Protein AF-A0A6A0AAS9-F1 (afdb_monomer)

Nearest PDB structures (foldseek):
  2fbl-assembly1_B  TM=6.594E-01  e=3.360E+00  Nitrosomonas europaea
  4n9f-assembly3_L  TM=2.201E-01  e=4.772E+00  Homo sapiens

Structure (mmCIF, N/CA/C/O backbone):
data_AF-A0A6A0AAS9-F1
#
_entry.id   AF-A0A6A0AAS9-F1
#
loop_
_atom_site.group_PDB
_atom_site.id
_atom_site.type_symbol
_atom_site.label_atom_id
_atom_site.label_alt_id
_atom_site.label_comp_id
_atom_site.label_asym_id
_atom_site.label_entity_id
_atom_site.label_seq_id
_atom_site.pdbx_PDB_ins_code
_atom_site.Cartn_x
_atom_site.Cartn_y
_atom_site.Cartn_z
_atom_site.occupancy
_atom_site.B_iso_or_equiv
_atom_site.auth_seq_id
_atom_site.auth_comp_id
_atom_site.auth_asym_id
_atom_site.auth_atom_id
_atom_site.pdbx_PDB_model_num
ATOM 1 N N . MET A 1 1 ? 22.861 -44.349 33.613 1.00 24.25 1 MET A N 1
ATOM 2 C CA . MET A 1 1 ? 22.292 -43.710 34.822 1.00 24.25 1 MET A CA 1
ATOM 3 C C . MET A 1 1 ? 21.444 -42.534 34.352 1.00 24.25 1 MET A C 1
ATOM 5 O O . MET A 1 1 ? 22.016 -41.662 33.726 1.00 24.25 1 MET A O 1
ATOM 9 N N . CYS A 1 2 ? 20.123 -42.449 3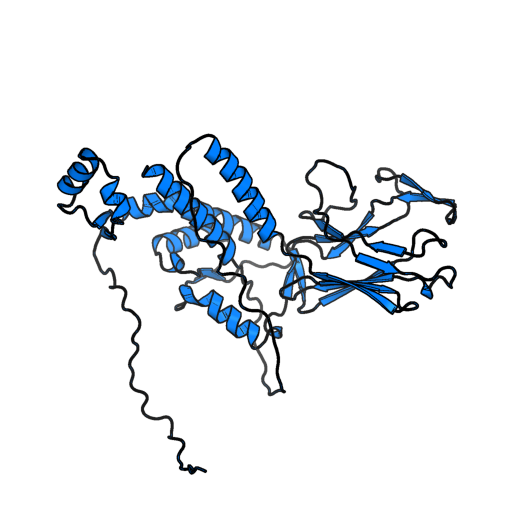4.475 1.00 21.61 2 CYS A N 1
ATOM 10 C CA . CYS A 1 2 ? 19.079 -43.303 35.037 1.00 21.61 2 CYS A CA 1
ATOM 11 C C . CYS A 1 2 ? 17.767 -43.032 34.260 1.00 21.61 2 CYS A C 1
ATOM 13 O O . CYS A 1 2 ? 17.529 -41.895 33.875 1.00 21.61 2 CYS A O 1
ATOM 15 N N . ALA A 1 3 ? 16.996 -44.108 34.033 1.00 23.16 3 ALA A N 1
ATOM 16 C CA . ALA A 1 3 ? 15.526 -44.290 33.976 1.00 23.16 3 ALA A CA 1
ATOM 17 C C . ALA A 1 3 ? 14.603 -43.041 33.997 1.00 23.16 3 ALA A C 1
ATOM 19 O O . ALA A 1 3 ? 14.866 -42.095 34.721 1.00 23.16 3 ALA A O 1
ATOM 20 N N . PHE A 1 4 ? 13.473 -42.986 33.275 1.00 24.28 4 PHE A N 1
ATOM 21 C CA . PHE A 1 4 ? 12.215 -43.734 33.510 1.00 24.28 4 PHE A CA 1
ATOM 22 C C . PHE A 1 4 ? 11.340 -43.689 32.228 1.00 24.28 4 PHE A C 1
ATOM 24 O O . PHE A 1 4 ? 11.196 -42.633 31.626 1.00 24.28 4 PHE A O 1
ATOM 31 N N . LYS A 1 5 ? 10.932 -44.824 31.641 1.00 24.59 5 LYS A N 1
ATOM 32 C CA . LYS A 1 5 ? 9.709 -45.630 31.880 1.00 24.59 5 LYS A CA 1
ATOM 33 C C . LYS A 1 5 ? 8.413 -45.010 31.321 1.00 24.59 5 LYS A C 1
ATOM 35 O O . LYS A 1 5 ? 7.878 -44.047 31.854 1.00 24.59 5 LYS A O 1
ATOM 40 N N . ALA A 1 6 ? 7.915 -45.652 30.265 1.00 29.52 6 ALA A N 1
ATOM 41 C CA . ALA A 1 6 ? 6.607 -45.457 29.658 1.00 29.52 6 ALA A CA 1
ATOM 42 C C . ALA A 1 6 ? 5.466 -46.015 30.533 1.00 29.52 6 ALA A C 1
ATOM 44 O O . ALA A 1 6 ? 5.584 -47.118 31.060 1.00 29.52 6 ALA A O 1
ATOM 45 N N . CYS A 1 7 ? 4.379 -45.246 30.611 1.00 25.20 7 CYS A N 1
ATOM 46 C CA . CYS A 1 7 ? 2.962 -45.575 30.844 1.00 25.20 7 CYS A CA 1
ATOM 47 C C . CYS A 1 7 ? 2.233 -44.314 30.326 1.00 25.20 7 CYS A C 1
ATOM 49 O O . CYS A 1 7 ? 2.644 -43.218 30.681 1.00 25.20 7 CYS A O 1
ATOM 51 N N . GLY A 1 8 ? 1.280 -44.314 29.399 1.00 24.19 8 GLY A N 1
ATOM 52 C CA . GLY A 1 8 ? 0.074 -45.124 29.304 1.00 24.19 8 GLY A CA 1
ATOM 53 C C . GLY A 1 8 ? -1.126 -44.163 29.380 1.00 24.19 8 GLY A C 1
ATOM 54 O O . GLY A 1 8 ? -1.190 -43.368 30.309 1.00 24.19 8 GLY A O 1
ATOM 55 N N . LEU A 1 9 ? -2.052 -44.287 28.419 1.00 26.77 9 LEU A N 1
ATOM 56 C CA . LEU A 1 9 ? -3.430 -43.758 28.389 1.00 26.77 9 LEU A CA 1
ATOM 57 C C . LEU A 1 9 ? -3.648 -42.294 27.946 1.00 26.77 9 LEU A C 1
ATOM 59 O O . LEU A 1 9 ? -3.470 -41.335 28.690 1.00 26.77 9 LEU A O 1
ATOM 63 N N . VAL A 1 10 ? -4.152 -42.172 26.714 1.00 31.30 10 VAL A N 1
ATOM 64 C CA . VAL A 1 10 ? -4.952 -41.043 26.217 1.00 31.30 10 VAL A CA 1
ATOM 65 C C . VAL A 1 10 ? -6.337 -41.119 26.881 1.00 31.30 10 VAL A C 1
ATOM 67 O O . VAL A 1 10 ? -6.957 -42.180 26.786 1.00 31.30 10 VAL A O 1
ATOM 70 N N . PRO A 1 11 ? -6.852 -40.061 27.534 1.00 27.94 11 PRO A N 1
ATOM 71 C CA . PRO A 1 11 ? -8.242 -40.026 27.973 1.00 27.94 11 PRO A CA 1
ATOM 72 C C . PRO A 1 11 ? -9.173 -39.533 26.853 1.00 27.94 11 PRO A C 1
ATOM 74 O O . PRO A 1 11 ? -8.846 -38.602 26.117 1.00 27.94 11 PRO A O 1
ATOM 77 N N . ASP A 1 12 ? -10.342 -40.166 26.775 1.00 29.03 12 ASP A N 1
ATOM 78 C CA . ASP A 1 12 ? -11.507 -39.818 25.951 1.00 29.03 12 ASP A CA 1
ATOM 79 C C . ASP A 1 12 ? -12.031 -38.392 26.276 1.00 29.03 12 ASP A C 1
ATOM 81 O O . ASP A 1 12 ? -11.926 -37.950 27.427 1.00 29.03 12 ASP A O 1
ATOM 85 N N . PRO A 1 13 ? -12.622 -37.641 25.323 1.00 32.91 13 PRO A N 1
ATOM 86 C CA . PRO A 1 13 ? -13.003 -36.248 25.506 1.00 32.91 13 PRO A CA 1
ATOM 87 C C . PRO A 1 13 ? -14.413 -36.153 26.104 1.00 32.91 13 PRO A C 1
ATOM 89 O O . PRO A 1 13 ? -15.363 -35.718 25.459 1.00 32.91 13 PRO A O 1
ATOM 92 N N . ALA A 1 14 ? -14.562 -36.543 27.363 1.00 32.09 14 ALA A N 1
ATOM 93 C CA . ALA A 1 14 ? -15.755 -36.260 28.148 1.00 32.09 14 ALA A CA 1
ATOM 94 C C . ALA A 1 14 ? -15.316 -35.925 29.576 1.00 32.09 14 ALA A C 1
ATOM 96 O O . ALA A 1 14 ? -14.760 -36.774 30.258 1.00 32.09 14 ALA A O 1
ATOM 97 N N . HIS A 1 15 ? -15.569 -34.678 29.992 1.00 32.19 15 HIS A N 1
ATOM 98 C CA . HIS A 1 15 ? -15.170 -34.023 31.255 1.00 32.19 15 HIS A CA 1
ATOM 99 C C . HIS A 1 15 ? -13.961 -33.077 31.170 1.00 32.19 15 HIS A C 1
ATOM 101 O O . HIS A 1 15 ? -12.913 -33.290 31.771 1.00 32.19 15 HIS A O 1
ATOM 107 N N . LEU A 1 16 ? -14.168 -31.937 30.504 1.00 30.36 16 LEU A N 1
ATOM 108 C CA . LEU A 1 16 ? -13.463 -30.697 30.833 1.00 30.36 16 LEU A CA 1
ATOM 109 C C . LEU A 1 16 ? -14.308 -29.912 31.853 1.00 30.36 16 LEU A C 1
ATOM 111 O O . LEU A 1 16 ? -15.492 -29.684 31.589 1.00 30.36 16 LEU A O 1
ATOM 115 N N . PRO A 1 17 ? -13.752 -29.480 32.999 1.00 27.05 17 PRO A N 1
ATOM 116 C CA . PRO A 1 17 ? -14.460 -28.588 33.903 1.00 27.05 17 PRO A CA 1
ATOM 117 C C . PRO A 1 17 ? -14.666 -27.234 33.216 1.00 27.05 17 PRO A C 1
ATOM 119 O O . PRO A 1 17 ? -13.723 -26.569 32.785 1.00 27.05 17 PRO A O 1
ATOM 122 N N . SER A 1 18 ? -15.928 -26.828 33.111 1.00 33.19 18 SER A N 1
ATOM 123 C CA . SER A 1 18 ? -16.366 -25.511 32.658 1.00 33.19 18 SER A CA 1
ATOM 124 C C . SER A 1 18 ? -15.930 -24.439 33.662 1.00 33.19 18 SER A C 1
ATOM 126 O O . SER A 1 18 ? -16.688 -24.052 34.548 1.00 33.19 18 SER A O 1
ATOM 128 N N . GLY A 1 19 ? -14.685 -23.984 33.548 1.00 28.33 19 GLY A N 1
ATOM 129 C CA . GLY A 1 19 ? -14.107 -22.924 34.369 1.00 28.33 19 GLY A CA 1
ATOM 130 C C . GLY A 1 19 ? -13.579 -21.792 33.500 1.00 28.33 19 GLY A C 1
ATOM 131 O O . GLY A 1 19 ? -12.372 -21.617 33.363 1.00 28.33 19 GLY A O 1
ATOM 132 N N . SER A 1 20 ? -14.473 -21.017 32.884 1.00 27.97 20 SER A N 1
ATOM 133 C CA . SER A 1 20 ? -14.099 -19.764 32.229 1.00 27.97 20 SER A CA 1
ATOM 134 C C . SER A 1 20 ? -13.783 -18.709 33.293 1.00 27.97 20 SER A C 1
ATOM 136 O O . SER A 1 20 ? -14.646 -17.919 33.673 1.00 27.97 20 SER A O 1
ATOM 138 N N . HIS A 1 21 ? -12.537 -18.651 33.760 1.00 29.02 21 HIS A N 1
ATOM 139 C CA . HIS A 1 21 ? -12.019 -17.448 34.410 1.00 29.02 21 HIS A CA 1
ATOM 140 C C . HIS A 1 21 ? -11.728 -16.388 33.339 1.00 29.02 21 HIS A C 1
ATOM 142 O O . HIS A 1 21 ? -10.588 -16.053 33.034 1.00 29.02 21 HIS A O 1
ATOM 148 N N . THR A 1 22 ? -12.788 -15.849 32.739 1.00 28.25 22 THR A N 1
ATOM 149 C CA . THR A 1 22 ? -12.727 -14.502 32.177 1.00 28.25 22 THR A CA 1
ATOM 150 C C . THR A 1 22 ? -12.576 -13.537 33.350 1.00 28.25 22 THR A C 1
ATOM 152 O O . THR A 1 22 ? -13.376 -13.643 34.283 1.00 28.25 22 THR A O 1
ATOM 155 N N . PRO A 1 23 ? -11.628 -12.581 33.338 1.00 27.02 23 PRO A N 1
ATOM 156 C CA . PRO A 1 23 ? -11.674 -11.464 34.266 1.00 27.02 23 PRO A CA 1
ATOM 157 C C . PRO A 1 23 ? -13.021 -10.773 34.059 1.00 27.02 23 PRO A C 1
ATOM 159 O O . PRO A 1 23 ? -13.262 -10.140 33.026 1.00 27.02 23 PRO A O 1
ATOM 162 N N . SER A 1 24 ? -13.941 -10.965 34.999 1.00 25.89 24 SER A N 1
ATOM 163 C CA . SER A 1 24 ? -15.200 -10.246 35.020 1.00 25.89 24 SER A CA 1
ATOM 164 C C . SER A 1 24 ? -14.860 -8.803 35.363 1.00 25.89 24 SER A C 1
ATOM 166 O O . SER A 1 24 ? -14.802 -8.423 36.531 1.00 25.89 24 SER A O 1
ATOM 168 N N . TYR A 1 25 ? -14.604 -7.987 34.342 1.00 33.50 25 TYR A N 1
ATOM 169 C CA . TYR A 1 25 ? -14.815 -6.557 34.491 1.00 33.50 25 TYR A CA 1
ATOM 170 C C . TYR A 1 25 ? -16.264 -6.402 34.949 1.00 33.50 25 TYR A C 1
ATOM 172 O O . TYR A 1 25 ? -17.143 -6.936 34.260 1.00 33.50 25 TYR A O 1
ATOM 180 N N . PRO A 1 26 ? -16.523 -5.777 36.112 1.00 32.34 26 PRO A N 1
ATOM 181 C CA . PRO A 1 26 ? -17.867 -5.692 36.649 1.00 32.34 26 PRO A CA 1
ATOM 182 C C . PRO A 1 26 ? -18.768 -5.130 35.559 1.00 32.34 26 PRO A C 1
ATOM 184 O O . PRO A 1 26 ? -18.497 -4.063 35.001 1.00 32.34 26 PRO A O 1
ATOM 187 N N . ALA A 1 27 ? -19.798 -5.898 35.206 1.00 33.97 27 ALA A N 1
ATOM 188 C CA . ALA A 1 27 ? -20.847 -5.417 34.338 1.00 33.97 27 ALA A CA 1
ATOM 189 C C . ALA A 1 27 ? -21.392 -4.154 35.006 1.00 33.97 27 ALA A C 1
ATOM 191 O O . ALA A 1 27 ? -21.988 -4.214 36.080 1.00 33.97 27 ALA A O 1
ATOM 192 N N . CYS A 1 28 ? -21.125 -3.000 34.400 1.00 38.88 28 CYS A N 1
ATOM 193 C CA . CYS A 1 28 ? -21.655 -1.711 34.811 1.00 38.88 28 CYS A CA 1
ATOM 194 C C . CYS A 1 28 ? -23.146 -1.651 34.459 1.00 38.88 28 CYS A C 1
ATOM 196 O O . CYS A 1 28 ? -23.604 -0.829 33.670 1.00 38.88 28 CYS A O 1
ATOM 198 N N . HIS A 1 29 ? -23.923 -2.561 35.038 1.00 36.62 29 HIS A N 1
ATOM 199 C CA . HIS A 1 29 ? -25.361 -2.448 35.064 1.00 36.62 29 HIS A CA 1
ATOM 200 C C . HIS A 1 29 ? -25.709 -1.356 36.080 1.00 36.62 29 HIS A C 1
ATOM 202 O O . HIS A 1 29 ? -25.609 -1.523 37.290 1.00 36.62 29 HIS A O 1
ATOM 208 N N . ASN A 1 30 ? -26.094 -0.207 35.524 1.00 42.44 30 ASN A N 1
ATOM 209 C CA . ASN A 1 30 ? -26.834 0.878 36.166 1.00 42.44 30 ASN A CA 1
ATOM 210 C C . ASN A 1 30 ? -26.091 1.898 37.055 1.00 42.44 30 ASN A C 1
ATOM 212 O O . ASN A 1 30 ? -26.749 2.691 37.724 1.00 42.44 30 ASN A O 1
ATOM 216 N N . ARG A 1 31 ? -24.752 1.989 37.024 1.00 51.09 31 ARG A N 1
ATOM 217 C CA . ARG A 1 31 ? -24.054 3.176 37.571 1.00 51.09 31 ARG A CA 1
ATOM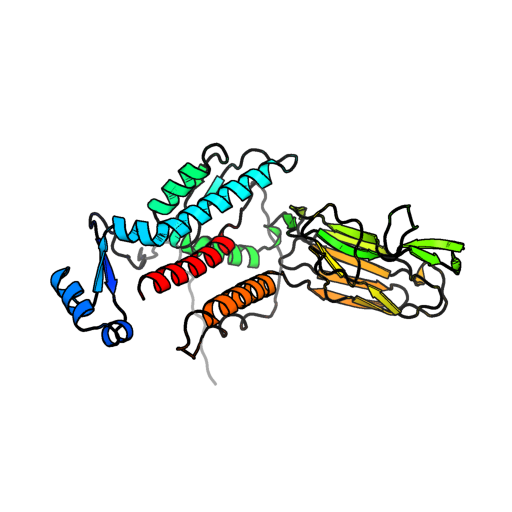 218 C C . ARG A 1 31 ? -23.901 4.250 36.492 1.00 51.09 31 ARG A C 1
ATOM 220 O O . ARG A 1 31 ? -23.215 4.040 35.497 1.00 51.09 31 ARG A O 1
ATOM 227 N N . MET A 1 32 ? -24.525 5.415 36.698 1.00 65.75 32 MET A N 1
ATOM 228 C CA . MET A 1 32 ? -24.415 6.582 35.801 1.00 65.75 32 MET A CA 1
ATOM 229 C C . MET A 1 32 ? -23.026 7.252 35.822 1.00 65.75 32 MET A C 1
ATOM 231 O O . MET A 1 32 ? -22.773 8.167 35.025 1.00 65.75 32 MET A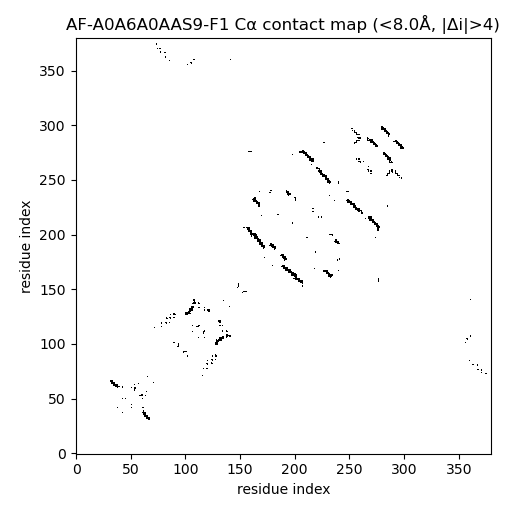 O 1
ATOM 235 N N . SER A 1 33 ? -22.134 6.783 36.699 1.00 76.88 33 SER A N 1
ATOM 236 C CA . SER A 1 33 ? -20.777 7.277 36.900 1.00 76.88 33 SER A CA 1
ATOM 237 C C . SER A 1 33 ? -19.734 6.151 36.908 1.00 76.88 33 SER A C 1
ATOM 239 O O . SER A 1 33 ? -19.996 5.012 37.298 1.00 76.88 33 SER A O 1
ATOM 241 N N . CYS A 1 34 ? -18.532 6.478 36.440 1.00 83.69 34 CYS A N 1
ATOM 242 C CA . CYS A 1 34 ? -17.347 5.630 36.449 1.00 83.69 34 CYS A CA 1
ATOM 243 C C . CYS A 1 34 ? -16.312 6.257 37.380 1.00 83.69 34 CYS A C 1
ATOM 245 O O . CYS A 1 34 ? -16.076 7.460 37.300 1.00 83.69 34 CYS A O 1
ATOM 247 N N . ARG A 1 35 ? -15.690 5.449 38.242 1.00 86.44 35 ARG A N 1
ATOM 248 C CA . ARG A 1 35 ? -14.568 5.887 39.071 1.00 86.44 35 ARG A CA 1
ATOM 249 C C . ARG A 1 35 ? -13.258 5.453 38.437 1.00 86.44 35 ARG A C 1
ATOM 251 O O . ARG A 1 35 ? -13.110 4.294 38.052 1.00 86.44 35 ARG A O 1
ATOM 258 N N . VAL A 1 36 ? -12.339 6.400 38.295 1.00 86.62 36 VAL A N 1
ATOM 259 C CA . VAL A 1 36 ? -11.010 6.174 37.725 1.00 86.62 36 VAL A CA 1
ATOM 260 C C . VAL A 1 36 ? -9.975 6.504 38.795 1.00 86.62 36 VAL A C 1
ATOM 262 O O . VAL A 1 36 ? -9.987 7.630 39.288 1.00 86.62 36 VAL A O 1
ATOM 265 N N . PRO A 1 37 ? -9.079 5.577 39.168 1.00 87.31 37 PRO A N 1
ATOM 266 C CA . PRO A 1 37 ? -8.049 5.869 40.156 1.00 87.31 37 PRO A CA 1
ATOM 267 C C . PRO A 1 37 ? -7.137 6.990 39.654 1.00 87.31 37 PRO A C 1
ATOM 269 O O . PRO A 1 37 ? -6.669 6.969 38.514 1.00 87.31 37 PRO A O 1
ATOM 272 N N . ILE A 1 38 ? -6.884 7.970 40.517 1.00 88.19 38 ILE A N 1
ATOM 273 C CA . ILE A 1 38 ? -5.963 9.068 40.243 1.00 88.19 38 ILE A CA 1
ATOM 274 C C . ILE A 1 38 ? -4.557 8.583 40.630 1.00 88.1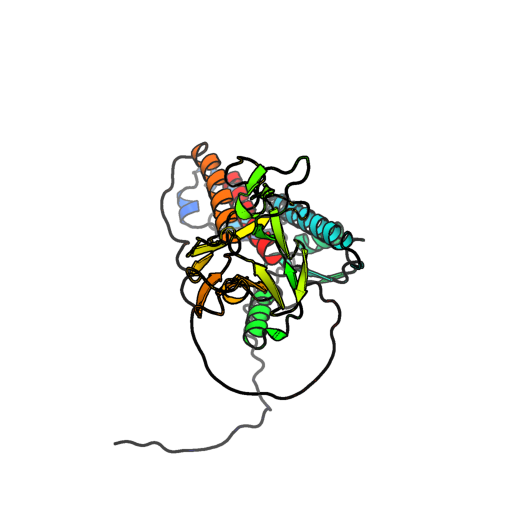9 38 ILE A C 1
ATOM 276 O O . ILE A 1 38 ? -4.349 8.177 41.778 1.00 88.19 38 ILE A O 1
ATOM 280 N N . PRO A 1 39 ? -3.572 8.589 39.710 1.00 89.38 39 PRO A N 1
ATOM 281 C CA . PRO A 1 39 ? -2.202 8.206 40.038 1.00 89.38 39 PRO A CA 1
ATOM 282 C C . PRO A 1 39 ? -1.659 9.016 41.220 1.00 89.38 39 PRO A C 1
ATOM 284 O O . PRO A 1 39 ? -1.864 10.228 41.292 1.00 89.38 39 PRO A O 1
ATOM 287 N N . ARG A 1 40 ? -0.934 8.363 42.138 1.00 88.38 40 ARG A N 1
ATOM 288 C CA . ARG A 1 40 ? -0.419 9.010 43.362 1.00 88.38 40 ARG A CA 1
ATOM 289 C C . ARG A 1 40 ? 0.446 10.233 43.061 1.00 88.38 40 ARG A C 1
ATOM 291 O O . ARG A 1 40 ? 0.318 11.243 43.746 1.00 88.38 40 ARG A O 1
ATOM 298 N N . ASP A 1 41 ? 1.254 10.159 42.009 1.00 90.56 41 ASP A N 1
ATOM 299 C CA . ASP A 1 41 ? 2.111 11.264 41.572 1.00 90.56 41 ASP A CA 1
ATOM 300 C C . ASP A 1 41 ? 1.283 12.467 41.115 1.00 90.56 41 ASP A C 1
ATOM 302 O O . ASP A 1 41 ? 1.607 13.608 41.439 1.00 90.56 41 ASP A O 1
ATOM 306 N N . LEU A 1 42 ? 0.157 12.218 40.437 1.00 88.44 42 LEU A N 1
ATOM 307 C CA . LEU A 1 42 ? -0.763 13.278 40.045 1.00 88.44 42 LEU A CA 1
ATOM 308 C C . LEU A 1 42 ? -1.376 13.927 41.289 1.00 88.44 42 LEU A C 1
ATOM 310 O O . LEU A 1 42 ? -1.331 15.145 41.405 1.00 88.44 42 LEU A O 1
ATOM 314 N N . ILE A 1 43 ? -1.840 13.135 42.265 1.00 88.44 43 ILE A N 1
ATOM 315 C CA . ILE A 1 43 ? -2.364 13.648 43.546 1.00 88.44 43 ILE A CA 1
ATOM 316 C C . ILE A 1 43 ? -1.309 14.490 44.283 1.00 88.44 43 ILE A C 1
ATOM 318 O O . ILE A 1 43 ? -1.644 15.517 44.878 1.00 88.44 43 ILE A O 1
ATOM 322 N N . ALA A 1 44 ? -0.037 14.086 44.264 1.00 89.81 44 ALA A N 1
ATOM 323 C CA . ALA A 1 44 ? 1.046 14.839 44.894 1.00 89.81 44 ALA A CA 1
ATOM 324 C C . ALA A 1 44 ? 1.233 16.227 44.254 1.00 89.81 44 ALA A C 1
ATOM 326 O O . ALA A 1 44 ? 1.466 17.194 44.978 1.00 89.81 44 ALA A O 1
ATOM 327 N N . LEU A 1 45 ? 1.046 16.328 42.934 1.00 93.00 45 LEU A N 1
ATOM 328 C CA . LEU A 1 45 ? 1.152 17.570 42.163 1.00 93.00 45 LEU A CA 1
ATOM 329 C C . LEU A 1 45 ? -0.090 18.474 42.247 1.00 93.00 45 LEU A C 1
ATOM 331 O O . LEU A 1 45 ? 0.007 19.659 41.937 1.00 93.00 45 LEU A O 1
ATOM 335 N N . MET A 1 46 ? -1.249 17.955 42.670 1.00 89.25 46 MET A N 1
ATOM 336 C CA . MET A 1 46 ? -2.474 18.759 42.771 1.00 89.25 46 MET A CA 1
ATOM 337 C C . MET A 1 46 ? -2.364 19.855 43.840 1.00 89.25 46 MET A C 1
ATOM 339 O O . MET A 1 46 ? -1.908 19.612 44.967 1.00 89.25 46 MET A O 1
ATOM 343 N N . THR A 1 47 ? -2.872 21.047 43.519 1.00 93.88 47 THR A N 1
ATOM 344 C CA . THR A 1 47 ? -2.945 22.177 44.456 1.00 93.88 47 THR A CA 1
ATOM 345 C C . THR A 1 47 ? -3.929 21.897 45.596 1.00 93.88 47 THR A C 1
ATOM 347 O O . THR A 1 47 ? -4.792 21.016 45.508 1.00 93.88 47 THR A O 1
ATOM 350 N N . ARG A 1 48 ? -3.826 22.663 46.694 1.00 90.56 48 ARG A N 1
ATOM 351 C CA . ARG A 1 48 ? -4.788 22.572 47.809 1.00 90.56 48 ARG A CA 1
ATOM 352 C C . ARG A 1 48 ? -6.223 22.826 47.333 1.00 90.56 48 ARG A C 1
ATOM 354 O O . ARG A 1 48 ? -7.114 22.086 47.736 1.00 90.56 48 ARG A O 1
ATOM 361 N N . ASP A 1 49 ? -6.421 23.774 46.419 1.00 92.19 49 ASP A N 1
ATOM 362 C CA . ASP A 1 49 ? -7.743 24.123 45.883 1.00 92.19 49 ASP A CA 1
ATOM 363 C C . ASP A 1 49 ? -8.330 23.014 45.004 1.00 92.19 49 ASP A C 1
ATOM 365 O O . ASP A 1 49 ? -9.517 22.703 45.100 1.00 92.19 49 ASP A O 1
ATOM 369 N N . GLN A 1 50 ? -7.503 22.352 44.187 1.00 88.19 50 GLN A N 1
ATOM 370 C CA . GLN A 1 50 ? -7.934 21.205 43.381 1.00 88.19 50 GLN A CA 1
ATOM 371 C C . GLN A 1 50 ? -8.320 20.012 44.265 1.00 88.19 50 GLN A C 1
ATOM 373 O O . GLN A 1 50 ? -9.345 19.370 44.028 1.00 88.19 50 GLN A O 1
ATOM 378 N N . LYS A 1 51 ? -7.537 19.740 45.319 1.00 88.75 51 LYS A N 1
ATOM 379 C CA . LYS A 1 51 ? -7.851 18.700 46.314 1.00 88.75 51 LYS A CA 1
ATOM 380 C C . LYS A 1 51 ? -9.135 19.022 47.076 1.00 88.75 51 LYS A C 1
ATOM 382 O O . LYS A 1 51 ? -9.967 18.136 47.246 1.00 88.75 51 LYS A O 1
ATOM 387 N N . ALA A 1 52 ? -9.322 20.279 47.482 1.00 88.69 52 ALA A N 1
ATOM 388 C CA . ALA A 1 52 ? -10.540 20.738 48.144 1.00 88.69 52 ALA A CA 1
ATOM 389 C C . ALA A 1 52 ? -11.763 20.624 47.221 1.00 88.69 52 ALA A C 1
ATOM 391 O O . ALA A 1 52 ? -12.810 20.153 47.655 1.00 88.69 52 ALA A O 1
ATOM 392 N N . SER A 1 53 ? -11.615 20.966 45.939 1.00 87.19 53 SER A N 1
ATOM 393 C CA . SER A 1 53 ? -12.683 20.859 44.937 1.00 87.19 53 SER A CA 1
ATOM 394 C C . SER A 1 53 ? -13.091 19.404 44.678 1.00 87.19 53 SER A C 1
ATOM 396 O O . SER A 1 53 ? -14.282 19.100 44.616 1.00 87.19 53 SER A O 1
ATOM 398 N N . LEU A 1 54 ? -12.125 18.479 44.579 1.00 87.44 54 LEU A N 1
ATOM 399 C CA . LEU A 1 54 ? -12.414 17.041 44.504 1.00 87.44 54 LEU A CA 1
ATOM 400 C C . LEU A 1 54 ? -13.111 16.547 45.774 1.00 87.44 54 LEU A C 1
ATOM 402 O O . LEU A 1 54 ? -14.137 15.876 45.691 1.00 87.44 54 LEU A O 1
ATOM 406 N N . TRP A 1 55 ? -12.601 16.918 46.949 1.00 86.38 55 TRP A N 1
ATOM 407 C CA . TRP A 1 55 ? -13.201 16.520 48.220 1.00 86.38 55 TRP A CA 1
ATOM 408 C C . TRP A 1 55 ? -14.651 17.001 48.353 1.00 86.38 55 TRP A C 1
ATOM 410 O O . TRP A 1 55 ? -15.523 16.224 48.733 1.00 86.38 55 TRP A O 1
ATOM 420 N N . GLN A 1 56 ? -14.932 18.252 47.979 1.00 87.88 56 GLN A N 1
ATOM 421 C CA . GLN A 1 56 ? -16.289 18.807 47.981 1.00 87.88 56 GLN A CA 1
ATOM 422 C C . GLN A 1 56 ? -17.229 18.069 47.023 1.00 87.88 56 GLN A C 1
ATOM 424 O O . GLN A 1 56 ? -18.407 17.910 47.327 1.00 87.88 56 GLN A O 1
ATOM 429 N N . ARG A 1 57 ? -16.722 17.614 45.873 1.00 82.62 57 ARG A N 1
ATOM 430 C CA . ARG A 1 57 ? -17.537 16.974 44.836 1.00 82.62 57 ARG A CA 1
ATOM 431 C C . ARG A 1 57 ? -17.871 15.508 45.130 1.00 82.62 57 ARG A C 1
ATOM 433 O O . ARG A 1 57 ? -18.949 15.060 44.755 1.00 82.62 57 ARG A O 1
ATOM 440 N N . GLN A 1 58 ? -16.948 14.751 45.721 1.00 83.31 58 GLN A N 1
ATOM 441 C CA . GLN A 1 58 ? -17.035 13.278 45.771 1.00 83.31 58 GLN A CA 1
ATOM 442 C C . GLN A 1 58 ? -16.517 12.659 47.081 1.00 83.31 58 GLN A C 1
ATOM 444 O O . GLN A 1 58 ? -16.458 11.437 47.185 1.00 83.31 58 GLN A O 1
ATOM 449 N N . SER A 1 59 ? -16.141 13.483 48.069 1.00 82.44 59 SER A N 1
ATOM 450 C CA . SER A 1 59 ? -15.650 13.061 49.397 1.00 82.44 59 SER A CA 1
ATOM 451 C C . SER A 1 59 ? -14.468 12.080 49.367 1.00 82.44 59 SER A C 1
ATOM 453 O O . SER A 1 59 ? -14.214 11.375 50.338 1.00 82.44 59 SER A O 1
ATOM 455 N N . GLU A 1 60 ? -13.731 12.048 48.254 1.00 82.75 60 GLU A N 1
ATOM 456 C CA . GLU A 1 60 ? -12.590 11.167 48.013 1.00 82.75 60 GLU A CA 1
ATOM 457 C C . GLU A 1 60 ? -11.596 11.849 47.058 1.00 82.75 60 GLU A C 1
ATOM 459 O O . GLU A 1 60 ? -11.991 12.578 46.146 1.00 82.75 60 GLU A O 1
ATOM 464 N N . ILE A 1 61 ? -10.293 11.643 47.278 1.00 82.94 61 ILE A N 1
ATOM 465 C CA . ILE A 1 61 ? -9.200 12.265 46.491 1.00 82.94 61 ILE A CA 1
ATOM 466 C C . ILE A 1 61 ? -8.433 11.211 45.676 1.00 82.94 61 ILE A C 1
ATOM 468 O O . ILE A 1 61 ? -7.667 11.539 44.778 1.00 82.94 61 ILE A O 1
ATOM 472 N N . SER A 1 62 ? -8.625 9.929 45.986 1.00 85.38 62 SER A N 1
ATOM 473 C CA . SER A 1 62 ? -7.885 8.819 45.377 1.00 85.38 62 SER A CA 1
ATOM 474 C C . SER A 1 62 ? -8.473 8.360 44.045 1.00 85.38 62 SER A C 1
ATOM 476 O O . SER A 1 62 ? -7.761 7.790 43.222 1.00 85.38 62 SER A O 1
ATOM 478 N N . GLU A 1 63 ? -9.756 8.619 43.816 1.00 87.12 63 GLU A N 1
ATOM 479 C CA . GLU A 1 63 ? -10.474 8.249 42.600 1.00 87.12 63 GLU A CA 1
ATOM 480 C C . GLU A 1 63 ? -11.208 9.461 42.044 1.00 87.12 63 GLU A C 1
ATOM 482 O O . GLU A 1 63 ? -11.645 10.310 42.805 1.00 87.12 63 GLU A O 1
ATOM 487 N N . LEU A 1 64 ? -11.360 9.546 40.727 1.00 86.88 64 LEU A N 1
ATOM 488 C CA . LEU A 1 64 ? -12.145 10.561 40.037 1.00 86.88 64 LEU A CA 1
ATOM 489 C C . LEU A 1 64 ? -13.465 9.956 39.565 1.00 86.88 64 LEU A C 1
ATOM 491 O O . LEU A 1 64 ? -13.469 9.031 38.751 1.00 86.88 64 LEU A O 1
ATOM 495 N N . GLU A 1 65 ? -14.582 10.507 40.031 1.00 88.06 65 GLU A N 1
ATOM 496 C CA . GLU A 1 65 ? -15.919 10.124 39.601 1.00 88.06 65 GLU A CA 1
ATOM 497 C C . GLU A 1 65 ? -16.348 10.928 38.365 1.00 88.06 65 GLU A C 1
ATOM 499 O O . GLU A 1 65 ? -16.633 12.130 38.414 1.00 88.06 65 GLU A O 1
ATOM 504 N N . LEU A 1 66 ? -16.400 10.229 37.233 1.00 86.00 66 LEU A N 1
ATOM 505 C CA . LEU A 1 66 ? -16.796 10.748 35.934 1.00 86.00 66 LEU A CA 1
ATOM 506 C C . LEU A 1 66 ? -18.220 10.320 35.607 1.00 86.00 66 LEU A C 1
ATOM 508 O O . LEU A 1 66 ? -18.520 9.131 35.483 1.00 86.00 66 LEU A O 1
ATOM 512 N N . SER A 1 67 ? -19.095 11.292 35.382 1.00 89.25 67 SER A N 1
ATOM 513 C CA . SER A 1 67 ? -20.414 11.033 34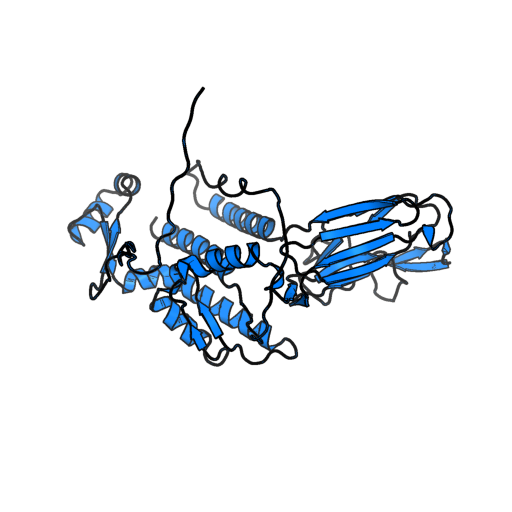.822 1.00 89.25 67 SER A CA 1
ATOM 514 C C . SER A 1 67 ? -20.314 10.544 33.376 1.00 89.25 67 SER A C 1
ATOM 516 O O . SER A 1 67 ? -19.358 10.808 32.637 1.00 89.25 67 SER A O 1
ATOM 518 N N . SER A 1 68 ? -21.381 9.900 32.910 1.00 87.00 68 SER A N 1
ATOM 519 C CA . SER A 1 68 ? -21.508 9.517 31.501 1.00 87.00 68 SER A CA 1
ATOM 520 C C . SER A 1 68 ? -21.389 10.710 30.535 1.00 87.00 68 SER A C 1
ATOM 522 O O . SER A 1 68 ? -20.936 10.544 29.402 1.00 87.00 68 SER A O 1
ATOM 524 N N . ALA A 1 69 ? -21.808 11.913 30.947 1.00 88.94 69 ALA A N 1
ATOM 525 C CA . ALA A 1 69 ? -21.720 13.121 30.126 1.00 88.94 69 ALA A CA 1
ATOM 526 C C . ALA A 1 69 ? -20.274 13.613 29.990 1.00 88.94 69 ALA A C 1
ATOM 528 O O . ALA A 1 69 ? -19.834 13.896 28.875 1.00 88.94 69 ALA A O 1
ATOM 529 N N . GLU A 1 70 ? -19.529 13.637 31.094 1.00 87.81 70 GLU A N 1
ATOM 530 C CA . GLU A 1 70 ? -18.110 14.005 31.112 1.00 87.81 70 GLU A CA 1
ATOM 531 C C . GLU A 1 70 ? -17.281 13.004 30.310 1.00 87.81 70 GLU A C 1
ATOM 533 O O . GLU A 1 70 ? -16.499 13.399 29.446 1.00 87.81 70 GLU A O 1
ATOM 538 N N . MET A 1 71 ? -17.533 11.704 30.484 1.00 88.19 71 MET A N 1
ATOM 539 C CA . MET A 1 71 ? -16.843 10.675 29.709 1.00 88.19 71 MET A CA 1
ATOM 540 C C . MET A 1 71 ? -17.105 10.817 28.203 1.00 88.19 71 MET A C 1
ATOM 542 O O . MET A 1 71 ? -16.178 10.734 27.396 1.00 88.19 71 MET A O 1
ATOM 546 N N . ARG A 1 72 ? -18.346 11.118 27.795 1.00 90.06 72 ARG A N 1
ATOM 547 C CA . ARG A 1 72 ? -18.651 11.431 26.389 1.00 90.06 72 ARG A CA 1
ATOM 548 C C . ARG A 1 72 ? -17.941 12.691 25.906 1.00 90.06 72 ARG A C 1
ATOM 550 O O . ARG A 1 72 ? -17.495 12.711 24.762 1.00 90.06 72 ARG A O 1
ATOM 557 N N . ALA A 1 73 ? -17.851 13.731 26.733 1.00 89.44 73 ALA A N 1
ATOM 558 C CA . ALA A 1 73 ? -17.184 14.978 26.372 1.00 89.44 73 ALA A CA 1
ATOM 559 C C . ALA A 1 73 ? -15.687 14.764 26.102 1.00 89.44 73 ALA A C 1
ATOM 561 O O . ALA A 1 73 ? -15.180 15.283 25.108 1.00 89.44 73 ALA A O 1
ATOM 562 N N . ILE A 1 74 ? -15.021 13.931 26.912 1.00 88.94 74 ILE A N 1
ATOM 563 C CA . ILE A 1 74 ? -13.604 13.568 26.744 1.00 88.94 74 ILE A CA 1
ATOM 564 C C . ILE A 1 74 ? -13.357 12.921 25.370 1.00 88.94 74 ILE A C 1
ATOM 566 O O . ILE A 1 74 ? -12.441 13.318 24.653 1.00 88.94 74 ILE A O 1
ATOM 570 N N . PHE A 1 75 ? -14.197 11.964 24.959 1.00 88.69 75 PHE A N 1
ATOM 571 C CA . PHE A 1 75 ? -14.000 11.201 23.715 1.00 88.69 75 PHE A CA 1
ATOM 572 C C . PHE A 1 75 ? -14.722 11.767 22.482 1.00 88.69 75 PHE A C 1
ATOM 574 O O . PHE A 1 75 ? -14.624 11.195 21.393 1.00 88.69 75 PHE A O 1
ATOM 581 N N . LYS A 1 76 ? -15.454 12.878 22.621 1.00 90.75 76 LYS A N 1
ATOM 582 C CA . LYS A 1 76 ? -16.313 13.437 21.565 1.00 90.75 76 LYS A CA 1
ATOM 583 C C . LYS A 1 76 ? -15.558 13.687 20.258 1.00 90.75 76 LYS A C 1
ATOM 585 O O . LYS A 1 76 ? -16.011 13.259 19.196 1.00 90.75 76 LYS A O 1
ATOM 590 N N . GLU A 1 77 ? -14.413 14.364 20.331 1.00 91.25 77 GLU A N 1
ATOM 591 C CA . GLU A 1 77 ? -13.633 14.719 19.138 1.00 91.25 77 GLU A CA 1
ATOM 592 C C . GLU A 1 77 ? -12.972 13.492 18.500 1.00 91.25 77 GLU A C 1
ATOM 594 O O . GLU A 1 77 ? -12.946 13.372 17.276 1.00 91.25 77 GLU A O 1
ATOM 599 N N . SER A 1 78 ? -12.527 12.528 19.309 1.00 89.69 78 SER A N 1
ATOM 600 C CA . SER A 1 78 ? -11.959 11.263 18.831 1.00 89.69 78 SER A CA 1
ATOM 601 C C . SER A 1 78 ? -12.995 10.463 18.050 1.00 89.69 78 SER A C 1
ATOM 603 O O . SER A 1 78 ? -12.735 10.024 16.934 1.00 89.69 78 SER A O 1
ATOM 605 N N . VAL A 1 79 ? -14.204 10.316 18.601 1.00 92.25 79 VAL A N 1
ATOM 606 C CA . VAL A 1 79 ? -15.298 9.590 17.943 1.00 92.25 79 VAL A CA 1
ATOM 607 C C . VAL A 1 79 ? -15.743 10.298 16.664 1.00 92.25 79 VAL A C 1
ATOM 609 O O . VAL A 1 79 ? -15.999 9.639 15.653 1.00 92.25 79 VAL A O 1
ATOM 612 N N . LYS A 1 80 ? -15.787 11.634 16.669 1.00 93.19 80 LYS A N 1
ATOM 613 C CA . LYS A 1 80 ? -16.071 12.434 15.471 1.00 93.19 80 LYS A CA 1
ATOM 614 C C . LYS A 1 80 ? -15.049 12.168 14.366 1.00 93.19 80 LYS A C 1
ATOM 616 O O . LYS A 1 80 ? -15.442 11.964 13.217 1.00 93.19 80 LYS A O 1
ATOM 621 N N . GLU A 1 81 ? -13.766 12.121 14.707 1.00 92.62 81 GLU A N 1
ATOM 622 C CA . GLU A 1 81 ? -12.700 11.847 13.744 1.00 92.62 81 GLU A CA 1
ATOM 623 C C . GLU A 1 81 ? -12.776 10.419 13.189 1.00 92.62 81 GLU A C 1
ATOM 625 O O . GLU A 1 81 ? -12.683 10.226 11.977 1.00 92.62 81 GLU A O 1
ATOM 630 N N . VAL A 1 82 ? -13.055 9.424 14.038 1.00 91.19 82 VAL A N 1
ATOM 631 C CA . VAL A 1 82 ? -13.290 8.037 13.600 1.00 91.19 82 VAL A CA 1
ATOM 632 C C . VAL A 1 82 ? -14.433 7.964 12.588 1.00 91.19 82 VAL A C 1
ATOM 634 O O . VAL A 1 82 ? -14.276 7.371 11.521 1.00 91.19 82 VAL A O 1
ATOM 637 N N . CYS A 1 83 ? -15.563 8.614 12.880 1.00 95.50 83 CYS A N 1
ATOM 638 C CA . CYS A 1 83 ? -16.708 8.658 11.971 1.00 95.50 83 CYS A CA 1
ATOM 639 C C . CYS A 1 83 ? -16.342 9.321 10.636 1.00 95.50 83 CYS A C 1
ATOM 641 O O . CYS A 1 83 ? -16.675 8.803 9.569 1.00 95.50 83 CYS A O 1
ATOM 643 N N . ARG A 1 84 ? -15.616 10.445 10.682 1.00 95.62 84 ARG A N 1
ATOM 644 C CA . ARG A 1 84 ? -15.160 11.169 9.489 1.00 95.62 84 ARG A CA 1
ATOM 645 C C . ARG A 1 84 ? -14.267 10.295 8.606 1.00 95.62 84 ARG A C 1
ATOM 647 O O . ARG A 1 84 ? -14.458 10.256 7.390 1.00 95.62 84 ARG A O 1
ATOM 654 N N . LEU A 1 85 ? -13.311 9.585 9.207 1.00 91.38 85 LEU A N 1
ATOM 655 C CA . LEU A 1 85 ? -12.398 8.686 8.500 1.00 91.38 85 LEU A CA 1
ATOM 656 C C . LEU A 1 85 ? -13.133 7.491 7.889 1.00 91.38 85 LEU A C 1
ATOM 658 O O . LEU A 1 85 ? -12.902 7.193 6.717 1.00 91.38 85 LEU A O 1
ATOM 662 N N . ALA A 1 86 ? -14.047 6.866 8.635 1.00 90.38 86 ALA A N 1
ATOM 663 C CA . ALA A 1 86 ? -14.855 5.750 8.149 1.00 90.38 86 ALA A CA 1
ATOM 664 C C . ALA A 1 86 ? -15.689 6.154 6.923 1.00 90.38 86 ALA A C 1
ATOM 666 O O . ALA A 1 86 ? -15.614 5.512 5.877 1.00 90.38 86 ALA A O 1
ATOM 667 N N . VAL A 1 87 ? -16.408 7.280 7.003 1.00 93.31 87 VAL A N 1
ATOM 668 C CA . VAL A 1 87 ? -17.189 7.817 5.877 1.00 93.31 87 VAL A CA 1
ATOM 669 C C . VAL A 1 87 ? -16.296 8.109 4.673 1.00 93.31 87 VAL A C 1
ATOM 671 O O . VAL A 1 87 ? -16.644 7.756 3.545 1.00 93.31 87 VAL A O 1
ATOM 674 N N . ARG A 1 88 ? -15.132 8.734 4.891 1.00 90.44 88 ARG A N 1
ATOM 675 C CA . ARG A 1 88 ? -14.183 9.046 3.815 1.00 90.44 88 ARG A CA 1
ATOM 676 C C . ARG A 1 88 ? -13.695 7.781 3.106 1.00 90.44 88 ARG A C 1
ATOM 678 O O . ARG A 1 88 ? -13.659 7.768 1.880 1.00 90.44 88 ARG A O 1
ATOM 685 N N . GLN A 1 89 ? -13.337 6.743 3.860 1.00 86.94 89 GLN A N 1
ATOM 686 C CA . GLN A 1 89 ? -12.844 5.478 3.309 1.00 86.94 89 GLN A CA 1
ATOM 687 C C . GLN A 1 89 ? -13.936 4.718 2.553 1.00 86.94 89 GLN A C 1
ATOM 689 O O . GLN A 1 89 ? -13.689 4.269 1.439 1.00 86.94 89 GLN A O 1
ATOM 694 N N . LEU A 1 90 ? -15.155 4.643 3.093 1.00 88.62 90 LEU A N 1
ATOM 695 C CA . LEU A 1 90 ? -16.280 3.995 2.411 1.00 88.62 90 LEU A CA 1
ATOM 696 C C . LEU A 1 90 ? -16.653 4.710 1.106 1.00 88.62 90 LEU A C 1
ATOM 698 O O . LEU A 1 90 ? -16.889 4.062 0.089 1.00 88.62 90 LEU A O 1
ATOM 702 N N . LYS A 1 91 ? -16.655 6.050 1.102 1.00 88.06 91 LYS A N 1
ATOM 703 C CA . LYS A 1 91 ? -16.871 6.834 -0.123 1.00 88.06 91 LYS A CA 1
ATOM 704 C C . LYS A 1 91 ? -15.753 6.631 -1.144 1.00 88.06 91 LYS A C 1
ATOM 706 O O . LYS A 1 91 ? -16.042 6.573 -2.331 1.00 88.06 91 LYS A O 1
ATOM 711 N N . ALA A 1 92 ? -14.499 6.537 -0.700 1.00 82.44 92 ALA A N 1
ATOM 712 C CA . ALA A 1 92 ? -13.377 6.254 -1.590 1.00 82.44 92 ALA A CA 1
ATOM 713 C C . ALA A 1 92 ? -13.495 4.858 -2.211 1.00 82.44 92 ALA A C 1
ATOM 715 O O . ALA A 1 92 ? -13.389 4.738 -3.424 1.00 82.44 92 ALA A O 1
ATOM 716 N N . ALA A 1 93 ? -13.817 3.843 -1.406 1.00 80.31 93 ALA A N 1
ATOM 717 C CA . ALA A 1 93 ? -14.005 2.477 -1.880 1.00 80.31 93 ALA A CA 1
ATOM 718 C C . ALA A 1 93 ? -15.116 2.371 -2.937 1.00 80.31 93 ALA A C 1
ATOM 720 O O . ALA A 1 93 ? -14.913 1.714 -3.948 1.00 80.31 93 ALA A O 1
ATOM 721 N N . ARG A 1 94 ? -16.245 3.071 -2.751 1.00 81.19 94 ARG A N 1
ATOM 722 C CA . ARG A 1 94 ? -17.359 3.101 -3.721 1.00 81.19 94 ARG A CA 1
ATOM 723 C C . ARG A 1 94 ? -17.025 3.748 -5.065 1.00 81.19 94 ARG A C 1
ATOM 725 O O . ARG A 1 94 ? -17.741 3.512 -6.027 1.00 81.19 94 ARG A O 1
ATOM 732 N N . ARG A 1 95 ? -16.007 4.612 -5.130 1.00 80.00 95 ARG A N 1
ATOM 733 C CA . ARG A 1 95 ? -15.581 5.229 -6.399 1.00 80.00 95 ARG A CA 1
ATOM 734 C C . ARG A 1 95 ? -14.741 4.287 -7.254 1.00 80.00 95 ARG A C 1
ATOM 736 O O . ARG A 1 95 ? -14.556 4.574 -8.429 1.00 80.00 95 ARG A O 1
ATOM 743 N N . ASN A 1 96 ? -14.224 3.208 -6.674 1.00 72.69 96 ASN A N 1
ATOM 744 C CA . ASN A 1 96 ? -13.460 2.226 -7.422 1.00 72.69 96 ASN A CA 1
ATOM 745 C C . ASN A 1 96 ? -14.429 1.359 -8.234 1.00 72.69 96 ASN A C 1
ATOM 747 O O . ASN A 1 96 ? -15.422 0.862 -7.699 1.00 72.69 96 ASN A O 1
ATOM 751 N N . GLU A 1 97 ? -14.136 1.187 -9.520 1.00 56.28 97 GLU A N 1
ATOM 752 C CA . GLU A 1 97 ? -14.959 0.407 -10.444 1.00 56.28 97 GLU A CA 1
ATOM 753 C C . GLU A 1 97 ? -15.203 -1.014 -9.905 1.00 56.28 97 GLU A C 1
ATOM 755 O O . GLU A 1 97 ? -14.300 -1.667 -9.378 1.00 56.28 97 GLU A O 1
ATOM 760 N N . GLY A 1 98 ? -16.457 -1.470 -9.976 1.00 62.53 98 GLY A N 1
ATOM 761 C CA . GLY A 1 98 ? -16.874 -2.795 -9.500 1.00 62.53 98 GLY A CA 1
ATOM 762 C C . GLY A 1 98 ? -17.092 -2.929 -7.986 1.00 62.53 98 GLY A C 1
ATOM 763 O O . GLY A 1 98 ? -17.523 -3.989 -7.531 1.00 62.53 98 GLY A O 1
ATOM 764 N N . ALA A 1 99 ? -16.850 -1.887 -7.182 1.00 65.56 99 ALA A N 1
ATOM 765 C CA . ALA A 1 99 ? -17.124 -1.930 -5.748 1.00 65.56 99 ALA A CA 1
ATOM 766 C C . ALA A 1 99 ? -18.604 -1.625 -5.449 1.00 65.56 99 ALA A C 1
ATOM 768 O O . ALA A 1 99 ? -19.048 -0.477 -5.492 1.00 65.56 99 ALA A O 1
ATOM 769 N N . GLY A 1 100 ? -19.371 -2.662 -5.106 1.00 68.31 100 GLY A N 1
ATOM 770 C CA . GLY A 1 100 ? -20.717 -2.514 -4.547 1.00 68.31 100 GLY A CA 1
ATOM 771 C C . GLY A 1 100 ? -20.732 -1.804 -3.178 1.00 68.31 100 GLY A C 1
ATOM 772 O O . GLY A 1 100 ? -19.683 -1.428 -2.639 1.00 68.31 100 GLY A O 1
ATOM 773 N N . PRO A 1 101 ? -21.918 -1.603 -2.573 1.00 73.50 101 PRO A N 1
ATOM 774 C CA . PRO A 1 101 ? -22.009 -1.106 -1.203 1.00 73.50 101 PRO A CA 1
ATOM 775 C C . PRO A 1 101 ? -21.227 -2.014 -0.239 1.00 73.50 101 PRO A C 1
ATOM 777 O O . PRO A 1 101 ? -21.120 -3.223 -0.433 1.00 73.50 101 PRO A O 1
ATOM 780 N N . CYS A 1 102 ? -20.652 -1.422 0.809 1.00 86.44 102 CYS A N 1
ATOM 781 C CA . CYS A 1 102 ? -19.923 -2.186 1.815 1.00 86.44 102 CYS A CA 1
ATOM 782 C C . CYS A 1 102 ? -20.908 -3.046 2.617 1.00 86.44 102 CYS A C 1
ATOM 784 O O . CYS A 1 102 ? -21.779 -2.511 3.297 1.00 86.44 102 CYS A O 1
ATOM 786 N N . SER A 1 103 ? -20.757 -4.367 2.579 1.00 89.56 103 SER A N 1
ATOM 787 C CA . SER A 1 103 ? -21.675 -5.277 3.271 1.00 89.56 103 SER A CA 1
ATOM 788 C C . SER A 1 103 ? -21.587 -5.152 4.795 1.00 89.56 103 SER A C 1
ATOM 790 O O . SER A 1 103 ? -22.599 -5.098 5.495 1.00 89.56 103 SER A O 1
ATOM 792 N N . VAL A 1 104 ? -20.372 -5.084 5.343 1.00 91.31 104 VAL A N 1
ATOM 793 C CA . VAL A 1 104 ? -20.152 -5.091 6.793 1.00 91.31 104 VAL A CA 1
ATOM 794 C C . VAL A 1 104 ? -19.004 -4.169 7.185 1.00 91.31 104 VAL A C 1
ATOM 796 O O . VAL A 1 104 ? -17.896 -4.270 6.666 1.00 91.31 104 VAL A O 1
ATOM 799 N N . VAL A 1 105 ? -19.248 -3.325 8.187 1.00 92.94 105 VAL A N 1
ATOM 800 C CA . VAL A 1 105 ? -18.214 -2.620 8.949 1.00 92.94 105 VAL A CA 1
ATOM 801 C C . VAL A 1 105 ? -17.989 -3.362 10.264 1.00 92.94 105 VAL A C 1
ATOM 803 O O . VAL A 1 105 ? -18.899 -3.466 11.089 1.00 92.94 105 VAL A O 1
ATOM 806 N N . LEU A 1 106 ? -16.770 -3.861 10.468 1.00 93.94 106 LEU A N 1
ATOM 807 C CA . LEU A 1 106 ? -16.360 -4.537 11.699 1.00 93.94 106 LEU A CA 1
ATOM 808 C C . LEU A 1 106 ? -15.692 -3.540 12.654 1.00 93.94 106 LEU A C 1
ATOM 810 O O . LEU A 1 106 ? -14.655 -2.963 12.325 1.00 93.94 106 LEU A O 1
ATOM 814 N N . LEU A 1 107 ? -16.259 -3.352 13.848 1.00 94.19 107 LEU A N 1
ATOM 815 C CA . LEU A 1 107 ? -15.624 -2.573 14.915 1.00 94.19 107 LEU A CA 1
ATOM 816 C C . LEU A 1 107 ? -14.790 -3.510 15.787 1.00 94.19 107 LEU A C 1
ATOM 818 O O . LEU A 1 107 ? -15.317 -4.373 16.484 1.00 94.19 107 LEU A O 1
ATOM 822 N N . VAL A 1 108 ? -13.476 -3.310 15.760 1.00 93.25 108 VAL A N 1
ATOM 823 C CA . VAL A 1 108 ? -12.491 -4.092 16.517 1.00 93.25 108 VAL A CA 1
ATOM 824 C C . VAL A 1 108 ? -11.637 -3.178 17.403 1.00 93.25 108 VAL A C 1
ATOM 826 O O . VAL A 1 108 ? -11.602 -1.963 17.217 1.00 93.25 108 VAL A O 1
ATOM 829 N N . GLY A 1 109 ? -10.954 -3.762 18.385 1.00 88.56 109 GLY A N 1
ATOM 830 C CA . GLY A 1 109 ? -10.229 -3.074 19.453 1.00 88.56 109 GLY A CA 1
ATOM 831 C C . GLY A 1 109 ? -11.033 -2.967 20.754 1.00 88.56 109 GLY A C 1
ATOM 832 O O . GLY A 1 109 ? -12.233 -3.238 20.794 1.00 88.56 109 GLY A O 1
ATOM 833 N N . GLY A 1 110 ? -10.375 -2.561 21.843 1.00 86.31 110 GLY A N 1
ATOM 834 C CA . GLY A 1 110 ? -11.026 -2.421 23.155 1.00 86.31 110 GLY A CA 1
ATOM 835 C C . GLY A 1 110 ? -12.157 -1.385 23.161 1.00 86.31 110 GLY A C 1
ATOM 836 O O . GLY A 1 110 ? -13.208 -1.611 23.758 1.00 86.31 110 GLY A O 1
ATOM 837 N N . PHE A 1 111 ? -11.992 -0.290 22.411 1.00 89.00 111 PHE A N 1
ATOM 838 C CA . PHE A 1 111 ? -12.987 0.785 22.337 1.00 89.00 111 PHE A CA 1
ATOM 839 C C . PHE A 1 111 ? -14.245 0.409 21.533 1.00 89.00 111 PHE A C 1
ATOM 841 O O . PHE A 1 111 ? -15.280 1.055 21.677 1.00 89.00 111 PHE A O 1
ATOM 848 N N . ALA A 1 112 ? -14.200 -0.674 20.747 1.00 90.12 112 ALA A N 1
ATOM 849 C CA . ALA A 1 112 ? -15.343 -1.168 19.978 1.00 90.12 112 ALA A CA 1
ATOM 850 C C . ALA A 1 112 ? -16.537 -1.590 20.850 1.00 90.12 112 ALA A C 1
ATOM 852 O O . ALA A 1 112 ? -17.665 -1.562 20.373 1.00 90.12 112 ALA A O 1
ATOM 853 N N . ARG A 1 113 ? -16.308 -1.928 22.130 1.00 87.44 113 ARG A N 1
ATOM 854 C CA . ARG A 1 113 ? -17.376 -2.254 23.095 1.00 87.44 113 ARG A CA 1
ATOM 855 C C . ARG A 1 113 ? -18.126 -1.025 23.615 1.00 87.44 113 ARG A C 1
ATOM 857 O O . ARG A 1 113 ? -19.083 -1.169 24.371 1.00 87.44 113 ARG A O 1
ATOM 864 N N . SER A 1 114 ? -17.683 0.184 23.269 1.00 89.62 114 SER A N 1
ATOM 865 C CA . SER A 1 114 ? -18.364 1.409 23.670 1.00 89.62 114 SER A CA 1
ATOM 866 C C . SER A 1 114 ? -19.667 1.571 22.889 1.00 89.62 114 SER A C 1
ATOM 868 O O . SER A 1 114 ? -19.644 1.829 21.685 1.00 89.62 114 SER A O 1
ATOM 870 N N . SER A 1 115 ? -20.801 1.524 23.592 1.00 90.94 115 SER A N 1
ATOM 871 C CA . SER A 1 115 ? -22.121 1.807 23.008 1.00 90.94 115 SER A CA 1
ATOM 872 C C . SER A 1 115 ? -22.194 3.207 22.386 1.00 90.94 115 SER A C 1
ATOM 874 O O . SER A 1 115 ? -22.868 3.412 21.378 1.00 90.94 115 SER A O 1
ATOM 876 N N . TYR A 1 116 ? -21.444 4.171 22.935 1.00 91.75 116 TYR A N 1
ATOM 877 C CA . TYR A 1 116 ? -21.316 5.515 22.372 1.00 91.75 116 TYR A CA 1
ATOM 878 C C . TYR A 1 116 ? -20.615 5.508 21.007 1.00 91.75 116 TYR A C 1
ATOM 880 O O . TYR A 1 116 ? -21.122 6.119 20.063 1.00 91.75 116 TYR A O 1
ATOM 888 N N . LEU A 1 117 ? -19.478 4.812 20.884 1.00 93.06 117 LEU A N 1
ATOM 889 C CA . LEU A 1 117 ? -18.760 4.688 19.612 1.00 93.06 117 LEU A CA 1
ATOM 890 C C . LEU A 1 117 ? -19.610 3.941 18.583 1.00 93.06 117 LEU A C 1
ATOM 892 O O . LEU A 1 117 ? -19.782 4.431 17.469 1.00 93.06 117 LEU A O 1
ATOM 896 N N . GLU A 1 118 ? -20.153 2.782 18.962 1.00 94.00 118 GLU A N 1
ATOM 897 C CA . GLU A 1 118 ? -20.965 1.941 18.083 1.00 94.00 118 GLU A CA 1
ATOM 898 C C . GLU A 1 118 ? -22.150 2.727 17.509 1.00 94.00 118 GLU A C 1
ATOM 900 O O . GLU A 1 118 ? -22.335 2.761 16.290 1.00 94.00 118 GLU A O 1
ATOM 905 N N . ALA A 1 119 ? -22.906 3.433 18.359 1.00 95.25 119 ALA A N 1
ATOM 906 C CA . ALA A 1 119 ? -24.044 4.240 17.927 1.00 95.25 119 ALA A CA 1
ATOM 907 C C . ALA A 1 119 ? -23.632 5.368 16.966 1.00 95.25 119 ALA A C 1
ATOM 909 O O . ALA A 1 119 ? -24.304 5.604 15.958 1.00 95.25 119 ALA A O 1
ATOM 910 N N . LYS A 1 120 ? -22.518 6.061 17.243 1.00 96.38 120 LYS A N 1
ATOM 911 C CA . LYS A 1 120 ? -22.021 7.147 16.385 1.00 96.38 120 LYS A CA 1
ATOM 912 C C . LYS A 1 120 ? -21.526 6.639 15.036 1.00 96.38 120 LYS A C 1
ATOM 914 O O . LYS A 1 120 ? -21.885 7.224 14.016 1.00 96.38 120 LYS A O 1
ATOM 919 N N . VAL A 1 121 ? -20.771 5.543 15.014 1.00 95.69 121 VAL A N 1
ATOM 920 C CA . VAL A 1 121 ? -20.286 4.937 13.768 1.00 95.69 121 VAL A CA 1
ATOM 921 C C . VAL A 1 121 ? -21.456 4.404 12.945 1.00 95.69 121 VAL A C 1
ATOM 923 O O . VAL A 1 121 ? -21.542 4.728 11.764 1.00 95.69 121 VAL A O 1
ATOM 926 N N . ARG A 1 122 ? -22.401 3.676 13.559 1.00 95.94 122 ARG A N 1
ATOM 927 C CA . ARG A 1 122 ? -23.607 3.165 12.882 1.00 95.94 122 ARG A CA 1
ATOM 928 C C . ARG A 1 122 ? -24.428 4.282 12.243 1.00 95.94 122 ARG A C 1
ATOM 930 O O . ARG A 1 122 ? -24.856 4.135 11.102 1.00 95.94 122 ARG A O 1
ATOM 937 N N . ALA A 1 123 ? -24.603 5.406 12.937 1.00 97.00 123 ALA A N 1
ATOM 938 C CA . ALA A 1 123 ? -25.272 6.573 12.370 1.00 97.00 123 ALA A CA 1
ATOM 939 C C . ALA A 1 123 ? -24.474 7.194 11.209 1.00 97.00 123 ALA A C 1
ATOM 941 O O . ALA A 1 123 ? -25.053 7.520 10.176 1.00 97.00 123 ALA A O 1
ATOM 942 N N . ALA A 1 124 ? -23.153 7.332 11.356 1.00 95.94 124 ALA A N 1
ATOM 943 C CA . ALA A 1 124 ? -22.299 7.984 10.366 1.00 95.94 124 ALA A CA 1
ATOM 944 C C . ALA A 1 124 ? -22.189 7.212 9.041 1.00 95.94 124 ALA A C 1
ATOM 946 O O . ALA A 1 124 ? -22.110 7.830 7.982 1.00 95.94 124 ALA A O 1
ATOM 947 N N . VAL A 1 125 ? -22.174 5.877 9.087 1.00 93.69 125 VAL A N 1
ATOM 948 C CA . VAL A 1 125 ? -22.008 5.026 7.892 1.00 93.69 125 VAL A CA 1
ATOM 949 C C . VAL A 1 125 ? -23.332 4.552 7.290 1.00 93.69 125 VAL A C 1
ATOM 951 O O . VAL A 1 125 ? -23.332 3.773 6.335 1.00 93.69 125 VAL A O 1
ATOM 954 N N . ARG A 1 126 ? -24.469 5.016 7.819 1.00 92.56 126 ARG A N 1
ATOM 955 C CA . ARG A 1 126 ? -25.797 4.660 7.312 1.00 92.56 126 ARG A CA 1
ATOM 956 C C . ARG A 1 126 ? -25.916 5.017 5.827 1.00 92.56 126 ARG A C 1
ATOM 958 O O . ARG A 1 126 ? -25.589 6.128 5.421 1.00 92.56 126 ARG A O 1
ATOM 965 N N . GLY A 1 127 ? -26.366 4.060 5.015 1.00 89.56 127 GLY A N 1
ATOM 966 C CA . GLY A 1 127 ? -26.466 4.208 3.557 1.00 89.56 127 GLY A CA 1
ATOM 967 C C . GLY A 1 127 ? -25.137 4.054 2.806 1.00 89.56 127 GLY A C 1
ATOM 968 O O . GLY A 1 127 ? -25.141 3.964 1.579 1.00 89.56 127 GLY A O 1
ATOM 969 N N . LEU A 1 128 ? -24.005 3.977 3.519 1.00 89.25 128 LEU A N 1
ATOM 970 C CA . LEU A 1 128 ? -22.687 3.651 2.963 1.00 89.25 128 LEU A CA 1
ATOM 971 C C . LEU A 1 128 ? -22.326 2.172 3.155 1.00 89.25 128 LEU A C 1
ATOM 973 O O . LEU A 1 128 ? -21.675 1.600 2.274 1.00 89.25 128 LEU A O 1
ATOM 977 N N . ALA A 1 129 ? -22.787 1.570 4.253 1.00 89.81 129 ALA A N 1
ATOM 978 C CA . ALA A 1 129 ? -22.649 0.150 4.545 1.00 89.81 129 ALA A CA 1
ATOM 979 C C . ALA A 1 129 ? -23.965 -0.482 5.027 1.00 89.81 129 ALA A C 1
ATOM 981 O O . ALA A 1 129 ? -24.792 0.215 5.623 1.00 89.81 129 ALA A O 1
ATOM 982 N N . ASP A 1 130 ? -24.130 -1.790 4.811 1.00 89.69 130 ASP A N 1
ATOM 983 C CA . ASP A 1 130 ? -25.372 -2.500 5.149 1.00 89.69 130 ASP A CA 1
ATOM 984 C C . ASP A 1 130 ? -25.459 -2.804 6.648 1.00 89.69 130 ASP A C 1
ATOM 986 O O . ASP A 1 130 ? -26.519 -2.661 7.261 1.00 89.69 130 ASP A O 1
ATOM 990 N N . LYS A 1 131 ? -24.342 -3.219 7.263 1.00 91.81 131 LYS A N 1
ATOM 991 C CA . LYS A 1 131 ? -24.295 -3.607 8.68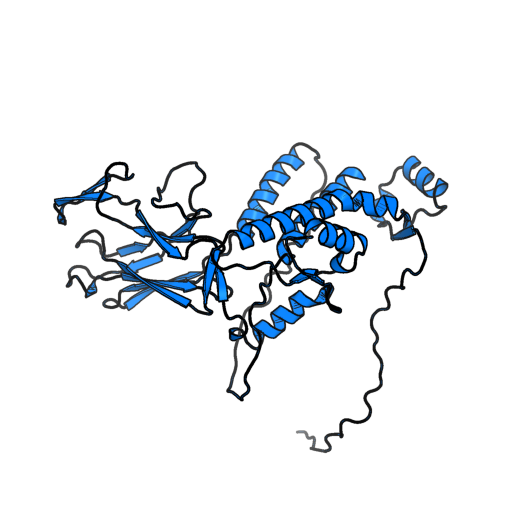1 1.00 91.81 131 LYS A CA 1
ATOM 992 C C . LYS A 1 131 ? -23.057 -3.080 9.393 1.00 91.81 131 LYS A C 1
ATOM 994 O O . LYS A 1 131 ? -21.978 -2.963 8.822 1.00 91.81 131 LYS A O 1
ATOM 999 N N . VAL A 1 132 ? -23.219 -2.825 10.690 1.00 93.38 132 VAL A N 1
ATOM 1000 C CA . VAL A 1 132 ? -22.133 -2.492 11.618 1.00 93.38 132 VAL A CA 1
ATOM 1001 C C . VAL A 1 132 ? -22.133 -3.519 12.740 1.00 93.38 132 VAL A C 1
ATOM 1003 O O . VAL A 1 132 ? -23.113 -3.598 13.487 1.00 93.38 132 VAL A O 1
ATOM 1006 N N . VAL A 1 133 ? -21.054 -4.297 12.836 1.00 93.81 133 VAL A N 1
ATOM 1007 C CA . VAL A 1 133 ? -20.939 -5.467 13.715 1.00 93.81 133 VAL A CA 1
ATOM 1008 C C . VAL A 1 133 ? -19.743 -5.306 14.650 1.00 93.81 133 VAL A C 1
ATOM 1010 O O . VAL A 1 133 ? -18.640 -4.980 14.213 1.00 93.81 133 VAL A O 1
ATOM 1013 N N . VAL A 1 134 ? -19.961 -5.574 15.937 1.00 93.00 134 VAL A N 1
ATOM 1014 C CA . VAL A 1 134 ? -18.906 -5.704 16.949 1.00 93.00 134 VAL A CA 1
ATOM 1015 C C . VAL A 1 134 ? -18.714 -7.201 17.219 1.00 93.00 134 VAL A C 1
ATOM 1017 O O . VAL A 1 134 ? -19.617 -7.828 17.775 1.00 93.00 134 VAL A O 1
ATOM 1020 N N . PRO A 1 135 ? -17.591 -7.817 16.813 1.00 90.88 135 PRO A N 1
ATOM 1021 C CA . PRO A 1 135 ? -17.347 -9.230 17.089 1.00 90.88 135 PRO A CA 1
ATOM 1022 C C . PRO A 1 135 ? -17.240 -9.506 18.602 1.00 90.88 135 PRO A C 1
ATOM 1024 O O . PRO A 1 135 ? -16.686 -8.667 19.317 1.00 90.88 135 PRO A O 1
ATOM 1027 N N . PRO A 1 136 ? -17.653 -10.687 19.106 1.00 89.19 136 PRO A N 1
ATOM 1028 C CA . PRO A 1 136 ? -17.544 -11.026 20.533 1.00 89.19 136 PRO A CA 1
ATOM 1029 C C . PRO A 1 136 ? -16.118 -10.879 21.100 1.00 89.19 136 PRO A C 1
ATOM 1031 O O . PRO A 1 136 ? -15.922 -10.389 22.209 1.00 89.19 136 PRO A O 1
ATOM 1034 N N . 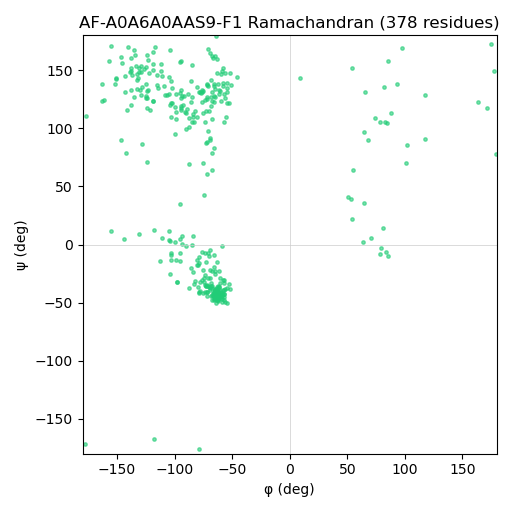GLY A 1 137 ? -15.105 -11.225 20.300 1.00 89.44 137 GLY A N 1
ATOM 1035 C CA . GLY A 1 137 ? -13.682 -11.060 20.613 1.00 89.44 137 GLY A CA 1
ATOM 1036 C C . GLY A 1 137 ? -13.064 -9.772 20.062 1.00 89.44 137 GLY A C 1
ATOM 1037 O O . GLY A 1 137 ? -11.913 -9.794 19.640 1.00 89.44 137 GLY A O 1
ATOM 1038 N N . CYS A 1 138 ? -13.794 -8.651 19.998 1.00 90.88 138 CYS A N 1
ATOM 1039 C CA . CYS A 1 138 ? -13.330 -7.438 19.302 1.00 90.88 138 CYS A CA 1
ATOM 1040 C C . CYS A 1 138 ? -11.935 -6.954 19.748 1.00 90.88 138 CYS A C 1
ATOM 1042 O O . CYS A 1 138 ? -11.172 -6.460 18.923 1.00 90.88 138 CYS A O 1
ATOM 1044 N N . HIS A 1 139 ? -11.576 -7.130 21.022 1.00 87.81 139 HIS A N 1
ATOM 1045 C CA . HIS A 1 139 ? -10.295 -6.720 21.601 1.00 87.81 139 HIS A CA 1
ATOM 1046 C C . HIS A 1 139 ? -9.115 -7.623 21.193 1.00 87.81 139 HIS A C 1
ATOM 1048 O O . HIS A 1 139 ? -7.999 -7.124 21.087 1.00 87.81 139 HIS A O 1
ATOM 1054 N N . THR A 1 140 ? -9.351 -8.907 20.902 1.00 92.00 140 THR A N 1
ATOM 1055 C CA . THR A 1 140 ? -8.330 -9.862 20.428 1.00 92.00 140 THR A CA 1
ATOM 1056 C C . THR A 1 140 ? -8.402 -10.140 18.929 1.00 92.00 140 THR A C 1
ATOM 1058 O O . THR A 1 140 ? -7.502 -10.780 18.395 1.00 92.00 140 THR A O 1
ATOM 1061 N N . ALA A 1 141 ? -9.422 -9.641 18.224 1.00 91.56 141 ALA A N 1
ATOM 1062 C CA . ALA A 1 141 ? -9.684 -9.953 16.817 1.00 91.56 141 ALA A CA 1
ATOM 1063 C C . ALA A 1 141 ? -8.467 -9.738 15.897 1.00 91.56 141 ALA A C 1
ATOM 1065 O O . ALA A 1 141 ? -8.223 -10.539 14.998 1.00 91.56 141 ALA A O 1
ATOM 1066 N N . VAL A 1 142 ? -7.679 -8.686 16.143 1.00 89.81 142 VAL A N 1
ATOM 1067 C CA . VAL A 1 142 ? -6.466 -8.380 15.365 1.00 89.81 142 VAL A CA 1
ATOM 1068 C C . VAL A 1 142 ? -5.379 -9.429 15.595 1.00 89.81 142 VAL A C 1
ATOM 1070 O O . VAL A 1 142 ? -4.816 -9.945 14.635 1.00 89.81 142 VAL A O 1
ATOM 1073 N N . MET A 1 143 ? -5.118 -9.776 16.858 1.00 91.50 143 MET A N 1
ATOM 1074 C CA . MET A 1 143 ? -4.143 -10.804 17.230 1.00 91.50 143 MET A CA 1
ATOM 1075 C C . MET A 1 143 ? -4.570 -12.176 16.702 1.00 91.50 143 MET A C 1
ATOM 1077 O O . MET A 1 143 ? -3.770 -12.869 16.086 1.00 91.50 143 MET A O 1
ATOM 1081 N N . ALA A 1 144 ? -5.842 -12.541 16.876 1.00 91.50 144 ALA A N 1
ATOM 1082 C CA . ALA A 1 144 ? -6.389 -13.793 16.365 1.00 91.50 144 ALA A CA 1
ATOM 1083 C C . ALA A 1 144 ? -6.240 -13.892 14.837 1.00 91.50 144 ALA A C 1
ATOM 1085 O O . ALA A 1 144 ? -5.826 -14.929 14.323 1.00 91.50 144 ALA A O 1
ATOM 1086 N N . GLY A 1 145 ? -6.507 -12.799 14.113 1.00 90.88 145 GLY A N 1
ATOM 1087 C CA . GLY A 1 145 ? -6.275 -12.723 12.671 1.00 90.88 145 GLY A CA 1
ATOM 1088 C C . GLY A 1 145 ? -4.798 -12.866 12.292 1.00 90.88 145 GLY A C 1
ATOM 1089 O O . GLY A 1 145 ? -4.486 -13.576 11.341 1.00 90.88 145 GLY A O 1
ATOM 1090 N N . ALA A 1 146 ? -3.886 -12.251 13.050 1.00 89.50 146 ALA A N 1
ATOM 1091 C CA . ALA A 1 146 ? -2.445 -12.371 12.824 1.00 89.50 146 ALA A CA 1
ATOM 1092 C C . ALA A 1 146 ? -1.935 -13.805 13.046 1.00 89.50 146 ALA A C 1
ATOM 1094 O O . ALA A 1 146 ? -1.164 -14.309 12.236 1.00 89.50 146 ALA A O 1
ATOM 1095 N N . VAL A 1 147 ? -2.413 -14.488 14.090 1.00 93.75 147 VAL A N 1
ATOM 1096 C CA . VAL A 1 147 ? -2.090 -15.901 14.344 1.00 93.75 147 VAL A CA 1
ATOM 1097 C C . VAL A 1 147 ? -2.591 -16.778 13.195 1.00 93.75 147 VAL A C 1
ATOM 1099 O O . VAL A 1 147 ? -1.826 -17.570 12.654 1.00 93.75 147 VAL A O 1
ATOM 1102 N N . GLN A 1 148 ? -3.842 -16.595 12.755 1.00 92.50 148 GLN A N 1
ATOM 1103 C CA . GLN A 1 148 ? -4.375 -17.330 11.599 1.00 92.50 148 GLN A CA 1
ATOM 1104 C C . GLN A 1 148 ? -3.579 -17.066 10.317 1.00 92.50 148 GLN A C 1
ATOM 1106 O O . GLN A 1 148 ? -3.351 -17.994 9.544 1.00 92.50 148 GLN A O 1
ATOM 1111 N N . TYR A 1 149 ? -3.146 -15.822 10.100 1.00 89.25 149 TYR A N 1
ATOM 1112 C CA . TYR A 1 149 ? -2.273 -15.475 8.984 1.00 89.25 149 TYR A CA 1
ATOM 1113 C C . TYR A 1 149 ? -0.920 -16.190 9.079 1.00 89.25 149 TYR A C 1
ATOM 1115 O O . TYR A 1 149 ? -0.452 -16.708 8.075 1.00 89.25 149 TYR A O 1
ATOM 1123 N N . GLY A 1 150 ? -0.323 -16.280 10.272 1.00 89.81 150 GLY A N 1
ATOM 1124 C CA . GLY A 1 150 ? 0.926 -17.017 10.488 1.00 89.81 150 GLY A CA 1
ATOM 1125 C C . GLY A 1 150 ? 0.817 -18.511 10.164 1.00 89.81 150 GLY A C 1
ATOM 1126 O O . GLY A 1 150 ? 1.751 -19.075 9.605 1.00 89.81 150 GLY A O 1
ATOM 1127 N N . PHE A 1 151 ? -0.329 -19.139 10.453 1.00 93.56 151 PHE A N 1
ATOM 1128 C CA . PHE A 1 151 ? -0.587 -20.538 10.085 1.00 93.56 151 PHE A CA 1
ATOM 1129 C C . PHE A 1 151 ? -0.805 -20.738 8.582 1.00 93.56 151 PHE A C 1
ATOM 1131 O O . PHE A 1 151 ? -0.355 -21.734 8.024 1.00 93.56 151 PHE A O 1
ATOM 1138 N N . ASN A 1 152 ? -1.537 -19.833 7.928 1.00 90.56 152 ASN A N 1
ATOM 1139 C CA . ASN A 1 152 ? -1.826 -19.931 6.500 1.00 90.56 152 ASN A CA 1
ATOM 1140 C C . ASN A 1 152 ? -1.904 -18.535 5.851 1.00 90.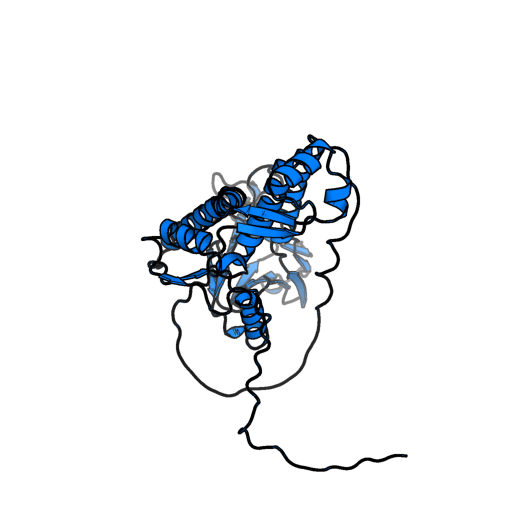56 152 ASN A C 1
ATOM 1142 O O . ASN A 1 152 ? -2.997 -17.958 5.761 1.00 90.56 152 ASN A O 1
ATOM 1146 N N . PRO A 1 153 ? -0.769 -18.008 5.350 1.00 86.62 153 PRO A N 1
ATOM 1147 C CA . PRO A 1 153 ? -0.723 -16.715 4.669 1.00 86.62 153 PRO A CA 1
ATOM 1148 C C . PRO A 1 153 ? -1.590 -16.655 3.405 1.00 86.62 153 PRO A C 1
ATOM 1150 O O . PRO A 1 153 ? -2.225 -15.630 3.145 1.00 86.62 153 PRO A O 1
ATOM 1153 N N . ALA A 1 154 ? -1.708 -17.780 2.687 1.00 84.94 154 ALA A N 1
ATOM 1154 C CA . ALA A 1 154 ? -2.486 -17.907 1.451 1.00 84.94 154 ALA A CA 1
ATOM 1155 C C . ALA A 1 154 ? -4.002 -17.724 1.660 1.00 84.94 154 ALA A C 1
ATOM 1157 O O . ALA A 1 154 ? -4.758 -17.576 0.698 1.00 84.94 154 ALA A O 1
ATOM 1158 N N . ARG A 1 155 ? -4.469 -17.667 2.918 1.00 88.62 155 ARG A N 1
ATOM 1159 C CA . ARG A 1 155 ? -5.841 -17.257 3.256 1.00 88.62 155 ARG A CA 1
ATOM 1160 C C . ARG A 1 155 ? -6.150 -15.830 2.791 1.00 88.62 155 ARG A C 1
ATOM 1162 O O . ARG A 1 155 ? -7.306 -15.512 2.517 1.00 88.62 155 ARG A O 1
ATOM 1169 N N . ILE A 1 156 ? -5.145 -14.958 2.709 1.00 87.81 156 ILE A N 1
ATOM 1170 C CA . ILE A 1 156 ? -5.306 -13.617 2.145 1.00 87.81 156 ILE A CA 1
ATOM 1171 C C . ILE A 1 156 ? -5.154 -13.716 0.635 1.00 87.81 156 ILE A C 1
ATOM 1173 O O . ILE A 1 156 ? -4.043 -13.838 0.147 1.00 87.81 156 ILE A O 1
ATOM 1177 N N . HIS A 1 157 ? -6.263 -13.629 -0.096 1.00 89.25 157 HIS A N 1
ATOM 1178 C CA . HIS A 1 157 ? -6.257 -13.776 -1.555 1.00 89.25 157 HIS A CA 1
ATOM 1179 C C . HIS A 1 157 ? -5.658 -12.573 -2.289 1.00 89.25 157 HIS A C 1
ATOM 1181 O O . HIS A 1 157 ? -5.023 -12.724 -3.328 1.00 89.25 157 HIS A O 1
ATOM 1187 N N . ALA A 1 158 ? -5.898 -11.371 -1.767 1.00 90.62 158 ALA A N 1
ATOM 1188 C CA . ALA A 1 158 ? -5.453 -10.133 -2.382 1.00 90.62 158 ALA A CA 1
ATOM 1189 C C . ALA A 1 158 ? -5.357 -8.997 -1.358 1.00 90.62 158 ALA A C 1
ATOM 1191 O O . ALA A 1 158 ? -6.015 -9.005 -0.312 1.00 90.62 158 ALA A O 1
ATOM 1192 N N . ARG A 1 159 ? -4.559 -7.983 -1.684 1.00 89.81 159 ARG A N 1
ATOM 1193 C CA . ARG A 1 159 ? -4.397 -6.738 -0.926 1.00 89.81 159 ARG A CA 1
ATOM 1194 C C . ARG A 1 159 ? -4.528 -5.556 -1.872 1.00 89.81 159 ARG A C 1
ATOM 1196 O O . ARG A 1 159 ? -4.207 -5.661 -3.046 1.00 89.81 159 ARG A O 1
ATOM 1203 N N . ARG A 1 160 ? -4.973 -4.407 -1.365 1.00 88.00 160 ARG A N 1
ATOM 1204 C CA . ARG A 1 160 ? -4.911 -3.159 -2.137 1.00 88.00 160 ARG A CA 1
ATOM 1205 C C . ARG A 1 160 ? -3.575 -2.472 -1.905 1.00 88.00 160 ARG A C 1
ATOM 1207 O O . ARG A 1 160 ? -3.186 -2.287 -0.749 1.00 88.00 160 ARG A O 1
ATOM 1214 N N . SER A 1 161 ? -2.893 -2.089 -2.981 1.00 90.56 161 SER A N 1
ATOM 1215 C CA . SER A 1 161 ? -1.644 -1.341 -2.868 1.00 90.56 161 SER A CA 1
ATOM 1216 C C . SER A 1 161 ? -1.899 0.028 -2.243 1.00 90.56 161 SER A C 1
ATOM 1218 O O . SER A 1 161 ? -2.820 0.745 -2.626 1.00 90.56 161 SER A O 1
ATOM 1220 N N . ARG A 1 162 ? -1.081 0.421 -1.266 1.00 85.88 162 ARG A N 1
ATOM 1221 C CA . ARG A 1 162 ? -1.255 1.699 -0.560 1.00 85.88 162 ARG A CA 1
ATOM 1222 C C . ARG A 1 162 ? -0.796 2.903 -1.383 1.00 85.88 162 ARG A C 1
ATOM 1224 O O . ARG A 1 162 ? -1.296 4.007 -1.184 1.00 85.88 162 ARG A O 1
ATOM 1231 N N . MET A 1 163 ? 0.193 2.695 -2.241 1.00 90.62 163 MET A N 1
ATOM 1232 C CA . MET A 1 163 ? 0.826 3.707 -3.080 1.00 90.62 163 MET A CA 1
ATOM 1233 C C . MET A 1 163 ? 1.035 3.111 -4.467 1.00 90.62 163 MET A C 1
ATOM 1235 O O . MET A 1 163 ? 1.020 1.890 -4.628 1.00 90.62 163 MET A O 1
ATOM 1239 N N . ALA A 1 164 ? 1.229 3.959 -5.466 1.00 92.31 164 ALA A N 1
ATOM 1240 C CA . ALA A 1 164 ? 1.760 3.486 -6.726 1.00 92.31 164 ALA A CA 1
ATOM 1241 C C . ALA A 1 164 ? 3.264 3.252 -6.558 1.00 92.31 164 ALA A C 1
ATOM 1243 O O . ALA A 1 164 ? 3.949 4.115 -6.010 1.00 92.31 164 ALA A O 1
ATOM 1244 N N . TYR A 1 165 ? 3.774 2.111 -7.007 1.00 94.38 165 TYR A N 1
ATOM 1245 C CA . TYR A 1 165 ? 5.203 1.805 -6.955 1.00 94.38 165 TYR A CA 1
ATOM 1246 C C . TYR A 1 165 ? 5.765 1.680 -8.362 1.00 94.38 165 TYR A C 1
ATOM 1248 O O . TYR A 1 165 ? 5.077 1.231 -9.283 1.00 94.38 165 TYR A O 1
ATOM 1256 N N . GLY A 1 166 ? 7.016 2.091 -8.529 1.00 95.19 166 GLY A N 1
ATOM 1257 C CA . GLY A 1 166 ? 7.678 2.007 -9.817 1.00 95.19 166 GLY A CA 1
ATOM 1258 C C . GLY A 1 166 ? 9.119 2.476 -9.792 1.00 95.19 166 GLY A C 1
ATOM 1259 O O . GLY A 1 166 ? 9.694 2.736 -8.732 1.00 95.19 166 GLY A O 1
ATOM 1260 N N . VAL A 1 167 ? 9.691 2.578 -10.986 1.00 95.31 167 VAL A N 1
ATOM 1261 C CA . VAL A 1 167 ? 11.090 2.965 -11.196 1.00 95.31 167 VAL A CA 1
ATOM 1262 C C . VAL A 1 167 ? 11.188 4.154 -12.142 1.00 95.31 167 VAL A C 1
ATOM 1264 O O . VAL A 1 167 ? 10.323 4.358 -12.998 1.00 95.31 167 VAL A O 1
ATOM 1267 N N . LYS A 1 168 ? 12.258 4.937 -12.001 1.00 93.38 168 LYS A N 1
ATOM 1268 C CA . LYS A 1 168 ? 12.619 5.976 -12.971 1.00 93.38 168 LYS A CA 1
ATOM 1269 C C . LYS A 1 168 ? 13.309 5.333 -14.169 1.00 93.38 168 LYS A C 1
ATOM 1271 O O . LYS A 1 168 ? 14.217 4.524 -14.006 1.00 93.38 168 LYS A O 1
ATOM 1276 N N . THR A 1 169 ? 12.871 5.693 -15.367 1.00 94.00 169 THR A N 1
ATOM 1277 C CA . THR A 1 169 ? 13.353 5.133 -16.633 1.00 94.00 169 THR A CA 1
ATOM 1278 C C . THR A 1 169 ? 13.631 6.233 -17.645 1.00 94.00 169 THR A C 1
ATOM 1280 O O . THR A 1 169 ? 13.158 7.365 -17.509 1.00 94.00 169 THR A O 1
ATOM 1283 N N . CYS A 1 170 ? 14.390 5.881 -18.683 1.00 93.00 170 CYS A N 1
ATOM 1284 C CA . CYS A 1 170 ? 14.548 6.728 -19.853 1.00 93.00 170 CYS A CA 1
ATOM 1285 C C . CYS A 1 170 ? 13.549 6.327 -20.945 1.00 93.00 170 CYS A C 1
ATOM 1287 O O . CYS A 1 170 ? 13.441 5.148 -21.281 1.00 93.00 170 CYS A O 1
ATOM 1289 N N . ALA A 1 171 ? 12.865 7.305 -21.532 1.00 93.62 171 ALA A N 1
ATOM 1290 C CA . ALA A 1 171 ? 11.922 7.114 -22.635 1.00 93.62 171 ALA A CA 1
ATOM 1291 C C . ALA A 1 171 ? 12.143 8.174 -23.721 1.00 93.62 171 ALA A C 1
ATOM 1293 O O . ALA A 1 171 ? 12.856 9.152 -23.489 1.00 93.62 171 ALA A O 1
ATOM 1294 N N . GLN A 1 172 ? 11.552 7.982 -24.902 1.00 95.06 172 GLN A N 1
ATOM 1295 C CA . GLN A 1 172 ? 11.565 9.008 -25.948 1.00 95.06 172 GLN A CA 1
ATOM 1296 C C . GLN A 1 172 ? 10.925 10.295 -25.416 1.00 95.06 172 GLN A C 1
ATOM 1298 O O . GLN A 1 172 ? 9.917 10.243 -24.706 1.00 95.06 172 GLN A O 1
ATOM 1303 N N . TRP A 1 173 ? 11.541 11.441 -25.700 1.00 96.06 173 TRP A N 1
ATOM 1304 C CA . TRP A 1 173 ? 11.037 12.720 -25.219 1.00 96.06 173 TRP A CA 1
ATOM 1305 C C . TRP A 1 173 ? 9.806 13.145 -26.016 1.00 96.06 173 TRP A C 1
ATOM 1307 O O . TRP A 1 173 ? 9.821 13.160 -27.244 1.00 96.06 173 TRP A O 1
ATOM 1317 N N . THR A 1 174 ? 8.760 13.548 -25.306 1.00 92.94 174 THR A N 1
ATOM 1318 C CA . THR A 1 174 ? 7.563 14.164 -25.882 1.00 92.94 174 THR A CA 1
ATOM 1319 C C . THR A 1 174 ? 7.481 15.621 -25.456 1.00 92.94 174 THR A C 1
ATOM 1321 O O . THR A 1 174 ? 8.011 15.999 -24.408 1.00 92.94 174 THR A O 1
ATOM 1324 N N . GLU A 1 175 ? 6.795 16.448 -26.241 1.00 92.06 175 GLU A N 1
ATOM 1325 C CA . GLU A 1 175 ? 6.607 17.858 -25.904 1.00 92.06 175 GLU A CA 1
ATOM 1326 C C . GLU A 1 175 ? 5.998 18.023 -24.501 1.00 92.06 175 GLU A C 1
ATOM 1328 O O . GLU A 1 175 ? 5.053 17.327 -24.129 1.00 92.06 175 GLU A O 1
ATOM 1333 N N . GLY A 1 176 ? 6.603 18.894 -23.688 1.00 85.81 176 GLY A N 1
ATOM 1334 C CA . GLY A 1 176 ? 6.217 19.113 -22.291 1.00 85.81 176 GLY A CA 1
ATOM 1335 C C . GLY A 1 176 ? 6.804 18.128 -21.270 1.00 85.81 176 GLY A C 1
ATOM 1336 O O . GLY A 1 176 ? 6.657 18.362 -20.072 1.00 85.81 176 GLY A O 1
ATOM 1337 N N . ALA A 1 177 ? 7.504 17.065 -21.689 1.00 88.88 177 ALA A N 1
ATOM 1338 C CA . ALA A 1 177 ? 8.154 16.154 -20.747 1.00 88.88 177 ALA A CA 1
ATOM 1339 C C . ALA A 1 177 ? 9.394 16.806 -20.088 1.00 88.88 177 ALA A C 1
ATOM 1341 O O . ALA A 1 177 ? 10.205 17.432 -20.781 1.00 88.88 177 ALA A O 1
ATOM 1342 N N . PRO A 1 178 ? 9.596 16.641 -18.769 1.00 90.75 178 PRO A N 1
ATOM 1343 C CA . PRO A 1 178 ? 10.789 17.132 -18.083 1.00 90.75 178 PRO A CA 1
ATOM 1344 C C . PRO A 1 178 ? 12.048 16.334 -18.452 1.00 90.75 178 PRO A C 1
ATOM 1346 O O . PRO A 1 178 ? 11.977 15.255 -19.048 1.00 90.75 178 PRO A O 1
ATOM 1349 N N . GLY A 1 179 ? 13.219 16.856 -18.076 1.00 89.75 179 GLY A N 1
ATOM 1350 C CA . GLY A 1 179 ? 14.487 16.124 -18.182 1.00 89.75 179 GLY A CA 1
ATOM 1351 C C . GLY A 1 179 ? 14.910 15.783 -19.615 1.00 89.75 179 GLY A C 1
ATOM 1352 O O . GLY A 1 179 ? 15.443 14.699 -19.849 1.00 89.75 179 GLY A O 1
ATOM 1353 N N . LYS A 1 180 ? 14.636 16.669 -20.586 1.00 94.12 180 LYS A N 1
ATOM 1354 C CA . LYS A 1 180 ? 15.038 16.498 -21.992 1.00 94.12 180 LYS A CA 1
ATOM 1355 C C . LYS A 1 180 ? 16.561 16.436 -22.125 1.00 94.12 180 LYS A C 1
ATOM 1357 O O . LYS A 1 180 ? 17.251 17.353 -21.688 1.00 94.12 180 LYS A O 1
ATOM 1362 N N . PHE A 1 181 ? 17.074 15.424 -22.817 1.00 94.31 181 PHE A N 1
ATOM 1363 C CA . PHE A 1 181 ? 18.484 15.335 -23.194 1.00 94.31 181 PHE A CA 1
ATOM 1364 C C . PHE A 1 181 ? 18.658 14.667 -24.562 1.00 94.31 181 PHE A C 1
ATOM 1366 O O . PHE A 1 181 ? 17.790 13.926 -25.017 1.00 94.31 181 PHE A O 1
ATOM 1373 N N . TRP A 1 182 ? 19.771 14.951 -25.240 1.00 95.81 182 TRP A N 1
ATOM 1374 C CA . TRP A 1 182 ? 20.127 14.304 -26.505 1.00 95.81 182 TRP A CA 1
ATOM 1375 C C . TRP A 1 182 ? 20.844 12.978 -26.246 1.00 95.81 182 TRP A C 1
ATOM 1377 O O . TRP A 1 182 ? 21.848 12.949 -25.532 1.00 95.81 182 TRP A O 1
ATOM 1387 N N . HIS A 1 183 ? 20.361 11.887 -26.840 1.00 93.94 183 HIS A N 1
ATOM 1388 C CA . HIS A 1 183 ? 20.964 10.568 -26.689 1.00 93.94 183 HIS A CA 1
ATOM 1389 C C . HIS A 1 183 ? 21.860 10.229 -27.881 1.00 93.94 183 HIS A C 1
ATOM 1391 O O . HIS A 1 183 ? 21.370 9.895 -28.958 1.00 93.94 183 HIS A O 1
ATOM 1397 N N . GLN A 1 184 ? 23.178 10.231 -27.671 1.00 91.75 184 GLN A N 1
ATOM 1398 C CA . GLN A 1 184 ? 24.161 10.069 -28.751 1.00 91.75 184 GLN A CA 1
ATOM 1399 C C . GLN A 1 184 ? 23.986 8.768 -29.550 1.00 91.75 184 GLN A C 1
ATOM 1401 O O . GLN A 1 184 ? 23.974 8.812 -30.771 1.00 91.75 184 GLN A O 1
ATOM 1406 N N . GLU A 1 185 ? 23.775 7.622 -28.890 1.00 89.19 185 GLU A N 1
ATOM 1407 C CA . GLU A 1 185 ? 23.660 6.337 -29.609 1.00 89.19 185 GLU A CA 1
ATOM 1408 C C . GLU A 1 185 ? 22.320 6.134 -30.339 1.00 89.19 185 GLU A C 1
ATOM 1410 O O . GLU A 1 185 ? 22.234 5.309 -31.243 1.00 89.19 185 GLU A O 1
ATOM 1415 N N . LYS A 1 186 ? 21.262 6.842 -29.924 1.00 88.50 186 LYS A N 1
ATOM 1416 C CA . LYS A 1 186 ? 19.920 6.731 -30.519 1.00 88.50 186 LYS A CA 1
ATOM 1417 C C . LYS A 1 186 ? 19.645 7.844 -31.526 1.00 88.50 186 LYS A C 1
ATOM 1419 O O . LYS A 1 186 ? 18.673 7.742 -32.262 1.00 88.50 186 LYS A O 1
ATOM 1424 N N . CYS A 1 187 ? 20.485 8.881 -31.539 1.00 93.44 187 CYS A N 1
ATOM 1425 C CA . CYS A 1 187 ? 20.317 10.085 -32.343 1.00 93.44 187 CYS A CA 1
ATOM 1426 C C . CYS A 1 187 ? 18.922 10.718 -32.190 1.00 93.44 187 CYS A C 1
ATOM 1428 O O . CYS A 1 187 ? 18.334 11.155 -33.176 1.00 93.44 187 CYS A O 1
ATOM 1430 N N . ASP A 1 188 ? 18.389 10.747 -30.963 1.00 95.25 188 ASP A N 1
ATOM 1431 C CA . ASP A 1 188 ? 17.072 11.318 -30.659 1.00 95.25 188 ASP A CA 1
ATOM 1432 C C . ASP A 1 188 ? 17.048 11.966 -29.263 1.00 95.25 188 ASP A C 1
ATOM 1434 O O . ASP A 1 188 ? 17.897 11.691 -28.402 1.00 95.25 188 ASP A O 1
ATOM 1438 N N . TYR A 1 189 ? 16.063 12.830 -29.025 1.00 95.69 189 TYR A N 1
ATOM 1439 C CA . TYR A 1 189 ? 15.795 13.399 -27.712 1.00 95.69 189 TYR A CA 1
ATOM 1440 C C . TYR A 1 189 ? 15.060 12.400 -26.816 1.00 95.69 189 TYR A C 1
ATOM 1442 O O . TYR A 1 189 ? 14.033 11.823 -27.169 1.00 95.69 189 TYR A O 1
ATOM 1450 N N . MET A 1 190 ? 15.567 12.248 -25.600 1.00 95.00 190 MET A N 1
ATOM 1451 C CA . MET A 1 190 ? 15.043 11.354 -24.574 1.00 95.00 190 MET A CA 1
ATOM 1452 C C . MET A 1 190 ? 14.710 12.149 -23.306 1.00 95.00 190 MET A C 1
ATOM 1454 O O . MET A 1 190 ? 15.218 13.249 -23.087 1.00 95.00 190 MET A O 1
ATOM 1458 N N . THR A 1 191 ? 13.843 11.597 -22.463 1.00 94.06 191 THR A N 1
ATOM 1459 C CA . THR A 1 191 ? 13.615 12.051 -21.086 1.00 94.06 191 THR A CA 1
ATOM 1460 C C . THR A 1 191 ? 14.174 11.014 -20.128 1.00 94.06 191 THR A C 1
ATOM 1462 O O . THR A 1 191 ? 13.962 9.820 -20.333 1.00 94.06 191 THR A O 1
ATOM 1465 N N . ASN A 1 192 ? 14.875 11.447 -19.080 1.00 91.44 192 ASN A N 1
ATOM 1466 C CA . ASN A 1 192 ? 15.340 10.569 -18.002 1.00 91.44 192 ASN A CA 1
ATOM 1467 C C . ASN A 1 192 ? 14.361 10.517 -16.819 1.00 91.44 192 ASN A C 1
ATOM 1469 O O . ASN A 1 192 ? 14.686 9.939 -15.788 1.00 91.44 192 ASN A O 1
ATOM 1473 N N . CYS A 1 193 ? 13.180 11.122 -16.947 1.00 91.50 193 CYS A N 1
ATOM 1474 C CA . CYS A 1 193 ? 12.237 11.315 -15.852 1.00 91.50 193 CYS A CA 1
ATOM 1475 C C . CYS A 1 193 ? 11.031 10.379 -15.904 1.00 91.50 193 CYS A C 1
ATOM 1477 O O . CYS A 1 193 ? 10.136 10.533 -15.082 1.00 91.50 193 CYS A O 1
ATOM 1479 N N . LYS A 1 194 ? 10.935 9.427 -16.839 1.00 93.44 194 LYS A N 1
ATOM 1480 C CA . LYS A 1 194 ? 9.703 8.641 -16.997 1.00 93.44 194 LYS A CA 1
ATOM 1481 C C . LYS A 1 194 ? 9.483 7.711 -15.803 1.00 93.44 194 LYS A C 1
ATOM 1483 O O . LYS A 1 194 ? 10.350 6.903 -15.471 1.00 93.44 194 LYS A O 1
ATOM 1488 N N . PHE A 1 195 ? 8.304 7.783 -15.192 1.00 93.88 195 PHE A N 1
ATOM 1489 C CA . PHE A 1 195 ? 7.883 6.848 -14.156 1.00 93.88 195 PHE A CA 1
ATOM 1490 C C . PHE A 1 195 ? 7.292 5.589 -14.793 1.00 93.88 195 PHE A C 1
ATOM 1492 O O . PHE A 1 195 ? 6.197 5.621 -15.359 1.00 93.88 195 PHE A O 1
ATOM 1499 N N . GLN A 1 196 ? 8.010 4.473 -14.691 1.00 95.50 196 GLN A N 1
ATOM 1500 C CA . GLN A 1 196 ? 7.487 3.165 -15.065 1.00 95.50 196 GLN A CA 1
ATOM 1501 C C . GLN A 1 196 ? 6.772 2.559 -13.856 1.00 95.50 196 GLN A C 1
ATOM 1503 O O . GLN A 1 196 ? 7.409 2.060 -12.925 1.00 95.50 196 GLN A O 1
ATOM 1508 N N . CYS A 1 197 ? 5.442 2.633 -13.868 1.00 94.62 197 CYS A N 1
ATOM 1509 C CA . CYS A 1 197 ? 4.581 2.117 -12.809 1.00 94.62 197 CYS A CA 1
ATOM 1510 C C . CYS A 1 197 ? 4.452 0.587 -12.898 1.00 94.62 197 CYS A C 1
ATOM 1512 O O . CYS A 1 197 ? 4.157 0.057 -13.965 1.00 94.62 197 CYS A O 1
ATOM 1514 N N . TYR A 1 198 ? 4.654 -0.098 -11.771 1.00 96.12 198 TYR A N 1
ATOM 1515 C CA . TYR A 1 198 ? 4.459 -1.548 -11.621 1.00 96.12 198 TYR A CA 1
ATOM 1516 C C . TYR A 1 198 ? 3.102 -1.883 -11.008 1.00 96.12 198 TYR A C 1
ATOM 1518 O O . TYR A 1 198 ? 2.523 -2.923 -11.293 1.00 96.12 198 TYR A O 1
ATOM 1526 N N . VAL A 1 199 ? 2.613 -1.010 -10.132 1.00 95.50 199 VAL A N 1
ATOM 1527 C CA . VAL A 1 199 ? 1.316 -1.144 -9.474 1.00 95.50 199 VAL A CA 1
ATOM 1528 C C . VAL A 1 199 ? 0.804 0.243 -9.136 1.00 95.50 199 VAL A C 1
ATOM 1530 O O . VAL A 1 199 ? 1.571 1.094 -8.677 1.00 95.50 199 VAL A O 1
ATOM 1533 N N . LYS A 1 200 ? -0.485 0.482 -9.355 1.00 93.38 200 LYS A N 1
ATOM 1534 C CA . LYS A 1 200 ? -1.162 1.731 -9.012 1.00 93.38 200 LYS A CA 1
ATOM 1535 C C . LYS A 1 200 ? -1.615 1.713 -7.553 1.00 93.38 200 LYS A C 1
ATOM 1537 O O . LYS A 1 200 ? -1.890 0.673 -6.956 1.00 93.38 200 LYS A O 1
ATOM 1542 N N . LYS A 1 201 ? -1.748 2.892 -6.955 1.00 89.56 201 LYS A N 1
ATOM 1543 C CA . LYS A 1 201 ? -2.428 3.059 -5.671 1.00 89.56 201 LYS A CA 1
ATOM 1544 C C . LYS A 1 201 ? -3.860 2.540 -5.772 1.00 89.56 201 LYS A C 1
ATOM 1546 O O . LYS A 1 201 ? -4.546 2.786 -6.763 1.00 89.56 201 LYS A O 1
ATOM 1551 N N . ASP A 1 202 ? -4.284 1.859 -4.715 1.00 87.06 202 ASP A N 1
ATOM 1552 C CA . ASP A 1 202 ? -5.568 1.184 -4.547 1.00 87.06 202 ASP A CA 1
ATOM 1553 C C . ASP A 1 202 ? -5.818 0.015 -5.513 1.00 87.06 202 ASP A C 1
ATOM 1555 O O . ASP A 1 202 ? -6.870 -0.627 -5.420 1.00 87.06 202 ASP A O 1
ATOM 1559 N N . GLU A 1 203 ? -4.855 -0.324 -6.375 1.00 90.00 203 GLU A N 1
ATOM 1560 C CA . GLU A 1 203 ? -4.919 -1.502 -7.237 1.00 90.00 203 GLU A CA 1
ATOM 1561 C C . GLU A 1 203 ? -4.982 -2.775 -6.395 1.00 90.00 203 GLU A C 1
ATOM 1563 O O . GLU A 1 203 ? -4.314 -2.889 -5.362 1.00 90.00 203 GLU A O 1
ATOM 1568 N N . LEU A 1 204 ? -5.834 -3.711 -6.812 1.00 90.25 204 LEU A N 1
ATOM 1569 C CA . LEU A 1 204 ? -5.981 -4.998 -6.152 1.00 90.25 204 LEU A CA 1
ATOM 1570 C C . LEU A 1 204 ? -4.880 -5.935 -6.650 1.00 90.25 204 LEU A C 1
ATOM 1572 O O . LEU A 1 204 ? -4.861 -6.306 -7.816 1.00 90.25 204 LEU A O 1
ATOM 1576 N N . VAL A 1 205 ? -3.994 -6.315 -5.743 1.00 92.88 205 VAL A N 1
ATOM 1577 C CA . VAL A 1 205 ? -2.853 -7.188 -5.991 1.00 92.88 205 VAL A CA 1
ATOM 1578 C C . VAL A 1 205 ? -3.139 -8.549 -5.373 1.00 92.88 205 VAL A C 1
ATOM 1580 O O . VAL A 1 205 ? -3.479 -8.618 -4.189 1.00 92.88 205 VAL A O 1
ATOM 1583 N N . ALA A 1 206 ? -2.988 -9.621 -6.142 1.00 93.50 206 ALA A N 1
ATOM 1584 C CA . ALA A 1 206 ? -3.106 -10.985 -5.640 1.00 93.50 206 ALA A CA 1
ATOM 1585 C C . ALA A 1 206 ? -1.998 -11.328 -4.625 1.00 93.50 206 ALA A C 1
ATOM 1587 O O . ALA A 1 206 ? -0.975 -10.650 -4.526 1.00 93.50 206 ALA A O 1
ATOM 1588 N N . HIS A 1 207 ? -2.216 -12.381 -3.840 1.00 90.44 207 HIS A N 1
ATOM 1589 C CA . HIS A 1 207 ? -1.200 -12.934 -2.950 1.00 90.44 207 HIS A CA 1
ATOM 1590 C C . HIS A 1 207 ? 0.062 -13.320 -3.730 1.00 90.44 207 HIS A C 1
ATOM 1592 O O . HIS A 1 207 ? -0.030 -14.107 -4.668 1.00 90.44 207 HIS A O 1
ATOM 1598 N N . ASP A 1 208 ? 1.219 -12.812 -3.296 1.00 91.31 208 ASP A N 1
ATOM 1599 C CA . ASP A 1 208 ? 2.531 -13.094 -3.900 1.00 91.31 208 ASP A CA 1
ATOM 1600 C C . ASP A 1 208 ? 2.578 -12.826 -5.417 1.00 91.31 208 ASP A C 1
ATOM 1602 O O . ASP A 1 208 ? 3.146 -13.581 -6.202 1.00 91.31 208 ASP A O 1
ATOM 1606 N N . GLN A 1 209 ? 1.918 -11.748 -5.852 1.00 94.25 209 GLN A N 1
ATOM 1607 C CA . GLN A 1 209 ? 1.899 -11.354 -7.254 1.00 94.25 209 GLN A CA 1
ATOM 1608 C C . GLN A 1 209 ? 3.245 -10.753 -7.651 1.00 94.25 209 GLN A C 1
ATOM 1610 O O . GLN A 1 209 ? 3.681 -9.744 -7.089 1.00 94.25 209 GLN A O 1
ATOM 1615 N N . GLU A 1 210 ? 3.851 -11.322 -8.685 1.00 95.56 210 GLU A N 1
ATOM 1616 C CA . GLU A 1 210 ? 5.069 -10.793 -9.284 1.00 95.56 210 GLU A CA 1
ATOM 1617 C C . GLU A 1 210 ? 4.736 -9.912 -10.494 1.00 95.56 210 GLU A C 1
ATOM 1619 O O . GLU A 1 210 ? 3.995 -10.309 -11.396 1.00 95.56 210 GLU A O 1
ATOM 1624 N N . VAL A 1 211 ? 5.305 -8.708 -10.529 1.00 97.38 211 VAL A N 1
ATOM 1625 C CA . VAL A 1 211 ? 5.268 -7.820 -11.696 1.00 97.38 211 VAL A CA 1
ATOM 1626 C C . VAL A 1 211 ? 6.699 -7.575 -12.149 1.00 97.38 211 VAL A C 1
ATOM 1628 O O . VAL A 1 211 ? 7.539 -7.123 -11.368 1.00 97.38 211 VAL A O 1
ATOM 1631 N N . VAL A 1 212 ? 6.981 -7.892 -13.411 1.00 97.06 212 VAL A N 1
ATOM 1632 C CA . VAL A 1 212 ? 8.337 -7.910 -13.968 1.00 97.06 212 VAL A CA 1
ATOM 1633 C C . VAL A 1 212 ? 8.415 -6.995 -15.181 1.00 97.06 212 VAL A C 1
ATOM 1635 O O . VAL A 1 212 ? 7.607 -7.112 -16.102 1.00 97.06 212 VAL A O 1
ATOM 1638 N N . HIS A 1 213 ? 9.437 -6.143 -15.221 1.00 96.81 213 HIS A N 1
ATOM 1639 C CA . HIS A 1 213 ? 9.838 -5.447 -16.438 1.00 96.81 213 HIS A CA 1
ATOM 1640 C C . HIS A 1 213 ? 11.326 -5.657 -16.717 1.00 96.81 213 HIS A C 1
ATOM 1642 O O . HIS A 1 213 ? 12.143 -5.842 -15.815 1.00 96.81 213 HIS A O 1
ATOM 1648 N N . TYR A 1 214 ? 11.671 -5.616 -18.001 1.00 95.31 214 TYR A N 1
ATOM 1649 C CA . TYR A 1 214 ? 13.040 -5.740 -18.480 1.00 95.31 214 TYR A CA 1
ATOM 1650 C C . TYR A 1 214 ? 13.511 -4.386 -18.991 1.00 95.31 214 TYR A C 1
ATOM 1652 O O . TYR A 1 214 ? 12.851 -3.769 -19.829 1.00 95.31 214 TYR A O 1
ATOM 1660 N N . PHE A 1 215 ? 14.668 -3.947 -18.512 1.00 93.50 215 PHE A N 1
ATOM 1661 C CA . PHE A 1 215 ? 15.301 -2.709 -18.941 1.00 93.50 215 PHE A CA 1
ATOM 1662 C C . PHE A 1 215 ? 16.653 -2.991 -19.571 1.00 93.50 215 PHE A C 1
ATOM 1664 O O . PHE A 1 215 ? 17.298 -3.996 -19.282 1.00 93.50 215 PHE A O 1
ATOM 1671 N N . LYS A 1 216 ? 17.088 -2.079 -20.435 1.00 91.06 216 LYS A N 1
ATOM 1672 C CA . LYS A 1 216 ? 18.443 -2.071 -20.978 1.00 91.06 216 LYS A CA 1
ATOM 1673 C C . LYS A 1 216 ? 19.192 -0.863 -20.407 1.00 91.06 216 LYS A C 1
ATOM 1675 O O . LYS A 1 216 ? 18.551 0.176 -20.215 1.00 91.06 216 LYS A O 1
ATOM 1680 N N . PRO A 1 217 ? 20.506 -0.981 -20.148 1.00 91.31 217 PRO A N 1
ATOM 1681 C CA . PRO A 1 217 ? 21.343 0.158 -19.805 1.00 91.31 217 PRO A CA 1
ATOM 1682 C C . PRO A 1 217 ? 21.188 1.269 -20.841 1.00 91.31 217 PRO A C 1
ATOM 1684 O O . PRO A 1 217 ? 20.954 0.997 -22.022 1.00 91.31 217 PRO A O 1
ATOM 1687 N N . LEU A 1 218 ? 21.312 2.517 -20.391 1.00 88.44 218 LEU A N 1
ATOM 1688 C CA . LEU A 1 218 ? 21.148 3.675 -21.265 1.00 88.44 218 LEU A CA 1
ATOM 1689 C C . LEU A 1 218 ? 22.226 3.715 -22.357 1.00 88.44 218 LEU A C 1
ATOM 1691 O O . LEU A 1 218 ? 21.909 3.929 -23.522 1.00 88.44 218 LEU A O 1
ATOM 1695 N N . TYR A 1 219 ? 23.474 3.444 -21.975 1.00 87.56 219 TYR A N 1
ATOM 1696 C CA . TYR A 1 219 ? 24.626 3.417 -22.872 1.00 87.56 219 TYR A CA 1
ATOM 1697 C C . TYR A 1 219 ? 25.276 2.038 -22.894 1.00 87.56 219 TYR A C 1
ATOM 1699 O O . TYR A 1 219 ? 25.290 1.324 -21.887 1.00 87.56 219 TYR A O 1
ATOM 1707 N N . LYS A 1 220 ? 25.882 1.690 -24.031 1.00 86.56 220 LYS A N 1
ATOM 1708 C CA . LYS A 1 220 ? 26.638 0.440 -24.208 1.00 86.56 220 LYS A CA 1
ATOM 1709 C C . LYS A 1 220 ? 27.950 0.411 -23.426 1.00 86.56 220 LYS A C 1
ATOM 1711 O O . LYS A 1 220 ? 28.571 -0.638 -23.327 1.00 86.56 220 LYS A O 1
ATOM 1716 N N . THR A 1 221 ? 28.395 1.513 -22.853 1.00 86.62 221 THR A N 1
ATOM 1717 C CA . THR A 1 221 ? 29.616 1.545 -22.035 1.00 86.62 221 THR A CA 1
ATOM 1718 C C . THR A 1 221 ? 29.340 1.388 -20.542 1.00 86.62 221 THR A C 1
ATOM 1720 O O . THR A 1 221 ? 30.277 1.245 -19.776 1.00 86.62 221 THR A O 1
ATOM 1723 N N . LEU A 1 222 ? 28.073 1.398 -20.103 1.00 88.56 222 LEU A N 1
ATOM 1724 C CA . LEU A 1 222 ? 27.752 1.263 -18.679 1.00 88.56 222 LEU A CA 1
ATOM 1725 C C . LEU A 1 222 ? 28.009 -0.160 -18.189 1.00 88.56 222 LEU A C 1
ATOM 1727 O O . LEU A 1 222 ? 27.413 -1.091 -18.725 1.00 88.56 222 LEU A O 1
ATOM 1731 N N . GLU A 1 223 ? 28.818 -0.299 -17.146 1.00 90.75 223 GLU A N 1
ATOM 1732 C CA . GLU A 1 223 ? 29.075 -1.560 -16.431 1.00 90.75 223 GLU A CA 1
ATOM 1733 C C . GLU A 1 223 ? 28.187 -1.728 -15.196 1.00 90.75 223 GLU A C 1
ATOM 1735 O O . GLU A 1 223 ? 28.025 -2.828 -14.686 1.00 90.75 223 GLU A O 1
ATOM 1740 N N . GLU A 1 224 ? 27.537 -0.656 -14.749 1.00 92.62 224 GLU A N 1
ATOM 1741 C CA . GLU A 1 224 ? 26.660 -0.657 -13.585 1.00 92.62 224 GLU A CA 1
ATOM 1742 C C . GLU A 1 224 ? 25.345 0.061 -13.914 1.00 92.62 224 GLU A C 1
ATOM 1744 O O . GLU A 1 224 ? 25.314 1.054 -14.650 1.00 92.62 224 GLU A O 1
ATOM 1749 N N . VAL A 1 225 ? 24.236 -0.464 -13.390 1.00 93.38 225 VAL A N 1
ATOM 1750 C CA . VAL A 1 225 ? 22.901 0.120 -13.529 1.00 93.38 225 VAL A CA 1
ATOM 1751 C C . VAL A 1 225 ? 22.294 0.360 -12.155 1.00 93.38 225 VAL A C 1
ATOM 1753 O O . VAL A 1 225 ? 21.971 -0.586 -11.435 1.00 93.38 225 VAL A O 1
ATOM 1756 N N . ASP A 1 226 ? 22.036 1.634 -11.864 1.00 94.06 226 ASP A N 1
ATOM 1757 C CA . ASP A 1 226 ? 21.249 2.065 -10.714 1.00 94.06 226 ASP A CA 1
ATOM 1758 C C . ASP A 1 226 ? 19.761 2.165 -11.065 1.00 94.06 226 ASP A C 1
ATOM 1760 O O . ASP A 1 226 ? 19.311 3.041 -11.813 1.00 94.06 226 ASP A O 1
ATOM 1764 N N . VAL A 1 227 ? 18.959 1.290 -10.469 1.00 95.12 227 VAL A N 1
ATOM 1765 C CA . VAL A 1 227 ? 17.501 1.309 -10.573 1.00 95.12 227 VAL A CA 1
ATOM 1766 C C . VAL A 1 227 ? 16.937 2.168 -9.443 1.00 95.12 227 VAL A C 1
ATOM 1768 O O . VAL A 1 227 ? 16.786 1.721 -8.302 1.00 95.12 227 VAL A O 1
ATOM 1771 N N . LYS A 1 228 ? 16.595 3.421 -9.761 1.00 93.75 228 LYS A N 1
ATOM 1772 C CA . LYS A 1 228 ? 15.970 4.345 -8.802 1.00 93.75 228 LYS A CA 1
ATOM 1773 C C . LYS A 1 228 ? 14.493 4.006 -8.594 1.00 93.75 228 LYS A C 1
ATOM 1775 O O . LYS A 1 228 ? 13.704 4.009 -9.542 1.00 93.75 228 LYS A O 1
ATOM 1780 N N . LEU A 1 229 ? 14.127 3.756 -7.340 1.00 93.44 229 LEU A N 1
ATOM 1781 C CA . LEU A 1 229 ? 12.809 3.291 -6.910 1.00 93.44 229 LEU A CA 1
ATOM 1782 C C . LEU A 1 229 ? 11.980 4.430 -6.305 1.00 93.44 229 LEU A C 1
ATOM 1784 O O . LEU A 1 229 ? 12.503 5.250 -5.551 1.00 93.44 229 LEU A O 1
ATOM 1788 N N . PHE A 1 230 ? 10.678 4.456 -6.595 1.00 91.62 230 PHE A N 1
ATOM 1789 C CA . PHE A 1 230 ? 9.771 5.514 -6.145 1.00 91.62 230 PHE A CA 1
ATOM 1790 C C . PHE A 1 230 ? 8.415 4.969 -5.686 1.00 91.62 230 PHE A C 1
ATOM 1792 O O . PHE A 1 230 ? 7.904 3.981 -6.222 1.00 91.62 230 PHE A O 1
ATOM 1799 N N . ALA A 1 231 ? 7.812 5.659 -4.715 1.00 90.69 231 ALA A N 1
ATOM 1800 C CA . ALA A 1 231 ? 6.438 5.440 -4.272 1.00 90.69 231 ALA A CA 1
ATOM 1801 C C . ALA A 1 231 ? 5.608 6.730 -4.368 1.00 90.69 231 ALA A C 1
ATOM 1803 O O . ALA A 1 231 ? 5.955 7.748 -3.774 1.00 90.69 231 ALA A O 1
ATOM 1804 N N . CYS A 1 232 ? 4.465 6.685 -5.049 1.00 87.94 232 CYS A N 1
ATOM 1805 C CA . CYS A 1 232 ? 3.605 7.842 -5.303 1.00 87.94 232 CYS A CA 1
ATOM 1806 C C . CYS A 1 232 ? 2.247 7.690 -4.604 1.00 87.94 232 CYS A C 1
ATOM 1808 O O . CYS A 1 232 ? 1.621 6.634 -4.666 1.00 87.94 232 CYS A O 1
ATOM 1810 N N . ASP A 1 233 ? 1.732 8.757 -3.986 1.00 85.69 233 ASP A N 1
ATOM 1811 C CA . ASP A 1 233 ? 0.366 8.756 -3.424 1.00 85.69 233 ASP A CA 1
ATOM 1812 C C . ASP A 1 233 ? -0.724 9.098 -4.468 1.00 85.69 233 ASP A C 1
ATOM 1814 O O . ASP A 1 233 ? -1.917 9.122 -4.151 1.00 85.69 233 ASP A O 1
ATOM 1818 N N . ASN A 1 234 ? -0.321 9.355 -5.717 1.00 84.12 234 ASN A N 1
ATOM 1819 C CA . ASN A 1 234 ? -1.180 9.716 -6.843 1.00 84.12 234 ASN A CA 1
ATOM 1820 C C . ASN A 1 234 ? -0.894 8.807 -8.053 1.00 84.12 234 ASN A C 1
ATOM 1822 O O . ASN A 1 234 ? 0.264 8.585 -8.398 1.00 84.12 234 ASN A O 1
ATOM 1826 N N . ASN A 1 235 ? -1.952 8.325 -8.707 1.00 88.44 235 ASN A N 1
ATOM 1827 C CA . ASN A 1 235 ? -1.874 7.476 -9.901 1.00 88.44 235 ASN A CA 1
ATOM 1828 C C . ASN A 1 235 ? -1.623 8.250 -11.201 1.00 88.44 235 ASN A C 1
ATOM 1830 O O . ASN A 1 235 ? -1.292 7.630 -12.203 1.00 88.44 235 ASN A O 1
ATOM 1834 N N . ALA A 1 236 ? -1.771 9.577 -11.196 1.00 87.12 236 ALA A N 1
ATOM 1835 C CA . ALA A 1 236 ? -1.514 10.429 -12.359 1.00 87.12 236 ALA A CA 1
ATOM 1836 C C . ALA A 1 236 ? -0.028 10.813 -12.525 1.00 87.12 236 ALA A C 1
ATOM 1838 O O . ALA A 1 236 ? 0.300 11.679 -13.329 1.00 87.12 236 ALA A O 1
ATOM 1839 N N . VAL A 1 237 ? 0.877 10.231 -11.729 1.00 87.75 237 VAL A N 1
ATOM 1840 C CA . VAL A 1 237 ? 2.311 10.520 -11.839 1.00 87.75 237 VAL A CA 1
ATOM 1841 C C . VAL A 1 237 ? 2.873 9.818 -13.068 1.00 87.75 237 VAL A C 1
ATOM 1843 O O . VAL A 1 237 ? 2.966 8.594 -13.101 1.00 87.75 237 VAL A O 1
ATOM 1846 N N . GLU A 1 238 ? 3.287 10.607 -14.053 1.00 89.88 238 GLU A N 1
ATOM 1847 C CA . GLU A 1 238 ? 3.953 10.106 -15.258 1.00 89.88 238 GLU A CA 1
ATOM 1848 C C . GLU A 1 238 ? 5.461 10.351 -15.263 1.00 89.88 238 GLU A C 1
ATOM 1850 O O . GLU A 1 238 ? 6.196 9.611 -15.922 1.00 89.88 238 GLU A O 1
ATOM 1855 N N . PHE A 1 239 ? 5.918 11.369 -14.531 1.00 89.88 239 PHE A N 1
ATOM 1856 C CA . PHE A 1 239 ? 7.315 11.780 -14.480 1.00 89.88 239 PHE A CA 1
ATOM 1857 C C . PHE A 1 239 ? 7.790 11.978 -13.038 1.00 89.88 239 PHE A C 1
ATOM 1859 O O . PHE A 1 239 ? 7.038 12.460 -12.189 1.00 89.88 239 PHE A O 1
ATOM 1866 N N . VAL A 1 240 ? 9.045 11.611 -12.777 1.00 88.12 240 VAL A N 1
ATOM 1867 C CA . VAL A 1 240 ? 9.751 11.788 -11.505 1.00 88.12 240 VAL A CA 1
ATOM 1868 C C . VAL A 1 240 ? 11.059 12.552 -11.723 1.00 88.12 240 VAL A C 1
ATOM 1870 O O . VAL A 1 240 ? 11.887 12.194 -12.565 1.00 88.12 240 VAL A O 1
ATOM 1873 N N . GLU A 1 241 ? 11.247 13.618 -10.953 1.00 80.06 241 GLU A N 1
ATOM 1874 C CA . GLU A 1 241 ? 12.463 14.433 -10.931 1.00 80.06 241 GLU A CA 1
ATOM 1875 C C . GLU A 1 241 ? 13.175 14.242 -9.592 1.00 80.06 241 GLU A C 1
ATOM 1877 O O . GLU A 1 241 ? 12.525 13.970 -8.587 1.00 80.06 241 GLU A O 1
ATOM 1882 N N . ASP A 1 242 ? 14.504 14.356 -9.578 1.00 63.34 242 ASP A N 1
ATOM 1883 C CA . ASP A 1 242 ? 15.287 14.051 -8.373 1.00 63.34 242 ASP A CA 1
ATOM 1884 C C . ASP A 1 242 ? 15.280 15.217 -7.351 1.00 63.34 242 ASP A C 1
ATOM 1886 O O . ASP A 1 242 ? 15.525 14.974 -6.172 1.00 63.34 242 ASP A O 1
ATOM 1890 N N . ASP A 1 243 ? 14.920 16.448 -7.765 1.00 54.72 243 ASP A N 1
ATOM 1891 C CA . ASP A 1 243 ? 15.246 17.682 -7.018 1.00 54.72 243 ASP A CA 1
ATOM 1892 C C . ASP A 1 243 ? 14.090 18.680 -6.752 1.00 54.72 243 ASP A C 1
ATOM 1894 O O . ASP A 1 243 ? 14.340 19.789 -6.266 1.00 54.72 243 ASP A O 1
ATOM 1898 N N . ALA A 1 244 ? 12.816 18.362 -7.023 1.00 49.38 244 ALA A N 1
ATOM 1899 C CA . ALA A 1 244 ? 11.747 19.364 -6.863 1.00 49.38 244 ALA A CA 1
ATOM 1900 C C . ALA A 1 244 ? 11.030 19.315 -5.492 1.00 49.38 244 ALA A C 1
ATOM 1902 O O . ALA A 1 244 ? 10.475 18.310 -5.055 1.00 49.38 244 ALA A O 1
ATOM 1903 N N . LYS A 1 245 ? 10.992 20.470 -4.810 1.00 42.28 245 LYS A N 1
ATOM 1904 C CA . LYS A 1 245 ? 10.469 20.699 -3.442 1.00 42.28 245 LYS A CA 1
ATOM 1905 C C . LYS A 1 245 ? 8.926 20.703 -3.331 1.00 42.28 245 LYS A C 1
ATOM 1907 O O . LYS A 1 245 ? 8.358 21.566 -2.664 1.00 42.28 245 LYS A O 1
ATOM 1912 N N . GLY A 1 246 ? 8.236 19.783 -4.005 1.00 49.66 246 GLY A N 1
ATOM 1913 C CA . GLY A 1 246 ? 6.766 19.701 -4.052 1.00 49.66 246 GLY A CA 1
ATOM 1914 C C . GLY A 1 246 ? 6.184 18.407 -3.473 1.00 49.66 246 GLY A C 1
ATOM 1915 O O . GLY A 1 246 ? 6.881 17.624 -2.834 1.00 49.66 246 GLY A O 1
ATOM 1916 N N . THR A 1 247 ? 4.888 18.168 -3.717 1.00 50.66 247 THR A N 1
ATOM 1917 C CA . THR A 1 247 ? 4.157 16.916 -3.417 1.00 50.66 247 THR A CA 1
ATOM 1918 C C . THR A 1 247 ? 4.665 15.769 -4.302 1.00 50.66 247 THR A C 1
ATOM 1920 O O . THR A 1 247 ? 3.960 15.282 -5.184 1.00 50.66 247 THR A O 1
ATOM 1923 N N . GLN A 1 248 ? 5.932 15.398 -4.128 1.00 63.09 248 GLN A N 1
ATOM 1924 C CA . GLN A 1 248 ? 6.642 14.478 -5.002 1.00 63.09 248 GLN A CA 1
ATOM 1925 C C . GLN A 1 248 ? 6.597 13.027 -4.508 1.00 63.09 248 GLN A C 1
ATOM 1927 O O . GLN A 1 248 ? 6.373 12.770 -3.320 1.00 63.09 248 GLN A O 1
ATOM 1932 N N . PRO A 1 249 ? 6.801 12.068 -5.426 1.00 72.25 249 PRO A N 1
ATOM 1933 C CA . PRO A 1 249 ? 7.031 10.667 -5.101 1.00 72.25 249 PRO A CA 1
ATOM 1934 C C . PRO A 1 249 ? 8.132 10.489 -4.056 1.00 72.25 249 PRO A C 1
ATOM 1936 O O . PRO A 1 249 ? 9.181 11.121 -4.115 1.00 72.25 249 PRO A O 1
ATOM 1939 N N . LEU A 1 250 ? 7.903 9.598 -3.097 1.00 84.12 250 LEU A N 1
ATOM 1940 C CA . LEU A 1 250 ? 8.892 9.215 -2.103 1.00 84.12 250 LEU A CA 1
ATOM 1941 C C . LEU A 1 250 ? 9.997 8.396 -2.781 1.00 84.12 250 LEU A C 1
ATOM 1943 O O . LEU A 1 250 ? 9.738 7.276 -3.224 1.00 84.12 250 LEU A O 1
ATOM 1947 N N . THR A 1 251 ? 11.217 8.930 -2.811 1.00 87.31 251 THR A N 1
ATOM 1948 C CA . THR A 1 251 ? 12.412 8.193 -3.241 1.00 87.31 251 THR A CA 1
ATOM 1949 C C . THR A 1 251 ? 12.718 7.065 -2.258 1.00 87.31 251 THR A C 1
ATOM 1951 O O . THR A 1 251 ? 12.795 7.277 -1.042 1.00 87.31 251 THR A O 1
ATOM 1954 N N . LEU A 1 252 ? 12.880 5.857 -2.788 1.00 89.81 252 LEU A N 1
ATOM 1955 C CA . LEU A 1 252 ? 13.218 4.646 -2.049 1.00 89.81 252 LEU A CA 1
ATOM 1956 C C . LEU A 1 252 ? 14.691 4.285 -2.271 1.00 89.81 252 LEU A C 1
ATOM 1958 O O . LEU A 1 252 ? 15.351 4.829 -3.156 1.00 89.81 252 LEU A O 1
ATOM 1962 N N . THR A 1 253 ? 15.210 3.360 -1.465 1.00 89.44 253 THR A N 1
ATOM 1963 C CA . THR A 1 253 ? 16.576 2.850 -1.631 1.00 89.44 253 THR A CA 1
ATOM 1964 C C . THR A 1 253 ? 16.724 2.222 -3.019 1.00 89.44 253 THR A C 1
ATOM 1966 O O . THR A 1 253 ? 15.933 1.328 -3.319 1.00 89.44 253 THR A O 1
ATOM 1969 N N . PRO A 1 254 ? 17.678 2.672 -3.856 1.00 93.56 254 PRO A N 1
ATOM 1970 C CA . PRO A 1 254 ? 17.872 2.125 -5.195 1.00 93.56 254 PRO A CA 1
ATOM 1971 C C . PRO A 1 254 ? 18.424 0.694 -5.149 1.00 93.56 254 PRO A C 1
ATOM 1973 O O . PRO A 1 254 ? 18.908 0.231 -4.111 1.00 93.56 254 PRO A O 1
ATOM 1976 N N . LEU A 1 255 ? 18.336 0.013 -6.290 1.00 96.00 255 LEU A N 1
ATOM 1977 C CA . LEU A 1 255 ? 19.035 -1.247 -6.549 1.00 96.00 255 LEU A CA 1
ATOM 1978 C C . LEU A 1 255 ? 20.215 -0.980 -7.472 1.00 96.00 255 LEU A C 1
ATOM 1980 O O . LEU A 1 255 ? 20.066 -0.194 -8.406 1.00 96.00 255 LEU A O 1
ATOM 1984 N N . THR A 1 256 ? 21.319 -1.686 -7.268 1.00 96.31 256 THR A N 1
ATOM 1985 C CA . THR A 1 256 ? 22.513 -1.559 -8.111 1.00 96.31 256 THR A CA 1
ATOM 1986 C C . THR A 1 256 ? 22.892 -2.928 -8.658 1.00 96.31 256 THR A C 1
ATOM 1988 O O . THR A 1 256 ? 23.024 -3.890 -7.902 1.00 96.31 256 THR A O 1
ATOM 1991 N N . VAL A 1 257 ? 23.027 -3.036 -9.980 1.00 95.88 257 VAL A N 1
ATOM 1992 C CA . VAL A 1 257 ? 23.329 -4.299 -10.668 1.00 95.88 257 VAL A CA 1
ATOM 1993 C C . VAL A 1 257 ? 24.454 -4.094 -11.668 1.00 95.88 257 VAL A C 1
ATOM 1995 O O . VAL A 1 257 ? 24.417 -3.159 -12.466 1.00 95.88 257 VAL A O 1
ATOM 1998 N N . GLN A 1 258 ? 25.415 -5.014 -11.659 1.00 93.12 258 GLN A N 1
ATOM 1999 C CA . GLN A 1 258 ? 26.513 -5.039 -12.618 1.00 93.12 258 GLN A CA 1
ATOM 2000 C C . GLN A 1 258 ? 26.055 -5.661 -13.940 1.00 93.12 258 GLN A C 1
ATOM 2002 O O . GLN A 1 258 ? 25.399 -6.710 -13.976 1.00 93.12 258 GLN A O 1
ATOM 2007 N N . VAL A 1 259 ? 26.437 -5.030 -15.039 1.00 92.00 259 VAL A N 1
ATOM 2008 C CA . VAL A 1 259 ? 26.182 -5.456 -16.410 1.00 92.00 259 VAL A CA 1
ATOM 2009 C C . VAL A 1 259 ? 27.516 -5.620 -17.150 1.00 92.00 259 VAL A C 1
ATOM 2011 O O . VAL A 1 259 ? 28.472 -4.910 -16.862 1.00 92.00 259 VAL A O 1
ATOM 2014 N N . PRO A 1 260 ? 27.617 -6.556 -18.103 1.00 86.69 260 PRO A N 1
ATOM 2015 C CA . PRO A 1 260 ? 28.893 -6.848 -18.737 1.00 86.69 260 PRO A CA 1
ATOM 2016 C C . PRO A 1 260 ? 29.345 -5.707 -19.658 1.00 86.69 260 PRO A C 1
ATOM 2018 O O . PRO A 1 260 ? 28.552 -5.183 -20.454 1.00 86.69 260 PRO A O 1
ATOM 2021 N N . GLU A 1 261 ? 30.634 -5.369 -19.578 1.00 75.56 261 GLU A N 1
ATOM 2022 C CA . GLU A 1 261 ? 31.319 -4.478 -20.513 1.00 75.56 261 GLU A CA 1
ATOM 2023 C C . GLU A 1 261 ? 31.392 -5.193 -21.877 1.00 75.56 261 GLU A C 1
ATOM 2025 O O . GLU A 1 261 ? 32.094 -6.185 -22.034 1.00 75.56 261 GLU A O 1
ATOM 2030 N N . TYR A 1 262 ? 30.604 -4.733 -22.854 1.00 69.12 262 TYR A N 1
ATOM 2031 C CA . TYR A 1 262 ? 30.517 -5.283 -24.222 1.00 69.12 262 TYR A CA 1
ATOM 2032 C C . TYR A 1 262 ? 29.967 -6.721 -24.339 1.00 69.12 262 TYR A C 1
ATOM 2034 O O . TYR A 1 262 ? 30.667 -7.722 -24.250 1.00 69.12 262 TYR A O 1
ATOM 2042 N N . SER A 1 263 ? 28.672 -6.814 -24.635 1.00 68.44 263 SER A N 1
ATOM 2043 C CA . SER A 1 263 ? 27.953 -8.059 -24.939 1.00 68.44 263 SER A CA 1
ATOM 2044 C C . SER A 1 263 ? 26.720 -7.750 -25.788 1.00 68.44 263 SER A C 1
ATOM 2046 O O . SER A 1 263 ? 26.358 -6.575 -25.970 1.00 68.44 263 SER A O 1
ATOM 2048 N N . ASP A 1 264 ? 26.070 -8.793 -26.306 1.00 65.06 264 ASP A N 1
ATOM 2049 C CA . ASP A 1 264 ? 24.821 -8.657 -27.045 1.00 65.06 264 ASP A CA 1
ATOM 2050 C C . ASP A 1 264 ? 23.742 -7.969 -26.199 1.00 65.06 264 ASP A C 1
ATOM 2052 O O . ASP A 1 264 ? 23.698 -8.046 -24.971 1.00 65.06 264 ASP A O 1
ATOM 2056 N N . THR A 1 265 ? 22.808 -7.278 -26.860 1.00 67.94 265 THR A N 1
ATOM 2057 C CA . THR A 1 265 ? 21.809 -6.464 -26.139 1.00 67.94 265 THR A CA 1
ATOM 2058 C C . THR A 1 265 ? 20.871 -7.272 -25.233 1.00 67.94 265 THR A C 1
ATOM 2060 O O . THR A 1 265 ? 20.171 -6.672 -24.414 1.00 67.94 265 THR A O 1
ATOM 2063 N N . ALA A 1 266 ? 20.819 -8.598 -25.397 1.00 70.12 266 ALA A N 1
ATOM 2064 C CA . ALA A 1 266 ? 20.055 -9.508 -24.550 1.00 70.12 266 ALA A CA 1
ATOM 2065 C C . ALA A 1 266 ? 20.768 -9.788 -23.216 1.00 70.12 266 ALA A C 1
ATOM 2067 O O . ALA A 1 266 ? 20.119 -9.758 -22.171 1.00 70.12 266 ALA A O 1
ATOM 2068 N N . ASP A 1 267 ? 22.092 -9.950 -23.234 1.00 81.81 267 ASP A N 1
ATOM 2069 C CA . ASP A 1 267 ? 22.909 -10.246 -22.047 1.00 81.81 267 ASP A CA 1
ATOM 2070 C C . ASP A 1 267 ? 22.949 -9.070 -21.066 1.00 81.81 267 ASP A C 1
ATOM 2072 O O . ASP A 1 267 ? 23.132 -9.218 -19.859 1.00 81.81 267 ASP A O 1
ATOM 2076 N N . ARG A 1 268 ? 22.698 -7.866 -21.577 1.00 88.31 268 ARG A N 1
ATOM 2077 C CA . ARG A 1 268 ? 22.676 -6.631 -20.788 1.00 88.31 268 ARG A CA 1
ATOM 2078 C C . ARG A 1 268 ? 21.311 -6.299 -20.210 1.00 88.31 268 ARG A C 1
ATOM 2080 O O . ARG A 1 268 ? 21.183 -5.283 -19.534 1.00 88.31 268 ARG A O 1
ATOM 2087 N N . ALA A 1 269 ? 20.287 -7.108 -20.473 1.00 92.25 269 ALA A N 1
ATOM 2088 C CA . ALA A 1 269 ? 18.958 -6.857 -19.939 1.00 92.25 269 ALA A CA 1
ATOM 2089 C C . ALA A 1 269 ? 18.943 -7.025 -18.409 1.00 92.25 269 ALA A C 1
ATOM 2091 O O . ALA A 1 269 ? 19.270 -8.086 -17.876 1.00 92.25 269 ALA A O 1
ATOM 2092 N N . VAL A 1 270 ? 18.513 -5.978 -17.707 1.00 95.12 270 VAL A N 1
ATOM 2093 C CA . VAL A 1 270 ? 18.264 -5.996 -16.265 1.00 95.12 270 VAL A CA 1
ATOM 2094 C C . VAL A 1 270 ? 16.785 -6.292 -16.045 1.00 95.12 270 VAL A C 1
ATOM 2096 O O . VAL A 1 270 ? 15.908 -5.523 -16.440 1.00 95.12 270 VAL A O 1
ATOM 2099 N N . CYS A 1 271 ? 16.507 -7.434 -15.430 1.00 96.50 271 CYS A N 1
ATOM 2100 C CA . CYS A 1 271 ? 15.180 -7.853 -15.010 1.00 96.50 271 CYS A CA 1
ATOM 2101 C C . CYS A 1 271 ? 14.877 -7.230 -13.651 1.00 96.50 271 CYS A C 1
ATOM 2103 O O . CYS A 1 271 ? 15.492 -7.613 -12.660 1.00 96.50 271 CYS A O 1
ATOM 2105 N N . VAL A 1 272 ? 13.926 -6.303 -13.592 1.00 97.81 272 VAL A N 1
ATOM 2106 C CA . VAL A 1 272 ? 13.460 -5.716 -12.335 1.00 97.81 272 VAL A CA 1
ATOM 2107 C C . VAL A 1 272 ? 12.096 -6.297 -11.997 1.00 97.81 272 VAL A C 1
ATOM 2109 O O . VAL A 1 272 ? 11.186 -6.330 -12.828 1.00 97.81 272 VAL A O 1
ATOM 2112 N N . LYS A 1 273 ? 11.964 -6.781 -10.767 1.00 97.81 273 LYS A N 1
ATOM 2113 C CA . LYS A 1 273 ? 10.801 -7.516 -10.288 1.00 97.81 273 LYS A CA 1
ATOM 2114 C C . LYS A 1 273 ? 10.295 -6.930 -8.979 1.00 97.81 273 LYS A C 1
ATOM 2116 O O . LYS A 1 273 ? 11.062 -6.801 -8.027 1.00 97.81 273 LYS A O 1
ATOM 2121 N N . PHE A 1 274 ? 8.999 -6.641 -8.934 1.00 97.00 274 PHE A N 1
ATOM 2122 C CA . PHE A 1 274 ? 8.260 -6.319 -7.718 1.00 97.00 274 PHE A CA 1
ATOM 2123 C C . PHE A 1 274 ? 7.429 -7.527 -7.291 1.00 97.00 274 PHE A C 1
ATOM 2125 O O . PHE A 1 274 ? 6.554 -7.963 -8.035 1.00 97.00 274 PHE A O 1
ATOM 2132 N N . ASN A 1 275 ? 7.668 -8.008 -6.075 1.00 95.25 275 ASN A N 1
ATOM 2133 C CA . ASN A 1 275 ? 6.848 -9.013 -5.411 1.00 95.25 275 ASN A CA 1
ATOM 2134 C C . ASN A 1 275 ? 5.900 -8.294 -4.451 1.00 95.25 275 ASN A C 1
ATOM 2136 O O . ASN A 1 275 ? 6.321 -7.633 -3.494 1.00 95.25 275 ASN A O 1
ATOM 2140 N N . LEU A 1 276 ? 4.611 -8.379 -4.761 1.00 93.12 276 LEU A N 1
ATOM 2141 C CA . LEU A 1 276 ? 3.532 -7.632 -4.132 1.00 93.12 276 LEU A CA 1
ATOM 2142 C C . LEU A 1 276 ? 2.530 -8.595 -3.469 1.00 93.12 276 LEU A C 1
ATOM 2144 O O . LEU A 1 276 ? 2.520 -9.796 -3.713 1.00 93.12 276 LEU A O 1
ATOM 2148 N N . GLY A 1 277 ? 1.659 -8.070 -2.605 1.00 87.06 277 GLY A N 1
ATOM 2149 C CA . GLY A 1 277 ? 0.566 -8.850 -2.001 1.00 87.06 277 GLY A CA 1
ATOM 2150 C C . GLY A 1 277 ? 0.937 -9.634 -0.735 1.00 87.06 277 GLY A C 1
ATOM 2151 O O . GLY A 1 277 ? 0.044 -10.087 -0.012 1.00 87.06 277 GLY A O 1
ATOM 2152 N N . LEU A 1 278 ? 2.225 -9.715 -0.399 1.00 87.50 278 LEU A N 1
ATOM 2153 C CA . LEU A 1 278 ? 2.708 -10.184 0.902 1.00 87.50 278 LEU A CA 1
ATOM 2154 C C . LEU A 1 278 ? 2.581 -9.093 1.983 1.00 87.50 278 LEU A C 1
ATOM 2156 O O . LEU A 1 278 ? 2.001 -8.024 1.768 1.00 87.50 278 LEU A O 1
ATOM 2160 N N . THR A 1 279 ? 3.077 -9.378 3.191 1.00 84.62 279 THR A N 1
ATOM 2161 C CA . THR A 1 279 ? 3.152 -8.384 4.272 1.00 84.62 279 THR A CA 1
ATOM 2162 C C . THR A 1 279 ? 4.095 -7.246 3.958 1.00 84.62 279 THR A C 1
ATOM 2164 O O . THR A 1 279 ? 3.871 -6.184 4.511 1.00 84.62 279 THR A O 1
ATOM 2167 N N . GLU A 1 280 ? 5.088 -7.457 3.096 1.00 87.56 280 GLU A N 1
ATOM 2168 C CA . GLU A 1 280 ? 6.090 -6.484 2.666 1.00 87.56 280 GLU A CA 1
ATOM 2169 C C . GLU A 1 280 ? 6.163 -6.461 1.140 1.00 87.56 280 GLU A C 1
ATOM 2171 O O . GLU A 1 280 ? 5.819 -7.445 0.484 1.00 87.56 280 GLU A O 1
ATOM 2176 N N . VAL A 1 281 ? 6.585 -5.327 0.576 1.00 91.25 281 VAL A N 1
ATOM 2177 C CA . VAL A 1 281 ? 6.883 -5.242 -0.856 1.00 91.25 281 VAL A CA 1
ATOM 2178 C C . VAL A 1 281 ? 8.372 -5.479 -1.037 1.00 91.25 281 VAL A C 1
ATOM 2180 O O . VAL A 1 281 ? 9.187 -4.692 -0.551 1.00 91.25 281 VAL A O 1
ATOM 2183 N N . CYS A 1 282 ? 8.715 -6.544 -1.749 1.00 94.25 282 CYS A N 1
ATOM 2184 C CA . CYS A 1 282 ? 10.093 -6.862 -2.091 1.00 94.25 282 CYS A CA 1
ATOM 2185 C C . CYS A 1 282 ? 10.345 -6.457 -3.536 1.00 94.25 282 CYS A C 1
ATOM 2187 O O . CYS A 1 282 ? 9.542 -6.746 -4.421 1.00 94.25 282 CYS A O 1
ATOM 2189 N N . VAL A 1 283 ? 11.467 -5.798 -3.782 1.00 96.81 283 VAL A N 1
ATOM 2190 C CA . VAL A 1 283 ? 11.898 -5.437 -5.126 1.00 96.81 283 VAL A CA 1
ATOM 2191 C C . VAL A 1 283 ? 13.292 -5.979 -5.371 1.00 96.81 283 VAL A C 1
ATOM 2193 O O . VAL A 1 283 ? 14.144 -5.937 -4.487 1.00 96.81 283 VAL A O 1
ATOM 2196 N N . SER A 1 284 ? 13.512 -6.525 -6.559 1.00 97.50 284 SER A N 1
ATOM 2197 C CA . SER A 1 284 ? 14.783 -7.127 -6.950 1.00 97.50 284 SER A CA 1
ATOM 2198 C C . SER A 1 284 ? 15.155 -6.742 -8.371 1.00 97.50 284 SER A C 1
ATOM 2200 O O . SER A 1 284 ? 14.280 -6.475 -9.196 1.00 97.50 284 SER A O 1
ATOM 2202 N N . ALA A 1 285 ? 16.451 -6.709 -8.646 1.00 97.75 285 ALA A N 1
ATOM 2203 C CA . ALA A 1 285 ? 17.014 -6.507 -9.965 1.00 97.75 285 ALA A CA 1
ATOM 2204 C C . ALA A 1 285 ? 18.050 -7.606 -10.229 1.00 97.75 285 ALA A C 1
ATOM 2206 O O . ALA A 1 285 ? 18.871 -7.906 -9.366 1.00 97.75 285 ALA A O 1
ATOM 2207 N N . LEU A 1 286 ? 17.985 -8.220 -11.408 1.00 96.81 286 LEU A N 1
ATOM 2208 C CA . LEU A 1 286 ? 18.847 -9.321 -11.829 1.00 96.81 286 LEU A CA 1
ATOM 2209 C C . LEU A 1 286 ? 19.334 -9.075 -13.253 1.00 96.81 286 LEU A C 1
ATOM 2211 O O . LEU A 1 286 ? 18.519 -8.934 -14.167 1.00 96.81 286 LEU A O 1
ATOM 2215 N N . ASN A 1 287 ? 20.643 -9.119 -13.467 1.00 95.19 287 ASN A N 1
ATOM 2216 C CA . ASN A 1 287 ? 21.194 -9.361 -14.793 1.00 95.19 287 ASN A CA 1
ATOM 2217 C C . ASN A 1 287 ? 21.446 -10.871 -14.947 1.00 95.19 287 ASN A C 1
ATOM 2219 O O . ASN A 1 287 ? 22.195 -11.469 -14.177 1.00 95.19 287 ASN A O 1
ATOM 2223 N N . LYS A 1 288 ? 20.797 -11.504 -15.932 1.00 89.88 288 LYS A N 1
ATOM 2224 C CA . LYS A 1 288 ? 20.876 -12.964 -16.118 1.00 89.88 288 LYS A CA 1
ATOM 2225 C C . LYS A 1 288 ? 22.237 -13.440 -16.631 1.00 89.88 288 LYS A C 1
ATOM 2227 O O . LYS A 1 288 ? 22.601 -14.571 -16.334 1.00 89.88 288 LYS A O 1
ATOM 2232 N N . ALA A 1 289 ? 22.958 -12.616 -17.390 1.00 87.25 289 ALA A N 1
ATOM 2233 C CA . ALA A 1 289 ? 24.237 -12.995 -17.983 1.00 87.25 289 ALA A CA 1
ATOM 2234 C C . ALA A 1 289 ? 25.384 -12.934 -16.967 1.00 87.25 289 ALA A C 1
ATOM 2236 O O . ALA A 1 289 ? 26.214 -13.835 -16.925 1.00 87.25 289 ALA A O 1
ATOM 2237 N N . THR A 1 290 ? 25.415 -11.902 -16.117 1.00 88.69 290 THR A N 1
ATOM 2238 C CA . THR A 1 290 ? 26.439 -11.760 -15.066 1.00 88.69 290 THR A CA 1
ATOM 2239 C C . THR A 1 290 ? 26.071 -12.496 -13.781 1.00 88.69 290 THR A C 1
ATOM 2241 O O . THR A 1 290 ? 26.936 -12.740 -12.945 1.00 88.69 290 THR A O 1
ATOM 2244 N N . GLY A 1 291 ? 24.787 -12.809 -13.582 1.00 91.25 291 GLY A N 1
ATOM 2245 C CA . GLY A 1 291 ? 24.267 -13.297 -12.304 1.00 91.25 291 GLY A CA 1
ATOM 2246 C C . GLY A 1 291 ? 24.229 -12.222 -11.212 1.00 91.25 291 GLY A C 1
ATOM 2247 O O . GLY A 1 291 ? 23.907 -12.537 -10.067 1.00 91.25 291 GLY A O 1
ATOM 2248 N N . SER A 1 292 ? 24.542 -10.961 -11.539 1.00 94.25 292 SER A N 1
ATOM 2249 C CA . SER A 1 292 ? 24.489 -9.857 -10.582 1.00 94.25 292 SER A CA 1
ATOM 2250 C C . SER A 1 292 ? 23.048 -9.623 -10.135 1.00 94.25 292 SER A C 1
ATOM 2252 O O . SER A 1 292 ? 22.143 -9.469 -10.960 1.00 94.25 292 SER A O 1
ATOM 2254 N N . TYR A 1 293 ? 22.845 -9.617 -8.820 1.00 96.25 293 TYR A N 1
ATOM 2255 C CA . TYR A 1 293 ? 21.539 -9.562 -8.183 1.00 96.25 293 TYR A CA 1
ATOM 2256 C C . TYR A 1 293 ? 21.569 -8.602 -6.998 1.00 96.25 293 TYR A C 1
ATOM 2258 O O . TYR A 1 293 ? 22.446 -8.701 -6.140 1.00 96.25 293 TYR A O 1
ATOM 2266 N N . ASP A 1 294 ? 20.568 -7.732 -6.917 1.00 97.75 294 ASP A N 1
ATOM 2267 C CA . ASP A 1 294 ? 20.298 -6.927 -5.731 1.00 97.75 294 ASP A CA 1
ATOM 2268 C C . ASP A 1 294 ? 18.806 -6.981 -5.390 1.00 97.75 294 ASP A C 1
ATOM 2270 O O . ASP A 1 294 ? 17.948 -7.060 -6.272 1.00 97.75 294 ASP A O 1
ATOM 2274 N N . ALA A 1 295 ? 18.484 -6.935 -4.100 1.00 96.56 295 ALA A N 1
ATOM 2275 C CA . ALA A 1 295 ? 17.118 -6.907 -3.607 1.00 96.56 295 ALA A CA 1
ATOM 2276 C C . ALA A 1 295 ? 16.974 -6.009 -2.381 1.00 96.56 295 ALA A C 1
ATOM 2278 O O . ALA A 1 295 ? 17.859 -5.914 -1.526 1.00 96.56 295 ALA A O 1
ATOM 2279 N N . LYS A 1 296 ? 15.819 -5.353 -2.286 1.00 95.00 296 LYS A N 1
ATOM 2280 C CA . LYS A 1 296 ? 15.461 -4.452 -1.194 1.00 95.00 296 LYS A CA 1
ATOM 2281 C C . LYS A 1 296 ? 14.021 -4.704 -0.773 1.00 95.00 296 LYS A C 1
ATOM 2283 O O . LYS A 1 296 ? 13.147 -4.993 -1.588 1.00 95.00 296 LYS A O 1
ATOM 2288 N N . ILE A 1 297 ? 13.776 -4.549 0.520 1.00 92.12 297 ILE A N 1
ATOM 2289 C CA . ILE A 1 297 ? 12.428 -4.507 1.079 1.00 92.12 297 ILE A CA 1
ATOM 2290 C C . ILE A 1 297 ? 12.027 -3.040 1.149 1.00 92.12 297 ILE A C 1
ATOM 2292 O O . ILE A 1 297 ? 12.769 -2.219 1.691 1.00 92.12 297 ILE A O 1
ATOM 2296 N N . ILE A 1 298 ? 10.867 -2.694 0.597 1.00 85.88 298 ILE A N 1
ATOM 2297 C CA . ILE A 1 298 ? 10.327 -1.341 0.686 1.00 85.88 298 ILE A CA 1
ATOM 2298 C C . ILE A 1 298 ? 9.663 -1.204 2.060 1.00 85.88 298 ILE A C 1
ATOM 2300 O O . ILE A 1 298 ? 8.606 -1.803 2.287 1.00 85.88 298 ILE A O 1
ATOM 2304 N N . PRO A 1 299 ? 10.233 -0.416 2.991 1.00 6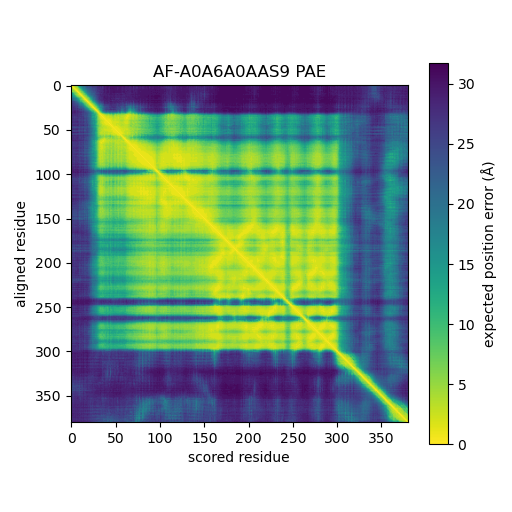9.81 299 PRO A N 1
ATOM 2305 C CA . PRO A 1 299 ? 9.623 -0.241 4.296 1.00 69.81 299 PRO A CA 1
ATOM 2306 C C . PRO A 1 299 ? 8.293 0.494 4.129 1.00 69.81 299 PRO A C 1
ATOM 2308 O O . PRO A 1 299 ? 8.205 1.496 3.411 1.00 69.81 299 PRO A O 1
ATOM 2311 N N . PHE A 1 300 ? 7.241 0.048 4.821 1.00 60.53 300 PHE A N 1
ATOM 2312 C CA . PHE A 1 300 ? 6.000 0.817 4.818 1.00 60.53 300 PHE A CA 1
ATOM 2313 C C . PHE A 1 300 ? 6.268 2.208 5.401 1.00 60.53 300 PHE A C 1
ATOM 2315 O O . PHE A 1 300 ? 6.805 2.317 6.508 1.00 60.53 300 PHE A O 1
ATOM 2322 N N . PRO A 1 301 ? 5.808 3.289 4.745 1.00 49.00 301 PRO A N 1
ATOM 2323 C CA . PRO A 1 301 ? 6.007 4.663 5.214 1.00 49.00 301 PRO A CA 1
ATOM 2324 C C . PRO A 1 301 ? 5.435 4.974 6.609 1.00 49.00 301 PRO A C 1
ATOM 2326 O O . PRO A 1 301 ? 5.564 6.099 7.087 1.00 49.00 301 PRO A O 1
ATOM 2329 N N . GLN A 1 302 ? 4.781 4.017 7.277 1.00 44.28 302 GLN A N 1
ATOM 2330 C CA . GLN A 1 302 ? 4.218 4.188 8.617 1.00 44.28 302 GLN A CA 1
ATOM 2331 C C . GLN A 1 302 ? 5.277 4.620 9.637 1.00 44.28 302 GLN A C 1
ATOM 2333 O O . GLN A 1 302 ? 4.953 5.442 10.488 1.00 44.28 302 GLN A O 1
ATOM 2338 N N . ALA A 1 303 ? 6.532 4.182 9.496 1.00 33.69 303 ALA A N 1
ATOM 2339 C CA . ALA A 1 303 ? 7.616 4.628 10.372 1.00 33.69 303 ALA A CA 1
ATOM 2340 C C . ALA A 1 303 ? 7.926 6.133 10.212 1.00 33.69 303 ALA A C 1
ATOM 2342 O O . ALA A 1 303 ? 8.075 6.844 11.205 1.00 33.69 303 ALA A O 1
ATOM 2343 N N . ARG A 1 304 ? 7.935 6.656 8.976 1.00 33.97 304 ARG A N 1
ATOM 2344 C CA . ARG A 1 304 ? 8.273 8.066 8.702 1.00 33.97 304 ARG A CA 1
ATOM 2345 C C . ARG A 1 304 ? 7.109 9.032 8.892 1.00 33.97 304 ARG A C 1
ATOM 2347 O O . ARG A 1 304 ? 7.341 10.145 9.341 1.00 33.97 304 ARG A O 1
ATOM 2354 N N . VAL A 1 305 ? 5.865 8.639 8.604 1.00 34.03 305 VAL A N 1
ATOM 2355 C CA . VAL A 1 305 ? 4.696 9.507 8.857 1.00 34.03 305 VAL A CA 1
ATOM 2356 C C . VAL A 1 305 ? 4.456 9.665 10.358 1.00 34.03 305 VAL A C 1
ATOM 2358 O O . VAL A 1 305 ? 4.160 10.770 10.801 1.00 34.03 305 VAL A O 1
ATOM 2361 N N . LEU A 1 306 ? 4.659 8.610 11.160 1.00 31.06 306 LEU A N 1
ATOM 2362 C CA . LEU A 1 306 ? 4.663 8.741 12.619 1.00 31.06 306 LEU A CA 1
ATOM 2363 C C . LEU A 1 306 ? 5.788 9.670 13.077 1.00 31.06 306 LEU A C 1
ATOM 2365 O O . LEU A 1 306 ? 5.500 10.593 13.824 1.00 31.06 306 LEU A O 1
ATOM 2369 N N . GLN A 1 307 ? 7.019 9.522 12.577 1.00 30.27 307 GLN A N 1
ATOM 2370 C CA . GLN A 1 307 ? 8.122 10.425 12.930 1.00 30.27 307 GLN A CA 1
ATOM 2371 C C . GLN A 1 307 ? 7.895 11.875 12.491 1.00 30.27 307 GLN A C 1
ATOM 2373 O O . GLN A 1 307 ? 8.124 12.768 13.291 1.00 30.27 307 GLN A O 1
ATOM 2378 N N . HIS A 1 308 ? 7.413 12.143 11.276 1.00 31.70 308 HIS A N 1
ATOM 2379 C CA . HIS A 1 308 ? 7.193 13.508 10.788 1.00 31.70 308 HIS A CA 1
ATOM 2380 C C . HIS A 1 308 ? 5.982 14.169 11.464 1.00 31.70 308 HIS A C 1
ATOM 2382 O O . HIS A 1 308 ? 6.024 15.356 11.776 1.00 31.70 308 HIS A O 1
ATOM 2388 N N . CYS A 1 309 ? 4.917 13.412 11.760 1.00 32.78 309 CYS A N 1
ATOM 2389 C CA . CYS A 1 309 ? 3.804 13.908 12.570 1.00 32.78 309 CYS A CA 1
ATOM 2390 C C . CYS A 1 309 ? 4.196 14.099 14.041 1.00 32.78 309 CYS A C 1
ATOM 2392 O O . CYS A 1 309 ? 3.736 15.060 14.650 1.00 32.78 309 CYS A O 1
ATOM 2394 N N . LEU A 1 310 ? 5.042 13.233 14.608 1.00 35.12 310 LEU A N 1
ATOM 2395 C CA . LEU A 1 310 ? 5.607 13.406 15.950 1.00 35.12 310 LEU A CA 1
ATOM 2396 C C . LEU A 1 310 ? 6.569 14.597 15.992 1.00 35.12 310 LEU A C 1
ATOM 2398 O O . LEU A 1 310 ? 6.555 15.332 16.966 1.00 35.12 310 LEU A O 1
ATOM 2402 N N . HIS A 1 311 ? 7.353 14.838 14.940 1.00 33.06 311 HIS A N 1
ATOM 2403 C CA . HIS A 1 311 ? 8.332 15.923 14.877 1.00 33.06 311 HIS A CA 1
ATOM 2404 C C . HIS A 1 311 ? 7.669 17.293 14.662 1.00 33.06 311 HIS A C 1
ATOM 2406 O O . HIS A 1 311 ? 8.011 18.246 15.353 1.00 33.06 311 HIS A O 1
ATOM 2412 N N . GLU A 1 312 ? 6.660 17.396 13.792 1.00 38.06 312 GLU A N 1
ATOM 2413 C CA . GLU A 1 312 ? 5.864 18.626 13.639 1.00 38.06 312 GLU A CA 1
ATOM 2414 C C . GLU A 1 312 ? 4.991 18.918 14.874 1.00 38.06 312 GLU A C 1
ATOM 2416 O O . GLU A 1 312 ? 4.829 20.074 15.266 1.00 38.06 312 GLU A O 1
ATOM 2421 N N . ARG A 1 313 ? 4.492 17.883 15.568 1.00 37.12 313 ARG A N 1
ATOM 2422 C CA . ARG A 1 313 ? 3.807 18.058 16.862 1.00 37.12 313 ARG A CA 1
ATOM 2423 C C . ARG A 1 313 ? 4.768 18.387 18.005 1.00 37.12 313 ARG A C 1
ATOM 2425 O O . ARG A 1 313 ? 4.417 19.206 18.847 1.00 37.12 313 ARG A O 1
ATOM 2432 N N . ALA A 1 314 ? 5.982 17.834 18.005 1.00 35.84 314 ALA A N 1
ATOM 2433 C CA . ALA A 1 314 ? 7.026 18.178 18.966 1.00 35.84 314 ALA A CA 1
ATOM 2434 C C . ALA A 1 314 ? 7.483 19.634 18.797 1.00 35.84 314 ALA A C 1
ATOM 2436 O O . ALA A 1 314 ? 7.658 20.324 19.793 1.00 35.84 314 ALA A O 1
ATOM 2437 N N . LYS A 1 315 ? 7.583 20.150 17.563 1.00 34.97 315 LYS A N 1
ATOM 2438 C CA . LYS A 1 315 ? 7.850 21.579 17.311 1.00 34.97 315 LYS A CA 1
ATOM 2439 C C . LYS A 1 315 ? 6.745 22.484 17.863 1.00 34.97 315 LYS A C 1
ATOM 2441 O O . LYS A 1 315 ? 7.044 23.506 18.472 1.00 34.97 315 LYS A O 1
ATOM 2446 N N . HIS A 1 316 ? 5.481 22.078 17.724 1.00 33.53 316 HIS A N 1
ATOM 2447 C CA . HIS A 1 316 ? 4.350 22.788 18.329 1.00 33.53 316 HIS A CA 1
ATOM 2448 C C . HIS A 1 316 ? 4.305 22.677 19.868 1.00 33.53 316 HIS A C 1
ATOM 2450 O O . HIS A 1 316 ? 3.830 23.605 20.516 1.00 33.53 316 HIS A O 1
ATOM 2456 N N . MET A 1 317 ? 4.822 21.593 20.461 1.00 30.92 317 MET A N 1
ATOM 2457 C CA . MET A 1 317 ? 4.965 21.435 21.919 1.00 30.92 317 MET A CA 1
ATOM 2458 C C . MET A 1 317 ? 6.163 22.201 22.498 1.00 30.92 317 MET A C 1
ATOM 2460 O O . MET A 1 317 ? 6.071 22.709 23.605 1.00 30.92 317 MET A O 1
ATOM 2464 N N . VAL A 1 318 ? 7.270 22.361 21.767 1.00 33.38 318 VAL A N 1
ATOM 2465 C CA . VAL A 1 318 ? 8.429 23.150 22.242 1.00 33.38 318 VAL A CA 1
ATOM 2466 C C . VAL A 1 318 ? 8.107 24.652 22.313 1.00 33.38 318 VAL A C 1
ATOM 2468 O O . VAL A 1 318 ? 8.709 25.376 23.100 1.00 33.38 318 VAL A O 1
ATOM 2471 N N . SER A 1 319 ? 7.098 25.117 21.568 1.00 30.41 319 SER A N 1
ATOM 2472 C CA . SER A 1 319 ? 6.540 26.472 21.690 1.00 30.41 319 SER A CA 1
ATOM 2473 C C . SER A 1 319 ? 5.569 26.642 22.876 1.00 30.41 319 SER A C 1
ATOM 2475 O O . SER A 1 319 ? 5.210 27.775 23.191 1.00 30.41 319 SER A O 1
ATOM 2477 N N . LEU A 1 320 ? 5.151 25.558 23.538 1.00 33.22 320 LEU A N 1
ATOM 2478 C CA . LEU A 1 320 ? 4.207 25.549 24.661 1.00 33.22 320 LEU A CA 1
ATOM 2479 C C . LEU A 1 320 ? 4.637 24.485 25.687 1.00 33.22 320 LEU A C 1
ATOM 2481 O O . LEU A 1 320 ? 4.075 23.395 25.743 1.00 33.22 320 LEU A O 1
ATOM 2485 N N . GLY A 1 321 ? 5.635 24.816 26.508 1.00 25.80 321 GLY A N 1
ATOM 2486 C CA . GLY A 1 321 ? 5.990 24.028 27.692 1.00 25.80 321 GLY A CA 1
ATOM 2487 C C . GLY A 1 321 ? 7.395 23.440 27.651 1.00 25.80 321 GLY A C 1
ATOM 2488 O O . GLY A 1 321 ? 7.624 22.307 27.234 1.00 25.80 321 GLY A O 1
ATOM 2489 N N . SER A 1 322 ? 8.351 24.194 28.184 1.00 27.92 322 SER A N 1
ATOM 2490 C CA . SER A 1 322 ? 9.469 23.599 28.906 1.00 27.92 322 SER A CA 1
ATOM 2491 C C . SER A 1 322 ? 8.923 22.805 30.105 1.00 27.92 322 SER A C 1
ATOM 2493 O O . SER A 1 322 ? 7.957 23.232 30.726 1.00 27.92 322 SER A O 1
ATOM 2495 N N . VAL A 1 323 ? 9.600 21.696 30.448 1.00 30.39 323 VAL A N 1
ATOM 2496 C CA . VAL A 1 323 ? 9.388 20.795 31.610 1.00 30.39 323 VAL A CA 1
ATOM 2497 C C . VAL A 1 323 ? 8.649 19.479 31.285 1.00 30.39 323 VAL A C 1
ATOM 2499 O O . VAL A 1 323 ? 7.443 19.361 31.435 1.00 30.39 323 VAL A O 1
ATOM 2502 N N . ILE A 1 324 ? 9.413 18.462 30.852 1.00 27.38 324 ILE A N 1
ATOM 2503 C CA . ILE A 1 324 ? 9.629 17.147 31.515 1.00 27.38 324 ILE A CA 1
ATOM 2504 C C . ILE A 1 324 ? 10.396 16.234 30.537 1.00 27.38 324 ILE A C 1
ATOM 2506 O O . ILE A 1 324 ? 9.937 15.922 29.441 1.00 27.38 324 ILE A O 1
ATOM 2510 N N . ARG A 1 325 ? 11.611 15.836 30.936 1.00 27.16 325 ARG A N 1
ATOM 2511 C CA . ARG A 1 325 ? 12.440 14.807 30.282 1.00 27.16 325 ARG A CA 1
ATOM 2512 C C . ARG A 1 325 ? 12.212 13.457 30.974 1.00 27.16 325 ARG A C 1
ATOM 2514 O O . ARG A 1 325 ? 12.001 13.456 32.183 1.00 27.16 325 ARG A O 1
ATOM 2521 N N . HIS A 1 326 ? 12.499 12.371 30.243 1.00 27.73 326 HIS A N 1
ATOM 2522 C CA . HIS A 1 326 ? 12.512 10.939 30.627 1.00 27.73 326 HIS A CA 1
ATOM 2523 C C . HIS A 1 326 ? 11.120 10.293 30.603 1.00 27.73 326 HIS A C 1
ATOM 2525 O O . HIS A 1 326 ? 10.166 10.877 31.083 1.00 27.73 326 HIS A O 1
ATOM 2531 N N . GLY A 1 327 ? 10.886 9.096 30.072 1.00 25.94 327 GLY A N 1
ATOM 2532 C CA . GLY A 1 327 ? 11.702 8.039 29.482 1.00 25.94 327 GLY A CA 1
ATOM 2533 C C . GLY A 1 327 ? 10.752 6.855 29.202 1.00 25.94 327 GLY A C 1
ATOM 2534 O O . GLY A 1 327 ? 9.596 6.879 29.619 1.00 25.94 327 GLY A O 1
ATOM 2535 N N . THR A 1 328 ? 11.234 5.813 28.519 1.00 27.98 328 THR A N 1
ATOM 2536 C CA . THR A 1 328 ? 10.564 4.503 28.304 1.00 27.98 328 THR A CA 1
ATOM 2537 C C . THR A 1 328 ? 9.305 4.467 27.415 1.00 27.98 328 THR A C 1
ATOM 2539 O O . THR A 1 328 ? 8.178 4.496 27.891 1.00 27.98 328 THR A O 1
ATOM 2542 N N . THR A 1 329 ? 9.488 4.264 26.103 1.00 26.64 329 THR A N 1
ATOM 2543 C CA . THR A 1 329 ? 8.479 3.591 25.235 1.00 26.64 329 THR A CA 1
ATOM 2544 C C . THR A 1 329 ? 9.062 2.920 23.977 1.00 26.64 329 THR A C 1
ATOM 2546 O O . THR A 1 329 ? 8.315 2.484 23.109 1.00 26.64 329 THR A O 1
ATOM 2549 N N . ALA A 1 330 ? 10.388 2.773 23.861 1.00 25.73 330 ALA A N 1
ATOM 2550 C CA . ALA A 1 330 ? 11.032 2.310 22.622 1.00 25.73 330 ALA A CA 1
ATOM 2551 C C . ALA A 1 330 ? 11.426 0.814 22.573 1.00 25.73 330 ALA A C 1
ATOM 2553 O O . ALA A 1 330 ? 11.990 0.384 21.576 1.00 25.73 330 ALA A O 1
ATOM 2554 N N . MET A 1 331 ? 11.144 -0.004 23.596 1.00 24.47 331 MET A N 1
ATOM 2555 C CA . MET A 1 331 ? 11.733 -1.358 23.702 1.00 24.47 331 MET A CA 1
ATOM 2556 C C . MET A 1 331 ? 10.823 -2.557 23.373 1.00 24.47 331 MET A C 1
ATOM 2558 O O . MET A 1 331 ? 11.225 -3.689 23.615 1.00 24.47 331 MET A O 1
ATOM 2562 N N . CYS A 1 332 ? 9.630 -2.383 22.797 1.00 24.56 332 CYS A N 1
ATOM 2563 C CA . CYS A 1 332 ? 8.729 -3.533 22.575 1.00 24.56 332 CYS A CA 1
ATOM 2564 C C . CYS A 1 332 ? 8.640 -4.050 21.122 1.00 24.56 332 CYS A C 1
ATOM 2566 O O . CYS A 1 332 ? 7.888 -4.980 20.864 1.00 24.56 332 CYS A O 1
ATOM 2568 N N . MET A 1 333 ? 9.397 -3.505 20.161 1.00 24.61 333 MET A N 1
ATOM 2569 C CA . MET A 1 333 ? 9.258 -3.893 18.739 1.00 24.61 333 MET A CA 1
ATOM 2570 C C . MET A 1 333 ? 10.427 -4.677 18.127 1.00 24.61 333 MET A C 1
ATOM 2572 O O . MET A 1 333 ? 10.387 -4.959 16.935 1.00 24.61 333 MET A O 1
ATOM 2576 N N . GLN A 1 334 ? 11.442 -5.072 18.901 1.00 24.84 334 GLN A N 1
ATOM 2577 C CA . GLN A 1 334 ? 12.683 -5.620 18.325 1.00 24.84 334 GLN A CA 1
ATOM 2578 C C . GLN A 1 334 ? 13.006 -7.074 18.703 1.00 24.84 334 GLN A C 1
ATOM 2580 O O . GLN A 1 334 ? 14.098 -7.554 18.425 1.00 24.84 334 GLN A O 1
ATOM 2585 N N . SER A 1 335 ? 12.052 -7.804 19.280 1.00 24.69 335 SER A N 1
ATOM 2586 C CA . SER A 1 335 ? 12.207 -9.227 19.598 1.00 24.69 335 SER A CA 1
ATOM 2587 C C . SER A 1 335 ? 11.027 -10.008 19.035 1.00 24.69 335 SER A C 1
ATOM 2589 O O . SER A 1 335 ? 10.016 -10.154 19.710 1.00 24.69 335 SER A O 1
ATOM 2591 N N . MET A 1 336 ? 11.127 -10.415 17.767 1.00 26.06 336 MET A N 1
ATOM 2592 C CA . MET A 1 336 ? 10.449 -11.580 17.172 1.00 26.06 336 MET A CA 1
ATOM 2593 C C . MET A 1 336 ? 10.842 -11.654 15.689 1.00 26.06 336 MET A C 1
ATOM 2595 O O . MET A 1 336 ? 10.098 -11.237 14.807 1.00 26.06 336 MET A O 1
ATOM 2599 N N . LEU A 1 337 ? 12.049 -12.150 15.416 1.00 24.22 337 LEU A N 1
ATOM 2600 C CA . LEU A 1 337 ? 12.504 -12.513 14.074 1.00 24.22 337 LEU A CA 1
ATOM 2601 C C . LEU A 1 337 ? 13.279 -13.844 14.151 1.00 24.22 337 LEU A C 1
ATOM 2603 O O . LEU A 1 337 ? 14.324 -13.895 14.794 1.00 24.22 337 LEU A O 1
ATOM 2607 N N . MET A 1 338 ? 12.762 -14.843 13.409 1.00 25.72 338 MET A N 1
ATOM 2608 C CA . MET A 1 338 ? 13.399 -16.078 12.876 1.00 25.72 338 MET A CA 1
ATOM 2609 C C . MET A 1 338 ? 13.477 -17.345 13.778 1.00 25.72 338 MET A C 1
ATOM 2611 O O . MET A 1 338 ? 13.557 -17.202 14.994 1.00 25.72 338 MET A O 1
ATOM 2615 N N . PRO A 1 339 ? 13.625 -18.584 13.220 1.00 40.12 339 PRO A N 1
ATOM 2616 C CA . PRO A 1 339 ? 13.015 -19.177 12.000 1.00 40.12 339 PRO A CA 1
ATOM 2617 C C . PRO A 1 339 ? 12.582 -20.688 12.100 1.00 40.12 339 PRO A C 1
ATOM 2619 O O . PRO A 1 339 ? 13.008 -21.408 12.992 1.00 40.12 339 PRO A O 1
ATOM 2622 N N . ASN A 1 340 ? 11.840 -21.158 11.072 1.00 25.72 340 ASN A N 1
ATOM 2623 C CA . ASN A 1 340 ? 11.751 -22.518 10.458 1.00 25.72 340 ASN A CA 1
ATOM 2624 C C . ASN A 1 340 ? 11.210 -23.777 11.200 1.00 25.72 340 ASN A C 1
ATOM 2626 O O . ASN A 1 340 ? 11.725 -24.146 12.246 1.00 25.72 340 ASN A O 1
ATOM 2630 N N . MET A 1 341 ? 10.290 -24.527 10.537 1.00 25.11 341 MET A N 1
ATOM 2631 C CA . MET A 1 341 ? 10.390 -25.968 10.134 1.00 25.11 341 MET A CA 1
ATOM 2632 C C . MET A 1 341 ? 9.022 -26.619 9.754 1.00 25.11 341 MET A C 1
ATOM 2634 O O . MET A 1 341 ? 8.135 -26.711 10.591 1.00 25.11 341 MET A O 1
ATOM 2638 N N . GLY A 1 342 ? 8.912 -27.158 8.522 1.00 22.08 342 GLY A N 1
ATOM 2639 C CA . GLY A 1 342 ? 8.390 -28.517 8.226 1.00 22.08 342 GLY A CA 1
ATOM 2640 C C . GLY A 1 342 ? 6.885 -28.831 7.998 1.00 22.08 342 GLY A C 1
ATOM 2641 O O . GLY A 1 342 ? 6.129 -28.940 8.951 1.00 22.08 342 GLY A O 1
ATOM 2642 N N . CYS A 1 343 ? 6.565 -29.221 6.747 1.00 24.31 343 CYS A N 1
ATOM 2643 C CA . CYS A 1 343 ? 5.671 -30.331 6.306 1.00 24.31 343 CYS A CA 1
ATOM 2644 C C . CYS A 1 343 ? 4.122 -30.198 6.170 1.00 24.31 343 CYS A C 1
ATOM 2646 O O . CYS A 1 343 ? 3.386 -30.312 7.137 1.00 24.31 343 CYS A O 1
ATOM 2648 N N . GLN A 1 344 ? 3.688 -30.108 4.893 1.00 22.81 344 GLN A N 1
ATOM 2649 C CA . GLN A 1 344 ? 2.752 -30.946 4.081 1.00 22.81 344 GLN A CA 1
ATOM 2650 C C . GLN A 1 344 ? 1.292 -31.320 4.509 1.00 22.81 344 GLN A C 1
ATOM 2652 O O . GLN A 1 344 ? 0.968 -31.345 5.688 1.00 22.81 344 GLN A O 1
ATOM 2657 N N . PRO A 1 345 ? 0.376 -31.562 3.525 1.00 36.69 345 PRO A N 1
ATOM 2658 C CA . PRO A 1 345 ? -0.958 -30.937 3.468 1.00 36.69 345 PRO A CA 1
ATOM 2659 C C . PRO A 1 345 ? -2.165 -31.901 3.565 1.00 36.69 345 PRO A C 1
ATOM 2661 O O . PRO A 1 345 ? -2.031 -33.110 3.400 1.00 36.69 345 PRO A O 1
ATOM 2664 N N . GLY A 1 346 ? -3.378 -31.348 3.727 1.00 22.67 346 GLY A N 1
ATOM 2665 C CA . GLY A 1 346 ? -4.643 -32.091 3.634 1.00 22.67 346 GLY A CA 1
ATOM 2666 C C . GLY A 1 346 ? -5.877 -31.191 3.458 1.00 22.67 346 GLY A C 1
ATOM 2667 O O . GLY A 1 346 ? -5.973 -30.136 4.075 1.00 22.67 346 GLY A O 1
ATOM 2668 N N . LEU A 1 347 ? -6.774 -31.628 2.569 1.00 22.28 347 LEU A N 1
ATOM 2669 C CA . LEU A 1 347 ? -7.981 -31.013 1.991 1.00 22.28 347 LEU A CA 1
ATOM 2670 C C . LEU A 1 347 ? -8.950 -30.312 2.974 1.00 22.28 347 LEU A C 1
ATOM 2672 O O . LEU A 1 347 ? -9.244 -30.850 4.033 1.00 22.28 347 LEU A O 1
ATOM 2676 N N . HIS A 1 348 ? -9.585 -29.204 2.566 1.00 24.09 348 HIS A N 1
ATOM 2677 C CA . HIS A 1 348 ? -10.918 -29.212 1.928 1.00 24.09 348 HIS A CA 1
ATOM 2678 C C . HIS A 1 348 ? -11.411 -27.782 1.630 1.00 24.09 348 HIS A C 1
ATOM 2680 O O . HIS A 1 348 ? -11.079 -26.806 2.298 1.00 24.09 348 HIS A O 1
ATOM 2686 N N . GLU A 1 349 ? -12.196 -27.719 0.567 1.00 24.50 349 GLU A N 1
ATOM 2687 C CA . GLU A 1 349 ? -12.777 -26.592 -0.144 1.00 24.50 349 GLU A CA 1
ATOM 2688 C C . GLU A 1 349 ? -13.780 -25.697 0.611 1.00 24.50 349 GLU A C 1
ATOM 2690 O O . GLU A 1 349 ? -14.510 -26.139 1.495 1.00 24.50 349 GLU A O 1
ATOM 2695 N N . GLN A 1 350 ? -13.901 -24.493 0.029 1.00 22.83 350 GLN A N 1
ATOM 2696 C CA . GLN A 1 350 ? -15.113 -23.696 -0.218 1.00 22.83 350 GLN A CA 1
ATOM 2697 C C . GLN A 1 350 ? -15.577 -22.628 0.788 1.00 22.83 350 GLN A C 1
ATOM 2699 O O . GLN A 1 350 ? -15.652 -22.806 1.998 1.00 22.83 350 GLN A O 1
ATOM 2704 N N . CYS A 1 351 ? -15.988 -21.518 0.157 1.00 22.86 351 CYS A N 1
ATOM 2705 C CA . CYS A 1 351 ? -16.698 -20.342 0.658 1.00 22.86 351 CYS A CA 1
ATOM 2706 C C . CYS A 1 351 ? -15.864 -19.302 1.421 1.00 22.86 351 CYS A C 1
ATOM 2708 O O . CYS A 1 351 ? -15.594 -19.438 2.607 1.00 22.86 351 CYS A O 1
ATOM 2710 N N . LEU A 1 352 ? -15.579 -18.170 0.760 1.00 24.64 352 LEU A N 1
ATOM 2711 C CA . LEU A 1 352 ? -16.222 -16.888 1.095 1.00 24.64 352 LEU A CA 1
ATOM 2712 C C . LEU A 1 352 ? -15.770 -15.775 0.139 1.00 24.64 352 LEU A C 1
ATOM 2714 O O . LEU A 1 352 ? -14.637 -15.297 0.167 1.00 24.64 352 LEU A O 1
ATOM 2718 N N . ALA A 1 353 ? -16.718 -15.353 -0.694 1.00 23.75 353 ALA A N 1
ATOM 2719 C CA . ALA A 1 353 ? -16.632 -14.162 -1.514 1.00 23.75 353 ALA A CA 1
ATOM 2720 C C . ALA A 1 353 ? -16.672 -12.888 -0.647 1.00 23.75 353 ALA A C 1
ATOM 2722 O O . ALA A 1 353 ? -17.448 -12.783 0.301 1.00 23.75 353 ALA A O 1
ATOM 2723 N N . ASN A 1 354 ? -15.865 -11.901 -1.040 1.00 24.09 354 ASN A N 1
ATOM 2724 C CA . ASN A 1 354 ? -16.007 -10.476 -0.730 1.00 24.09 354 ASN A CA 1
ATOM 2725 C C . ASN A 1 354 ? -16.116 -10.080 0.754 1.00 24.09 354 ASN A C 1
ATOM 2727 O O . ASN A 1 354 ? -17.079 -9.440 1.177 1.00 24.09 354 ASN A O 1
ATOM 2731 N N . VAL A 1 355 ? -15.056 -10.332 1.526 1.00 27.20 355 VAL A N 1
ATOM 2732 C CA . VAL A 1 355 ? -14.816 -9.611 2.786 1.00 27.20 355 VAL A CA 1
ATOM 2733 C C . VAL A 1 355 ? -13.789 -8.506 2.529 1.00 27.20 355 VAL A C 1
ATOM 2735 O O . VAL A 1 355 ? -12.582 -8.731 2.577 1.00 27.20 355 VAL A O 1
ATOM 2738 N N . MET A 1 356 ? -14.255 -7.281 2.261 1.00 27.14 356 MET A N 1
ATOM 2739 C CA . MET A 1 356 ? -13.396 -6.095 2.366 1.00 27.14 356 MET A CA 1
ATOM 2740 C C . MET A 1 356 ? -13.082 -5.872 3.852 1.00 27.14 356 MET A C 1
ATOM 2742 O O . MET A 1 356 ? -13.826 -5.205 4.569 1.00 27.14 356 MET A O 1
ATOM 2746 N N . VAL A 1 357 ? -11.978 -6.447 4.336 1.00 30.23 357 VAL A N 1
ATOM 2747 C CA . VAL A 1 357 ? -11.445 -6.153 5.672 1.00 30.23 357 VAL A CA 1
ATOM 2748 C C . VAL A 1 357 ? -10.848 -4.747 5.636 1.00 30.23 357 VAL A C 1
ATOM 2750 O O . VAL A 1 357 ? -9.671 -4.545 5.344 1.00 30.23 357 VAL A O 1
ATOM 2753 N N . LEU A 1 358 ? -11.679 -3.740 5.904 1.00 30.81 358 LEU A N 1
ATOM 2754 C CA . LEU A 1 358 ? -11.212 -2.381 6.137 1.00 30.81 358 LEU A CA 1
ATOM 2755 C C . LEU A 1 358 ? -10.506 -2.369 7.503 1.00 30.81 358 LEU A C 1
ATOM 2757 O O . LEU A 1 358 ? -11.144 -2.314 8.552 1.00 30.81 358 LEU A O 1
ATOM 2761 N N . LEU A 1 359 ? -9.177 -2.479 7.498 1.00 30.41 359 LEU A N 1
ATOM 2762 C CA . LEU A 1 359 ? -8.324 -2.376 8.686 1.00 30.41 359 LEU A CA 1
ATOM 2763 C C . LEU A 1 359 ? -8.356 -0.932 9.231 1.00 30.41 359 LEU A C 1
ATOM 2765 O O . LEU A 1 359 ? -7.439 -0.137 9.045 1.00 30.41 359 LEU A O 1
ATOM 2769 N N . VAL A 1 360 ? -9.432 -0.591 9.947 1.00 30.50 360 VAL A N 1
ATOM 2770 C CA . VAL A 1 360 ? -9.596 0.666 10.709 1.00 30.50 360 VAL A CA 1
ATOM 2771 C C . VAL A 1 360 ? -8.691 0.688 11.964 1.00 30.50 360 VAL A C 1
ATOM 2773 O O . VAL A 1 360 ? -8.515 1.721 12.609 1.00 30.50 360 VAL A O 1
ATOM 2776 N N . VAL A 1 361 ? -8.032 -0.435 12.273 1.00 31.70 361 VAL A N 1
ATOM 2777 C CA . VAL A 1 361 ? -7.212 -0.676 13.476 1.00 31.70 361 VAL A CA 1
ATOM 2778 C C . VAL A 1 361 ? -6.075 0.338 13.649 1.00 31.70 361 VAL A C 1
ATOM 2780 O O . VAL A 1 361 ? -5.863 0.835 14.752 1.00 31.70 361 VAL A O 1
ATOM 2783 N N . VAL A 1 362 ? -5.366 0.702 12.576 1.00 29.73 362 VAL A N 1
ATOM 2784 C CA . VAL A 1 362 ? -4.160 1.550 12.685 1.00 29.73 362 VAL A CA 1
ATOM 2785 C C . VAL A 1 362 ? -4.510 3.041 12.789 1.00 29.73 362 VAL A C 1
ATOM 2787 O O . VAL A 1 362 ? -3.835 3.796 13.487 1.00 29.73 362 VAL A O 1
ATOM 2790 N N . MET A 1 363 ? -5.616 3.471 12.172 1.00 30.23 363 MET A N 1
ATOM 2791 C CA . MET A 1 363 ? -6.107 4.851 12.293 1.00 30.23 363 MET A CA 1
ATOM 2792 C C . MET A 1 363 ? -6.755 5.109 13.658 1.00 30.23 363 MET A C 1
ATOM 2794 O O . MET A 1 363 ? -6.628 6.209 14.191 1.00 30.23 363 MET A O 1
ATOM 2798 N N . LEU A 1 364 ? -7.397 4.095 14.253 1.00 32.72 364 LEU A N 1
ATOM 2799 C CA . LEU A 1 364 ? -7.917 4.172 15.618 1.00 32.72 364 LEU A CA 1
ATOM 2800 C C . LEU A 1 364 ? -6.793 4.335 16.640 1.00 32.72 364 LEU A C 1
ATOM 2802 O O . LEU A 1 364 ? -6.932 5.150 17.542 1.00 32.72 364 LEU A O 1
ATOM 2806 N N . TYR A 1 365 ? -5.663 3.641 16.479 1.00 32.12 365 TYR A N 1
ATOM 2807 C CA . TYR A 1 365 ? -4.528 3.771 17.398 1.00 32.12 365 TYR A CA 1
ATOM 2808 C C . TYR A 1 365 ? -3.919 5.184 17.371 1.00 32.12 365 TYR A C 1
ATOM 2810 O O . TYR A 1 365 ? -3.754 5.805 18.418 1.00 32.12 365 TYR A O 1
ATOM 2818 N N . ALA A 1 366 ? -3.682 5.748 16.181 1.00 31.50 366 ALA A N 1
ATOM 2819 C CA . ALA A 1 366 ? -3.153 7.109 16.042 1.00 31.50 366 ALA A CA 1
ATOM 2820 C C . ALA A 1 366 ? -4.154 8.195 16.492 1.00 31.50 366 ALA A C 1
ATOM 2822 O O . ALA A 1 366 ? -3.760 9.200 17.089 1.00 31.50 366 ALA A O 1
ATOM 2823 N N . ALA A 1 367 ? -5.454 7.992 16.245 1.00 33.69 367 ALA A N 1
ATOM 2824 C CA . ALA A 1 367 ? -6.503 8.897 16.710 1.00 33.69 367 ALA A CA 1
ATOM 2825 C C . ALA A 1 367 ? -6.726 8.805 18.229 1.00 33.69 367 ALA A C 1
ATOM 2827 O O . ALA A 1 367 ? -6.997 9.825 18.858 1.00 33.69 367 ALA A O 1
ATOM 2828 N N . MET A 1 368 ? -6.581 7.618 18.830 1.00 32.81 368 MET A N 1
ATOM 2829 C CA . MET A 1 368 ? -6.679 7.434 20.280 1.00 32.81 368 MET A CA 1
ATOM 2830 C C . MET A 1 368 ? -5.473 8.022 21.015 1.00 32.81 368 MET A C 1
ATOM 2832 O O . MET A 1 368 ? -5.683 8.702 22.014 1.00 32.81 368 MET A O 1
ATOM 2836 N N . ILE A 1 369 ? -4.247 7.863 20.499 1.00 37.59 369 ILE A N 1
ATOM 2837 C CA . ILE A 1 369 ? -3.051 8.514 21.068 1.00 37.59 369 ILE A CA 1
ATOM 2838 C C . ILE A 1 369 ? -3.191 10.042 20.983 1.00 37.59 369 ILE A C 1
ATOM 2840 O O . ILE A 1 369 ? -3.088 10.730 21.995 1.00 37.59 369 ILE A O 1
ATOM 2844 N N . GLY A 1 370 ? -3.567 10.577 19.814 1.00 32.97 370 GLY A N 1
ATOM 2845 C CA . GLY A 1 370 ? -3.776 12.021 19.650 1.00 32.97 370 GLY A CA 1
ATOM 2846 C C . GLY A 1 370 ? -4.957 12.595 20.448 1.00 32.97 370 GLY A C 1
ATOM 2847 O O . GLY A 1 370 ? -5.023 13.806 20.660 1.00 32.97 370 GLY A O 1
ATOM 2848 N N . ALA A 1 371 ? -5.899 11.755 20.880 1.00 37.62 371 ALA A N 1
ATOM 2849 C CA . ALA A 1 371 ? -7.003 12.147 21.748 1.00 37.62 371 ALA A CA 1
ATOM 2850 C C . ALA A 1 371 ? -6.655 12.073 23.239 1.00 37.62 371 ALA A C 1
ATOM 2852 O O . ALA A 1 371 ? -7.088 12.939 23.993 1.00 37.62 371 ALA A O 1
ATOM 2853 N N . GLN A 1 372 ? -5.875 11.071 23.654 1.00 33.81 372 GLN A N 1
ATOM 2854 C CA . GLN A 1 372 ? -5.350 10.952 25.016 1.00 33.81 372 GLN A CA 1
ATOM 2855 C C . GLN A 1 372 ? -4.432 12.141 25.345 1.00 33.81 372 GLN A C 1
ATOM 2857 O O . GLN A 1 372 ? -4.592 12.754 26.395 1.00 33.81 372 GLN A O 1
ATOM 2862 N N . GLU A 1 373 ? -3.575 12.560 24.406 1.00 34.09 373 GLU A N 1
ATOM 2863 C CA . GLU A 1 373 ? -2.708 13.741 24.562 1.00 34.09 373 GLU A CA 1
ATOM 2864 C C . GLU A 1 373 ? -3.501 15.060 24.658 1.00 34.09 373 GLU A C 1
ATOM 2866 O O . GLU A 1 373 ? -3.195 15.913 25.489 1.00 34.09 373 GLU A O 1
ATOM 2871 N N . LYS A 1 374 ? -4.575 15.224 23.868 1.00 35.72 374 LYS A N 1
ATOM 2872 C CA . LYS A 1 374 ? -5.458 16.411 23.934 1.00 35.72 374 LYS A CA 1
ATOM 2873 C C . LYS A 1 374 ? -6.375 16.435 25.157 1.00 35.72 374 LYS A C 1
ATOM 2875 O O . LYS A 1 374 ? -6.817 17.508 25.560 1.00 35.72 374 LYS A O 1
ATOM 2880 N N . ALA A 1 375 ? -6.712 15.273 25.711 1.00 32.53 375 ALA A N 1
ATOM 2881 C CA . ALA A 1 375 ? -7.448 15.179 26.965 1.00 32.53 375 ALA A CA 1
ATOM 2882 C C . ALA A 1 375 ? -6.539 15.538 28.151 1.00 32.53 375 ALA A C 1
ATOM 2884 O O . ALA A 1 375 ? -6.962 16.297 29.017 1.00 32.53 375 ALA A O 1
ATOM 2885 N N . ALA A 1 376 ? -5.279 15.089 28.133 1.00 31.16 376 ALA A N 1
ATOM 2886 C CA . ALA A 1 376 ? -4.275 15.459 29.129 1.00 31.16 376 ALA A CA 1
ATOM 2887 C C . ALA A 1 376 ? -3.962 16.969 29.111 1.00 31.16 376 ALA A C 1
ATOM 2889 O O . ALA A 1 376 ? -3.908 17.586 30.168 1.00 31.16 376 ALA A O 1
ATOM 2890 N N . SER A 1 377 ? -3.873 17.600 27.931 1.00 32.78 377 SER A N 1
ATOM 2891 C CA . SER A 1 377 ? -3.609 19.049 27.808 1.00 32.78 377 SER A CA 1
ATOM 2892 C C . SER A 1 377 ? -4.790 19.964 28.171 1.00 32.78 377 SER A C 1
ATOM 2894 O O . SER A 1 377 ? -4.653 21.179 28.097 1.00 32.78 377 SER A O 1
ATOM 2896 N N . ARG A 1 378 ? -5.981 19.409 28.423 1.00 32.78 378 ARG A N 1
ATOM 2897 C CA . ARG A 1 378 ? -7.164 20.157 28.892 1.00 32.78 378 ARG A CA 1
ATOM 2898 C C . ARG A 1 378 ? -7.416 19.963 30.389 1.00 32.78 378 ARG A C 1
ATOM 2900 O O . ARG A 1 378 ? -8.316 20.599 30.927 1.00 32.78 378 ARG A O 1
ATOM 2907 N N . MET A 1 379 ? -6.690 19.035 31.013 1.00 31.25 379 MET A N 1
ATOM 2908 C CA . MET A 1 379 ? -6.732 18.753 32.451 1.00 31.25 379 MET A CA 1
ATOM 2909 C C . MET A 1 379 ? -5.517 19.326 33.204 1.00 31.25 379 MET A C 1
ATOM 2911 O O . MET A 1 379 ? -5.559 19.376 34.431 1.00 31.25 379 MET A O 1
ATOM 2915 N N . ALA A 1 380 ? -4.474 19.750 32.482 1.00 31.31 380 ALA A N 1
ATOM 2916 C CA . ALA A 1 380 ? -3.439 20.677 32.944 1.00 31.31 380 ALA A CA 1
ATOM 2917 C C . ALA A 1 380 ? -3.852 22.108 32.587 1.00 31.31 380 ALA A C 1
ATOM 2919 O O . ALA A 1 380 ? -3.571 23.010 33.406 1.00 31.31 380 ALA A O 1
#

Mean predicted aligned error: 15.69 Å

Organism: Haematococcus lacustris (NCBI:txid44745)

InterPro domains:
  IPR043129 ATPase, nucleotide binding domain [SSF53067] (63-150)

Secondary structure (DSSP, 8-state):
---------PPPS----------------S-SEEEEEPPHHHHHHS-HHHHHHHHHHHS-SSEEEEEHHHHHHHHHHHHHHHHHHHHHHHHHHHHSTT---EEEEE--SGGGG-HHHHHHHHHHTBTTEEEEE--TTTTTHHHHHHHHHHH-GGG--EEE-SSEEEEEEEEE--TT-SSEEEETTTTEEEEEEEEEEEE-TT-EEETTEEEEEEE--SSTT-SEEEE-EEEES-TT--B--SS--SS--EE---EEEE--SS--TTTT-EEEEEEESSSSEEEEEEETTT--EEEEEE--THHHHHHHHHHHHHHHHHTS---------SSSSS-------------------------THHHHHHHHHHHHHHHHTTT-

Solvent-accessible surface area (backbone atoms only — not comparable to full-atom values): 23272 Å² total; per-residue (Å²): 141,80,90,84,86,94,79,84,84,86,81,74,99,75,86,78,83,91,71,83,82,63,84,74,69,76,77,77,80,85,61,70,54,48,77,43,77,49,55,68,69,56,58,70,71,49,51,72,66,57,50,50,52,38,34,75,73,66,73,39,76,57,44,45,81,37,40,60,66,55,55,47,60,66,44,44,66,46,50,50,49,53,32,52,50,52,42,52,50,52,55,53,50,50,71,42,87,92,43,66,75,42,63,60,46,72,40,57,36,71,67,38,77,34,67,70,50,47,54,50,40,50,62,58,35,58,92,53,36,76,39,74,46,63,54,95,55,18,64,48,46,65,61,55,49,51,54,51,37,72,76,42,57,78,77,49,60,59,37,61,34,87,36,16,35,32,34,57,36,74,43,80,52,52,94,90,54,63,61,71,44,78,36,81,94,74,74,43,56,25,15,62,19,34,43,49,72,73,44,46,45,66,37,81,33,41,48,69,35,73,42,75,51,77,43,65,67,94,50,80,78,49,40,64,45,77,47,43,29,37,38,22,94,52,76,86,64,55,66,54,75,97,80,69,98,61,100,60,60,46,77,48,83,59,41,63,30,47,36,63,74,74,68,59,80,72,49,42,30,34,40,38,37,38,38,31,42,54,99,56,41,38,38,36,38,33,17,77,67,71,64,27,65,28,74,49,74,56,74,71,63,64,66,54,53,53,49,51,53,50,49,58,48,46,56,59,37,66,76,62,63,86,89,86,82,88,80,90,86,84,81,86,83,83,85,87,82,90,84,92,87,88,84,90,89,82,91,84,86,85,89,81,84,87,77,74,78,72,78,58,62,65,60,49,52,56,43,50,52,60,36,53,56,56,47,52,68,72,74,107

Foldseek 3Di:
DDDDDDDDDDDDPDDDPPDPPDPCPDPPPDDQKDKAFDPPVNLVVDDPVRQVVQCVPPVDSGIDIGGPVRVCVLCVVLLVVLLVVLLVVLVVQVVDPPRDAAAEDEQAAPCSPDPVSQVSNCVSCVVRYNYYDYDPHRNCVVVVVVVVCVVPVVVQFKDFAQWWKFWFAKDADDPPAPQWDQQPVVRGIIHRWFTDTQHHGRGIGGAQDKGKDKDADSDLQDQKDKTWMWTANDRPDGTADDDDPDNGTDTDDIWMWTADNDDPRLQRIKMWMWTDGGPWIKIKIARPNVRTIDIDTGDDCPVVVCVVVVVVVVVVVVVPDDDDDDDDDPPDPDPDDDDDDDDDDDDDDDDDPDDPPPCSPVVSVVSVVVSVVVSVVVVD

Sequence (380 aa):
MCAFKACGLVPDPAHLPSGSHTPSYPACHNRMSCRVPIPRDLIALMTRDQKASLWQRQSEISELELSSAEMRAIFKESVKEVCRLAVRQLKAARRNEGAGPCSVVLLVGGFARSSYLEAKVRAAVRGLADKVVVPPGCHTAVMAGAVQYGFNPARIHARRSRMAYGVKTCAQWTEGAPGKFWHQEKCDYMTNCKFQCYVKKDELVAHDQEVVHYFKPLYKTLEEVDVKLFACDNNAVEFVEDDAKGTQPLTLTPLTVQVPEYSDTADRAVCVKFNLGLTEVCVSALNKATGSYDAKIIPFPQARVLQHCLHERAKHMVSLGSVIRHGTTAMCMQSMLMPNMGCQPGLHEQCLANVMVLLVVVMLYAAMIGAQEKAASRMA

Radius of gyration: 28.66 Å; Cα contacts (8 Å, |Δi|>4): 486; chains: 1; bounding box: 58×72×82 Å

pLDDT: mean 71.4, std 27.69, range [21.61, 97.81]